Protein AF-0000000079824130 (afdb_homodimer)

InterPro domains:
  IPR002347 Short-chain dehydrogenase/reductase SDR [PF00106] (76-223)
  IPR002347 Short-chain dehydrogenase/reductase SDR [PR00080] (118-129)
  IPR002347 Short-chain dehydrogenase/reductase SDR [PR00080] (170-178)
  IPR002347 Short-chain dehydrogenase/reductase SDR [PR00080] (190-209)
  IPR002347 Short-chain dehydrogenase/reductase SDR [PR00081] (118-129)
  IPR002347 Short-chain dehydrogenase/reductase SDR [PR00081] (164-180)
  IPR002347 Short-chain dehydrogenase/reductase SDR [PR00081] (190-209)
  IPR002347 Short-chain dehydrogenase/reductase SDR [PR00081] (211-228)
  IPR020904 Short-chain dehydrogenase/reductase, conserved site [PS00061] (177-205)
  IPR036291 NAD(P)-binding domain superfamily [SSF51735] (76-243)

Solvent-accessible surface area (backbone atoms only — not comparable to full-atom values): 33937 Å² total; per-residue (Å²): 122,78,74,78,49,75,61,55,55,48,46,49,52,46,43,51,47,38,47,45,35,28,59,60,46,22,33,41,40,43,44,32,42,48,26,44,72,67,68,44,67,79,78,43,37,62,52,42,51,48,43,47,46,42,44,45,44,37,60,68,60,42,64,84,64,84,51,51,60,53,65,48,86,79,55,55,62,66,64,45,57,72,62,56,54,77,87,76,67,79,87,77,91,70,52,59,72,34,69,66,46,45,52,51,49,48,50,50,50,56,70,68,40,89,55,71,76,53,42,37,54,66,48,75,43,68,72,67,64,64,66,73,41,46,73,83,42,46,53,70,63,57,38,51,53,38,23,37,42,36,24,50,13,41,51,50,51,48,59,68,46,39,70,36,20,45,60,37,37,17,30,41,37,41,60,49,28,52,41,30,69,38,62,42,72,33,26,34,47,41,17,21,18,21,17,22,38,48,27,39,47,50,13,46,30,58,61,28,48,87,51,54,27,45,43,27,34,37,24,39,46,58,42,32,56,47,66,55,62,45,39,73,66,53,49,52,52,49,51,51,47,32,61,70,68,31,51,67,66,56,48,63,71,62,33,67,67,55,52,50,51,55,50,50,51,49,57,55,49,39,74,35,60,38,65,68,58,57,60,54,52,50,48,51,50,40,49,68,40,26,66,62,46,56,58,67,41,69,46,52,54,68,70,58,49,50,49,49,50,41,53,58,68,41,58,64,71,57,34,40,68,74,75,100,122,79,74,77,50,74,63,55,56,49,46,50,51,46,43,51,47,39,48,44,34,27,59,62,47,23,33,40,41,43,45,31,42,47,27,44,71,66,68,44,68,76,79,43,35,64,50,42,50,48,44,47,46,42,44,44,45,37,61,68,60,42,61,83,62,83,50,51,61,53,65,49,85,79,53,57,61,63,64,45,59,72,64,57,55,76,89,75,66,79,87,75,92,71,52,59,73,34,69,67,47,46,53,50,48,47,50,50,51,58,70,67,40,90,53,71,75,53,42,38,54,67,46,75,44,68,72,66,62,65,66,72,42,45,73,82,41,46,52,71,64,56,38,48,54,38,23,36,42,35,26,50,12,43,51,52,51,48,59,69,46,39,71,36,20,45,61,36,37,19,31,41,36,40,60,50,28,52,40,29,68,39,62,41,71,33,26,34,46,40,18,22,17,21,16,22,39,48,28,39,47,49,14,47,29,59,61,28,50,86,50,54,26,47,44,27,34,37,24,40,46,60,41,32,56,45,67,53,61,47,39,72,68,52,48,52,52,49,51,51,49,32,61,70,67,31,53,67,67,57,49,64,70,61,34,67,65,55,52,49,52,54,49,50,51,51,56,54,50,39,75,36,61,39,67,68,58,57,60,54,52,52,49,53,48,40,48,70,38,27,66,62,47,55,58,67,41,68,45,51,55,68,69,58,47,50,48,50,50,40,53,58,68,41,57,63,72,56,36,40,67,75,75,101

Foldseek 3Di:
DPPPDPVNVCVVVVVVVVCCCLVVVVCLVVVVVVVVVVVHDSVCSVVVVVVVVCVVCCVVVVDDPQQAFCPPVPPCPLVVVVVPDDPLDDDDDADLLDLVRLLVVLVVVCVPDPDNQQFDAEDEQDWFAFFWAAPLLDDPVNLVVRLSTLAVSLVSNCVNRVVRNLSNLHEYEHEAALLLQFPDGGGVSNSVNRVNVVVVQVVVQVVCVVSNYHYAYEHEYQQLLQPVSDDLVNLVVNLVSSQVPRDPVVCVVCDPVNSVVVSVVVNVSSPDADNDCVQVVVLVSCRGGRPDRDNYHYHYDPVSVVLSCCRRPPPPVVNVVVPD/DPPPDPVNVCVVVVVVVVCCCCVVVVCLVVVVVVVVVVVHDSVCSVVVVVVVVCVVCCVVVVPDPQQDFCPPVPPCPLVVVVVPDPPLDDDDDADLLDLVRLLVVLVVVCVPDPDNQQFDAEDEQDWFAFFWAAPLLDDPVNLVVRLSTLAVSLVSNCVNRVVRNLSNLHEYEHEAALLLQFPDGGGVSNSVNRVNVVVVQVVVQVVCVVSNYHYAYEHEYQQLLQPVSDDLVNLVVNLVSSQVPRDPVVCVVCDPVNSVVVSVVVNVSSPDADNDCVQVVVLVSCRGGRPDHDNYHYHYDPVSVVLSCCRRPPPPVVNVVVPD

Secondary structure (DSSP, 8-state):
-----HHHHHHHHHHHHHHHHIIIIIHHHHHHHHHHHTT--TTHHHHHHHHHHHHHHHHHHS------B---SS-HHHHHHHT--GGG-------TT-HHHHHHHHHHHHHH-S-TTT---EEEE---------GGGS-HHHHHHHHIIIIIHHHHHHHHHHHHHHHHT-EEEEE--GGGT---TT-HHHHHHHHHHHHHHHHHHHHHGGGT-EEEEE---S-HHHH-SS-HHHHHHHHHHHHHHS-HHHHHHH-HHHHHHHHHHHHHHHT-S-S--HHHHHHHHHHHHBSS--SEE----HHHHHHHHHHHHS-HHHHHHHH-/-----HHHHHHHHHHHHHHHIIIIIIHHHHHHHHHHHTT--TTHHHHHHHHHHHHHHHHHHS------B---SS-HHHHHHHT--GGG-------TT-HHHHHHHHHHHHHT-S-TTT---EEEE---------GGGS-HHHHHHHHIIIIIHHHHHHHHHHHHHHHTT-EEEEE--GGGT---TT-HHHHHHHHHHHHHHHHHHHHHGGGT-EEEEE---S-HHHH-SS-HHHHHHHHHHHHHHS-HHHHHHH-HHHHHHHHHHHHHHHT-S-S--HHHHHHHHHHHHBSS--SEE----HHHHHHHHHHHHS-HHHHHHHH-

Structure (mmCIF, N/CA/C/O backbone):
data_AF-0000000079824130-model_v1
#
loop_
_entity.id
_entity.type
_entity.pdbx_description
1 polymer '3-hydroxybutyrate dehydrogenase, type 1'
#
loop_
_atom_site.group_PDB
_atom_site.id
_atom_site.type_symbol
_atom_site.label_atom_id
_atom_site.label_alt_id
_atom_site.label_comp_id
_atom_site.label_asym_id
_atom_site.label_entity_id
_atom_site.label_seq_id
_atom_site.pdbx_PDB_ins_code
_atom_site.Cartn_x
_atom_site.Cartn_y
_atom_site.Cartn_z
_atom_site.occupancy
_atom_site.B_iso_or_equiv
_atom_site.auth_seq_id
_atom_site.auth_comp_id
_atom_site.auth_asym_id
_atom_site.auth_atom_id
_atom_site.pdbx_PDB_model_num
ATOM 1 N N . MET A 1 1 ? -36.344 -8.508 14.031 1 19.73 1 MET A N 1
ATOM 2 C CA . MET A 1 1 ? -35.094 -8.008 14.531 1 19.73 1 MET A CA 1
ATOM 3 C C . MET A 1 1 ? -34.438 -8.992 15.508 1 19.73 1 MET A C 1
ATOM 5 O O . MET A 1 1 ? -34.875 -9.102 16.656 1 19.73 1 MET A O 1
ATOM 9 N N . ALA A 1 2 ? -34.062 -10.016 15.281 1 28.81 2 ALA A N 1
ATOM 10 C CA . ALA A 1 2 ? -34.156 -10.891 16.438 1 28.81 2 ALA A CA 1
ATOM 11 C C . ALA A 1 2 ? -33.188 -10.469 17.547 1 28.81 2 ALA A C 1
ATOM 13 O O . ALA A 1 2 ? -32.125 -9.906 17.266 1 28.81 2 ALA A O 1
ATOM 14 N N . PRO A 1 3 ? -33.562 -10.242 18.75 1 26.61 3 PRO A N 1
ATOM 15 C CA . PRO A 1 3 ? -32.812 -9.82 19.922 1 26.61 3 PRO A CA 1
ATOM 16 C C . PRO A 1 3 ? -31.484 -10.578 20.047 1 26.61 3 PRO A C 1
ATOM 18 O O . PRO A 1 3 ? -31.469 -11.812 20.062 1 26.61 3 PRO A O 1
ATOM 21 N N . VAL A 1 4 ? -30.609 -10.273 19.266 1 36.66 4 VAL A N 1
ATOM 22 C CA . VAL A 1 4 ? -29.344 -10.93 19.547 1 36.66 4 VAL A CA 1
ATOM 23 C C . VAL A 1 4 ? -29.109 -10.977 21.062 1 36.66 4 VAL A C 1
ATOM 25 O O . VAL A 1 4 ? -29.062 -9.938 21.719 1 36.66 4 VAL A O 1
ATOM 28 N N . SER A 1 5 ? -29.484 -12.047 21.75 1 37.41 5 SER A N 1
ATOM 29 C CA . SER A 1 5 ? -29.656 -12.297 23.172 1 37.41 5 SER A CA 1
ATOM 30 C C . SER A 1 5 ? -28.406 -11.922 23.953 1 37.41 5 SER A C 1
ATOM 32 O O . SER A 1 5 ? -27.312 -11.906 23.406 1 37.41 5 SER A O 1
ATOM 34 N N . VAL A 1 6 ? -28.422 -11.07 25.047 1 44.69 6 VAL A N 1
ATOM 35 C CA . VAL A 1 6 ? -27.453 -10.727 26.078 1 44.69 6 VAL A CA 1
ATOM 36 C C . VAL A 1 6 ? -26.5 -11.898 26.297 1 44.69 6 VAL A C 1
ATOM 38 O O . VAL A 1 6 ? -25.297 -11.711 26.469 1 44.69 6 VAL A O 1
ATOM 41 N N . PHE A 1 7 ? -27.016 -13.039 26 1 44.53 7 PHE A N 1
ATOM 42 C CA . PHE A 1 7 ? -26.25 -14.258 26.266 1 44.53 7 PHE A CA 1
ATOM 43 C C . PHE A 1 7 ? -25.203 -14.484 25.188 1 44.53 7 PHE A C 1
ATOM 45 O O . PHE A 1 7 ? -24.062 -14.828 25.484 1 44.53 7 PHE A O 1
ATOM 52 N N . GLY A 1 8 ? -25.594 -14.18 24.062 1 40.84 8 GLY A N 1
ATOM 53 C CA . GLY A 1 8 ? -24.656 -14.438 22.984 1 40.84 8 GLY A CA 1
ATOM 54 C C . GLY A 1 8 ? -23.531 -13.43 22.906 1 40.84 8 GLY A C 1
ATOM 55 O O . GLY A 1 8 ? -22.375 -13.789 22.672 1 40.84 8 GLY A O 1
ATOM 56 N N . ALA A 1 9 ? -23.891 -12.258 23.219 1 42.16 9 ALA A N 1
ATOM 57 C CA . ALA A 1 9 ? -22.859 -11.219 23.281 1 42.16 9 ALA A CA 1
ATOM 58 C C . ALA A 1 9 ? -21.906 -11.453 24.453 1 42.16 9 ALA A C 1
ATOM 60 O O . ALA A 1 9 ? -20.688 -11.305 24.312 1 42.16 9 ALA A O 1
ATOM 61 N N . THR A 1 10 ? -22.469 -11.922 25.578 1 44.41 10 THR A N 1
ATOM 62 C CA . THR A 1 10 ? -21.641 -12.281 26.719 1 44.41 10 THR A CA 1
ATOM 63 C C . THR A 1 10 ? -20.75 -13.484 26.406 1 44.41 10 THR A C 1
ATOM 65 O O . THR A 1 10 ? -19.578 -13.516 26.781 1 44.41 10 THR A O 1
ATOM 68 N N . LEU A 1 11 ? -21.234 -14.312 25.547 1 45.44 11 LEU A N 1
ATOM 69 C CA . LEU A 1 11 ? -20.453 -15.492 25.203 1 45.44 11 LEU A CA 1
ATOM 70 C C . LEU A 1 11 ? -19.312 -15.125 24.25 1 45.44 11 LEU A C 1
ATOM 72 O O . LEU A 1 11 ? -18.188 -15.602 24.406 1 45.44 11 LEU A O 1
ATOM 76 N N . LEU A 1 12 ? -19.656 -14.258 23.469 1 41.34 12 LEU A N 1
ATOM 77 C CA . LEU A 1 12 ? -18.641 -13.898 22.484 1 41.34 12 LEU A CA 1
ATOM 78 C C . LEU A 1 12 ? -17.547 -13.031 23.109 1 41.34 12 LEU A C 1
ATOM 80 O O . LEU A 1 12 ? -16.359 -13.227 22.859 1 41.34 12 LEU A O 1
ATOM 84 N N . VAL A 1 13 ? -18 -12.102 23.984 1 43.72 13 VAL A N 1
ATOM 85 C CA . VAL A 1 13 ? -17.031 -11.352 24.766 1 43.72 13 VAL A CA 1
ATOM 86 C C . VAL A 1 13 ? -16.312 -12.289 25.734 1 43.72 13 VAL A C 1
ATOM 88 O O . VAL A 1 13 ? -15.086 -12.211 25.891 1 43.72 13 VAL A O 1
ATOM 91 N N . SER A 1 14 ? -17.062 -13.25 26.297 1 43.38 14 SER A N 1
ATOM 92 C CA . SER A 1 14 ? -16.438 -14.227 27.172 1 43.38 14 SER A CA 1
ATOM 93 C C . SER A 1 14 ? -15.461 -15.109 26.406 1 43.38 14 SER A C 1
ATOM 95 O O . SER A 1 14 ? -14.375 -15.438 26.891 1 43.38 14 SER A O 1
ATOM 97 N N . PHE A 1 15 ? -15.766 -15.438 25.203 1 43.06 15 PHE A N 1
ATOM 98 C CA . PHE A 1 15 ? -14.875 -16.25 24.391 1 43.06 15 PHE A CA 1
ATOM 99 C C . PHE A 1 15 ? -13.68 -15.438 23.906 1 43.06 15 PHE A C 1
ATOM 101 O O . PHE A 1 15 ? -12.547 -15.922 23.922 1 43.06 15 PHE A O 1
ATOM 108 N N . SER A 1 16 ? -13.953 -14.242 23.516 1 39.28 16 SER A N 1
ATOM 109 C CA . SER A 1 16 ? -12.844 -13.367 23.156 1 39.28 16 SER A CA 1
ATOM 110 C C . SER A 1 16 ? -11.953 -13.078 24.359 1 39.28 16 SER A C 1
ATOM 112 O O . SER A 1 16 ? -10.727 -13.094 24.234 1 39.28 16 SER A O 1
ATOM 114 N N . VAL A 1 17 ? -12.594 -12.836 25.5 1 41.59 17 VAL A N 1
ATOM 115 C CA . VAL A 1 17 ? -11.852 -12.742 26.766 1 41.59 17 VAL A CA 1
ATOM 116 C C . VAL A 1 17 ? -11.25 -14.094 27.109 1 41.59 17 VAL A C 1
ATOM 118 O O . VAL A 1 17 ? -10.086 -14.18 27.516 1 41.59 17 VAL A O 1
ATOM 121 N N . PHE A 1 18 ? -12 -15.211 26.859 1 41.47 18 PHE A N 1
ATOM 122 C CA . PHE A 1 18 ? -11.461 -16.547 27.062 1 41.47 18 PHE A CA 1
ATOM 123 C C . PHE A 1 18 ? -10.305 -16.828 26.109 1 41.47 18 PHE A C 1
ATOM 125 O O . PHE A 1 18 ? -9.258 -17.328 26.531 1 41.47 18 PHE A O 1
ATOM 132 N N . LEU A 1 19 ? -10.484 -16.547 24.906 1 40.19 19 LEU A N 1
ATOM 133 C CA . LEU A 1 19 ? -9.398 -16.75 23.953 1 40.19 19 LEU A CA 1
ATOM 134 C C . LEU A 1 19 ? -8.234 -15.805 24.234 1 40.19 19 LEU A C 1
ATOM 136 O O . LEU A 1 19 ? -7.07 -16.203 24.172 1 40.19 19 LEU A O 1
ATOM 140 N N . THR A 1 20 ? -8.586 -14.602 24.531 1 36.78 20 THR A N 1
ATOM 141 C CA . THR A 1 20 ? -7.582 -13.664 25.016 1 36.78 20 THR A CA 1
ATOM 142 C C . THR A 1 20 ? -7.02 -14.133 26.359 1 36.78 20 THR A C 1
ATOM 144 O O . THR A 1 20 ? -5.812 -14.055 26.594 1 36.78 20 THR A O 1
ATOM 147 N N . VAL A 1 21 ? -7.922 -14.531 27.234 1 39.53 21 VAL A N 1
ATOM 148 C CA . VAL A 1 21 ? -7.527 -15.148 28.484 1 39.53 21 VAL A CA 1
ATOM 149 C C . VAL A 1 21 ? -6.871 -16.5 28.219 1 39.53 21 VAL A C 1
ATOM 151 O O . VAL A 1 21 ? -5.844 -16.828 28.812 1 39.53 21 VAL A O 1
ATOM 154 N N . VAL A 1 22 ? -7.395 -17.344 27.375 1 40.41 22 VAL A N 1
ATOM 155 C CA . VAL A 1 22 ? -6.77 -18.625 27.047 1 40.41 22 VAL A CA 1
ATOM 156 C C . VAL A 1 22 ? -5.461 -18.375 26.297 1 40.41 22 VAL A C 1
ATOM 158 O O . VAL A 1 22 ? -4.449 -19.016 26.578 1 40.41 22 VAL A O 1
ATOM 161 N N . LEU A 1 23 ? -5.438 -17.516 25.281 1 39.31 23 LEU A N 1
ATOM 162 C CA . LEU A 1 23 ? -4.191 -17.203 24.578 1 39.31 23 LEU A CA 1
ATOM 163 C C . LEU A 1 23 ? -3.307 -16.297 25.438 1 39.31 23 LEU A C 1
ATOM 165 O O . LEU A 1 23 ? -2.078 -16.406 25.391 1 39.31 23 LEU A O 1
ATOM 169 N N . GLY A 1 24 ? -3.875 -15.312 26.078 1 35.97 24 GLY A N 1
ATOM 170 C CA . GLY A 1 24 ? -3.162 -14.547 27.094 1 35.97 24 GLY A CA 1
ATOM 171 C C . GLY A 1 24 ? -2.904 -15.336 28.359 1 35.97 24 GLY A C 1
ATOM 172 O O . GLY A 1 24 ? -1.779 -15.367 28.859 1 35.97 24 GLY A O 1
ATOM 173 N N . PHE A 1 25 ? -3.926 -15.664 29.078 1 38.22 25 PHE A N 1
ATOM 174 C CA . PHE A 1 25 ? -3.9 -16.5 30.266 1 38.22 25 PHE A CA 1
ATOM 175 C C . PHE A 1 25 ? -4.023 -17.969 29.906 1 38.22 25 PHE A C 1
ATOM 177 O O . PHE A 1 25 ? -3.488 -18.828 30.609 1 38.22 25 PHE A O 1
ATOM 184 N N . GLY A 1 26 ? -4.84 -18.25 29.047 1 38.59 26 GLY A N 1
ATOM 185 C CA . GLY A 1 26 ? -5.066 -19.656 28.734 1 38.59 26 GLY A CA 1
ATOM 186 C C . GLY A 1 26 ? -3.887 -20.312 28.047 1 38.59 26 GLY A C 1
ATOM 187 O O . GLY A 1 26 ? -3.578 -21.484 28.297 1 38.59 26 GLY A O 1
ATOM 188 N N . LEU A 1 27 ? -3.281 -19.594 27.062 1 42.22 27 LEU A N 1
ATOM 189 C CA . LEU A 1 27 ? -2.055 -20.156 26.516 1 42.22 27 LEU A CA 1
ATOM 190 C C . LEU A 1 27 ? -0.997 -20.312 27.609 1 42.22 27 LEU A C 1
ATOM 192 O O . LEU A 1 27 ? -0.375 -21.375 27.719 1 42.22 27 LEU A O 1
ATOM 196 N N . PRO A 1 28 ? -0.717 -19.266 28.297 1 42.59 28 PRO A N 1
ATOM 197 C CA . PRO A 1 28 ? 0.099 -19.641 29.453 1 42.59 28 PRO A CA 1
ATOM 198 C C . PRO A 1 28 ? -0.595 -20.672 30.344 1 42.59 28 PRO A C 1
ATOM 200 O O . PRO A 1 28 ? 0.049 -21.594 30.844 1 42.59 28 PRO A O 1
ATOM 203 N N . ALA A 1 29 ? -1.807 -20.438 30.641 1 44.25 29 ALA A N 1
ATOM 204 C CA . ALA A 1 29 ? -2.518 -21.469 31.406 1 44.25 29 ALA A CA 1
ATOM 205 C C . ALA A 1 29 ? -2.633 -22.766 30.594 1 44.25 29 ALA A C 1
ATOM 207 O O . ALA A 1 29 ? -2.473 -23.859 31.141 1 44.25 29 ALA A O 1
ATOM 208 N N . LEU A 1 30 ? -3 -22.719 29.406 1 44.09 30 LEU A N 1
ATOM 209 C CA . LEU A 1 30 ? -2.957 -23.922 28.578 1 44.09 30 LEU A CA 1
ATOM 210 C C . LEU A 1 30 ? -1.526 -24.422 28.422 1 44.09 30 LEU A C 1
ATOM 212 O O . LEU A 1 30 ? -1.274 -25.625 28.484 1 44.09 30 LEU A O 1
ATOM 216 N N . LEU A 1 31 ? -0.677 -23.438 28.141 1 44.81 31 LEU A N 1
ATOM 217 C CA . LEU A 1 31 ? 0.719 -23.859 28.156 1 44.81 31 LEU A CA 1
ATOM 218 C C . LEU A 1 31 ? 1.138 -24.297 29.562 1 44.81 31 LEU A C 1
ATOM 220 O O . LEU A 1 31 ? 1.85 -25.297 29.719 1 44.81 31 LEU A O 1
ATOM 224 N N . ASN A 1 32 ? 0.64 -23.453 30.438 1 48.59 32 ASN A N 1
ATOM 225 C CA . ASN A 1 32 ? 0.837 -23.922 31.812 1 48.59 32 ASN A CA 1
ATOM 226 C C . ASN A 1 32 ? 0.117 -25.25 32.062 1 48.59 32 ASN A C 1
ATOM 228 O O . ASN A 1 32 ? 0.666 -26.156 32.688 1 48.59 32 ASN A O 1
ATOM 232 N N . ALA A 1 33 ? -1.098 -25.312 31.656 1 50.19 33 ALA A N 1
ATOM 233 C CA . ALA A 1 33 ? -1.834 -26.562 31.781 1 50.19 33 ALA A CA 1
ATOM 234 C C . ALA A 1 33 ? -1.196 -27.672 30.938 1 50.19 33 ALA A C 1
ATOM 236 O O . ALA A 1 33 ? -1.069 -28.812 31.391 1 50.19 33 ALA A O 1
ATOM 237 N N . ALA A 1 34 ? -0.911 -27.312 29.75 1 47 34 ALA A N 1
ATOM 238 C CA . ALA A 1 34 ? -0.173 -28.281 28.953 1 47 34 ALA A CA 1
ATOM 239 C C . ALA A 1 34 ? 1.171 -28.625 29.594 1 47 34 ALA A C 1
ATOM 241 O O . ALA A 1 34 ? 1.576 -29.781 29.625 1 47 34 ALA A O 1
ATOM 242 N N . MET A 1 35 ? 1.706 -27.562 30.016 1 47.72 35 MET A N 1
ATOM 243 C CA . MET A 1 35 ? 2.947 -27.828 30.734 1 47.72 35 MET A CA 1
ATOM 244 C C . MET A 1 35 ? 2.67 -28.562 32.031 1 47.72 35 MET A C 1
ATOM 246 O O . MET A 1 35 ? 3.422 -29.453 32.438 1 47.72 35 MET A O 1
ATOM 250 N N . ARG A 1 36 ? 1.684 -28.016 32.719 1 53.47 36 ARG A N 1
ATOM 251 C CA . ARG A 1 36 ? 1.287 -28.812 33.875 1 53.47 36 ARG A CA 1
ATOM 252 C C . ARG A 1 36 ? 0.939 -30.234 33.469 1 53.47 36 ARG A C 1
ATOM 254 O O . ARG A 1 36 ? 1.275 -31.188 34.188 1 53.47 36 ARG A O 1
ATOM 261 N N . MET A 1 37 ? 0.212 -30.359 32.469 1 51.66 37 MET A N 1
ATOM 262 C CA . MET A 1 37 ? -0.081 -31.719 32 1 51.66 37 MET A CA 1
ATOM 263 C C . MET A 1 37 ? 1.2 -32.438 31.609 1 51.66 37 MET A C 1
ATOM 265 O O . MET A 1 37 ? 1.299 -33.656 31.781 1 51.66 37 MET A O 1
ATOM 269 N N . LEU A 1 38 ? 2.082 -31.609 31.016 1 48.97 38 LEU A N 1
ATOM 270 C CA . LEU A 1 38 ? 3.348 -32.25 30.672 1 48.97 38 LEU A CA 1
ATOM 271 C C . LEU A 1 38 ? 4.305 -32.219 31.859 1 48.97 38 LEU A C 1
ATOM 273 O O . LEU A 1 38 ? 5.426 -32.75 31.766 1 48.97 38 LEU A O 1
ATOM 277 N N . GLY A 1 39 ? 3.852 -31.969 33.062 1 50.62 39 GLY A N 1
ATOM 278 C CA . GLY A 1 39 ? 4.598 -32.062 34.312 1 50.62 39 GLY A CA 1
ATOM 279 C C . GLY A 1 39 ? 5.621 -30.938 34.469 1 50.62 39 GLY A C 1
ATOM 280 O O . GLY A 1 39 ? 6.602 -31.109 35.188 1 50.62 39 GLY A O 1
ATOM 281 N N . LEU A 1 40 ? 5.695 -29.969 33.656 1 49.56 40 LEU A N 1
ATOM 282 C CA . LEU A 1 40 ? 6.77 -28.984 33.75 1 49.56 40 LEU A CA 1
ATOM 283 C C . LEU A 1 40 ? 6.348 -27.797 34.594 1 49.56 40 LEU A C 1
ATOM 285 O O . LEU A 1 40 ? 5.164 -27.469 34.688 1 49.56 40 LEU A O 1
ATOM 289 N N . PRO A 1 41 ? 7.219 -27.266 35.656 1 47.53 41 PRO A N 1
ATOM 290 C CA . PRO A 1 41 ? 6.91 -26.25 36.656 1 47.53 41 PRO A CA 1
ATOM 291 C C . PRO A 1 41 ? 6.375 -24.953 36.062 1 47.53 41 PRO A C 1
ATOM 293 O O . PRO A 1 41 ? 6.594 -24.688 34.875 1 47.53 41 PRO A O 1
ATOM 296 N N . GLU A 1 42 ? 5.449 -24.203 36.781 1 48.12 42 GLU A N 1
ATOM 297 C CA . GLU A 1 42 ? 4.715 -22.969 36.469 1 48.12 42 GLU A CA 1
ATOM 298 C C . GLU A 1 42 ? 5.645 -21.891 35.906 1 48.12 42 GLU A C 1
ATOM 300 O O . GLU A 1 42 ? 5.207 -21 35.188 1 48.12 42 GLU A O 1
ATOM 305 N N . THR A 1 43 ? 6.828 -21.797 36.438 1 47 43 THR A N 1
ATOM 306 C CA . THR A 1 43 ? 7.871 -20.875 36.031 1 47 43 THR A CA 1
ATOM 307 C C . THR A 1 43 ? 8.125 -20.984 34.531 1 47 43 THR A C 1
ATOM 309 O O . THR A 1 43 ? 8.844 -20.156 33.938 1 47 43 THR A O 1
ATOM 312 N N . SER A 1 44 ? 7.621 -21.891 33.906 1 46.03 44 SER A N 1
ATOM 313 C CA . SER A 1 44 ? 7.938 -22.344 32.562 1 46.03 44 SER A CA 1
ATOM 314 C C . SER A 1 44 ? 7.18 -21.531 31.516 1 46.03 44 SER A C 1
ATOM 316 O O . SER A 1 44 ? 7.379 -21.703 30.312 1 46.03 44 SER A O 1
ATOM 318 N N . VAL A 1 45 ? 6.305 -20.781 32.031 1 45.66 45 VAL A N 1
ATOM 319 C CA . VAL A 1 45 ? 5.535 -20 31.062 1 45.66 45 VAL A CA 1
ATOM 320 C C . VAL A 1 45 ? 6.43 -18.938 30.422 1 45.66 45 VAL A C 1
ATOM 322 O O . VAL A 1 45 ? 6.367 -18.719 29.203 1 45.66 45 VAL A O 1
ATOM 325 N N . THR A 1 46 ? 7.148 -18.266 31.344 1 42.78 46 THR A N 1
ATOM 326 C CA . THR A 1 46 ? 8.141 -17.344 30.812 1 42.78 46 THR A CA 1
ATOM 327 C C . THR A 1 46 ? 9.055 -18.047 29.812 1 42.78 46 THR A C 1
ATOM 329 O O . THR A 1 46 ? 9.398 -17.469 28.781 1 42.78 46 THR A O 1
ATOM 332 N N . GLU A 1 47 ? 9.359 -19.172 30.172 1 43.88 47 GLU A N 1
ATOM 333 C CA . GLU A 1 47 ? 10.18 -19.969 29.25 1 43.88 47 GLU A CA 1
ATOM 334 C C . GLU A 1 47 ? 9.422 -20.25 27.969 1 43.88 47 GLU A C 1
ATOM 336 O O . GLU A 1 47 ? 10 -20.234 26.875 1 43.88 47 GLU A O 1
ATOM 341 N N . CYS A 1 48 ? 8.242 -20.359 28.109 1 44.16 48 CYS A N 1
ATOM 342 C CA . CYS A 1 48 ? 7.457 -20.672 26.922 1 44.16 48 CYS A CA 1
ATOM 343 C C . CYS A 1 48 ? 7.297 -19.438 26.031 1 44.16 48 CYS A C 1
ATOM 345 O O . CYS A 1 48 ? 7.375 -19.547 24.812 1 44.16 48 CYS A O 1
ATOM 347 N N . ILE A 1 49 ? 7.031 -18.391 26.703 1 44.72 49 ILE A N 1
ATOM 348 C CA . ILE A 1 49 ? 6.938 -17.156 25.938 1 44.72 49 ILE A CA 1
ATOM 349 C C . ILE A 1 49 ? 8.273 -16.875 25.266 1 44.72 49 ILE A C 1
ATOM 351 O O . ILE A 1 49 ? 8.32 -16.469 24.094 1 44.72 49 ILE A O 1
ATOM 355 N N . VAL A 1 50 ? 9.328 -17.125 26.062 1 43.44 50 VAL A N 1
ATOM 356 C CA . VAL A 1 50 ? 10.656 -16.984 25.469 1 43.44 50 VAL A CA 1
ATOM 357 C C . VAL A 1 50 ? 10.836 -18 24.344 1 43.44 50 VAL A C 1
ATOM 359 O O . VAL A 1 50 ? 11.383 -17.672 23.297 1 43.44 50 VAL A O 1
ATOM 362 N N . VAL A 1 51 ? 10.305 -19.094 24.578 1 45.31 51 VAL A N 1
ATOM 363 C CA . VAL A 1 51 ? 10.391 -20.109 23.531 1 45.31 51 VAL A CA 1
ATOM 364 C C . VAL A 1 51 ? 9.531 -19.672 22.344 1 45.31 51 VAL A C 1
ATOM 366 O O . VAL A 1 51 ? 9.961 -19.797 21.188 1 45.31 51 VAL A O 1
ATOM 369 N N . LEU A 1 52 ? 8.391 -19.188 22.625 1 45.09 52 LEU A N 1
ATOM 370 C CA . LEU A 1 52 ? 7.539 -18.75 21.531 1 45.09 52 LEU A CA 1
ATOM 371 C C . LEU A 1 52 ? 8.164 -17.562 20.797 1 45.09 52 LEU A C 1
ATOM 373 O O . LEU A 1 52 ? 8.117 -17.484 19.562 1 45.09 52 LEU A O 1
ATOM 377 N N . TYR A 1 53 ? 8.609 -16.672 21.625 1 43.69 53 TYR A N 1
ATOM 378 C CA . TYR A 1 53 ? 9.352 -15.57 21.016 1 43.69 53 TYR A CA 1
ATOM 379 C C . TYR A 1 53 ? 10.578 -16.094 20.266 1 43.69 53 TYR A C 1
ATOM 381 O O . TYR A 1 53 ? 10.867 -15.641 19.156 1 43.69 53 TYR A O 1
ATOM 389 N N . LEU A 1 54 ? 11.25 -17.016 20.922 1 43 54 LEU A N 1
ATOM 390 C CA . LEU A 1 54 ? 12.367 -17.656 20.234 1 43 54 LEU A CA 1
ATOM 391 C C . LEU A 1 54 ? 11.898 -18.359 18.969 1 43 54 LEU A C 1
ATOM 393 O O . LEU A 1 54 ? 12.562 -18.297 17.938 1 43 54 LEU A O 1
ATOM 397 N N . VAL A 1 55 ? 10.844 -18.969 19.234 1 45.5 55 VAL A N 1
ATOM 398 C CA . VAL A 1 55 ? 10.312 -19.625 18.047 1 45.5 55 VAL A CA 1
ATOM 399 C C . VAL A 1 55 ? 9.938 -18.594 17 1 45.5 55 VAL A C 1
ATOM 401 O O . VAL A 1 55 ? 10.195 -18.781 15.805 1 45.5 55 VAL A O 1
ATOM 404 N N . PHE A 1 56 ? 9.297 -17.594 17.516 1 42.88 56 PHE A N 1
ATOM 405 C CA . PHE A 1 56 ? 8.953 -16.516 16.594 1 42.88 56 PHE A CA 1
ATOM 406 C C . PHE A 1 56 ? 10.203 -15.906 15.984 1 42.88 56 PHE A C 1
ATOM 408 O O . PHE A 1 56 ? 10.273 -15.711 14.773 1 42.88 56 PHE A O 1
ATOM 415 N N . VAL A 1 57 ? 11.102 -15.5 16.922 1 43.09 57 VAL A N 1
ATOM 416 C CA . VAL A 1 57 ? 12.375 -14.961 16.438 1 43.09 57 VAL A CA 1
ATOM 417 C C . VAL A 1 57 ? 13.062 -15.992 15.539 1 43.09 57 VAL A C 1
ATOM 419 O O . VAL A 1 57 ? 13.617 -15.641 14.492 1 43.09 57 VAL A O 1
ATOM 422 N N . LEU A 1 58 ? 13.078 -17.172 16.094 1 41.75 58 LEU A N 1
ATOM 423 C CA . LEU A 1 58 ? 13.648 -18.234 15.281 1 41.75 58 LEU A CA 1
ATOM 424 C C . LEU A 1 58 ? 12.922 -18.359 13.953 1 41.75 58 LEU A C 1
ATOM 426 O O . LEU A 1 58 ? 13.547 -18.594 12.914 1 41.75 58 LEU A O 1
ATOM 430 N N . CYS A 1 59 ? 11.68 -18.312 14.141 1 40.47 59 CYS A N 1
ATOM 431 C CA . CYS A 1 59 ? 10.922 -18.406 12.898 1 40.47 59 CYS A CA 1
ATOM 432 C C . CYS A 1 59 ? 11.227 -17.219 11.984 1 40.47 59 CYS A C 1
ATOM 434 O O . CYS A 1 59 ? 11.312 -17.391 10.766 1 40.47 59 CYS A O 1
ATOM 436 N N . VAL A 1 60 ? 11.18 -16.141 12.688 1 41.88 60 VAL A N 1
ATOM 437 C CA . VAL A 1 60 ? 11.414 -14.938 11.898 1 41.88 60 VAL A CA 1
ATOM 438 C C . VAL A 1 60 ? 12.891 -14.859 11.5 1 41.88 60 VAL A C 1
ATOM 440 O O . VAL A 1 60 ? 13.219 -14.422 10.398 1 41.88 60 VAL A O 1
ATOM 443 N N . ALA A 1 61 ? 13.695 -15.133 12.57 1 37.41 61 ALA A N 1
ATOM 444 C CA . ALA A 1 61 ? 15.141 -15.039 12.352 1 37.41 61 ALA A CA 1
ATOM 445 C C . ALA A 1 61 ? 15.68 -16.297 11.695 1 37.41 61 ALA A C 1
ATOM 447 O O . ALA A 1 61 ? 16.844 -16.359 11.305 1 37.41 61 ALA A O 1
ATOM 448 N N . THR A 1 62 ? 15.094 -17.406 12 1 34.5 62 THR A N 1
ATOM 449 C CA . THR A 1 62 ? 15.68 -18.625 11.453 1 34.5 62 THR A CA 1
ATOM 450 C C . THR A 1 62 ? 15.93 -18.484 9.961 1 34.5 62 THR A C 1
ATOM 452 O O . THR A 1 62 ? 15.055 -18.062 9.211 1 34.5 62 THR A O 1
ATOM 455 N N . PRO A 1 63 ? 17.188 -18.469 9.867 1 35.41 63 PRO A N 1
ATOM 456 C CA . PRO A 1 63 ? 17.578 -18.562 8.461 1 35.41 63 PRO A CA 1
ATOM 457 C C . PRO A 1 63 ? 16.734 -19.578 7.691 1 35.41 63 PRO A C 1
ATOM 459 O O . PRO A 1 63 ? 16.078 -20.438 8.297 1 35.41 63 PRO A O 1
ATOM 462 N N . ARG A 1 64 ? 16.688 -19.344 6.457 1 41.06 64 ARG A N 1
ATOM 463 C CA . ARG A 1 64 ? 16.047 -20.188 5.449 1 41.06 64 ARG A CA 1
ATOM 464 C C . ARG A 1 64 ? 16.359 -21.656 5.688 1 41.06 64 ARG A C 1
ATOM 466 O O . ARG A 1 64 ? 17.531 -22.047 5.754 1 41.06 64 ARG A O 1
ATOM 473 N N . LEU A 1 65 ? 15.641 -22.297 6.676 1 37.59 65 LEU A N 1
ATOM 474 C CA . LEU A 1 65 ? 15.844 -23.734 6.602 1 37.59 65 LEU A CA 1
ATOM 475 C C . LEU A 1 65 ? 15.547 -24.266 5.199 1 37.59 65 LEU A C 1
ATOM 477 O O . LEU A 1 65 ? 14.586 -23.812 4.562 1 37.59 65 LEU A O 1
ATOM 481 N N . PRO A 1 66 ? 16.547 -24.828 4.605 1 34.97 66 PRO A N 1
ATOM 482 C CA . PRO A 1 66 ? 16.266 -25.438 3.299 1 34.97 66 PRO A CA 1
ATOM 483 C C . PRO A 1 66 ? 14.961 -26.219 3.283 1 34.97 66 PRO A C 1
ATOM 485 O O . PRO A 1 66 ? 14.711 -27.031 4.188 1 34.97 66 PRO A O 1
ATOM 488 N N . ARG A 1 67 ? 13.938 -25.594 3.061 1 36.66 67 ARG A N 1
ATOM 489 C CA . ARG A 1 67 ? 12.648 -26.281 3.082 1 36.66 67 ARG A CA 1
ATOM 490 C C . ARG A 1 67 ? 12.469 -27.156 1.841 1 36.66 67 ARG A C 1
ATOM 492 O O . ARG A 1 67 ? 11.516 -26.969 1.08 1 36.66 67 ARG A O 1
ATOM 499 N N . GLY A 1 68 ? 13.312 -27.984 1.608 1 35.06 68 GLY A N 1
ATOM 500 C CA . GLY A 1 68 ? 13.242 -28.953 0.529 1 35.06 68 GLY A CA 1
ATOM 501 C C . GLY A 1 68 ? 13.273 -28.328 -0.849 1 35.06 68 GLY A C 1
ATOM 502 O O . GLY A 1 68 ? 12.977 -27.141 -0.998 1 35.06 68 GLY A O 1
ATOM 503 N N . LEU A 1 69 ? 14.141 -28.609 -1.543 1 34.38 69 LEU A N 1
ATOM 504 C CA . LEU A 1 69 ? 14.172 -28.25 -2.957 1 34.38 69 LEU A CA 1
ATOM 505 C C . LEU A 1 69 ? 13.227 -29.141 -3.764 1 34.38 69 LEU A C 1
ATOM 507 O O . LEU A 1 69 ? 13.031 -30.312 -3.43 1 34.38 69 LEU A O 1
ATOM 511 N N . VAL A 1 70 ? 12.109 -28.578 -4.176 1 36.12 70 VAL A N 1
ATOM 512 C CA . VAL A 1 70 ? 11.305 -29.375 -5.098 1 36.12 70 VAL A CA 1
ATOM 513 C C . VAL A 1 70 ? 12.203 -30.328 -5.883 1 36.12 70 VAL A C 1
ATOM 515 O O . VAL A 1 70 ? 13.039 -29.891 -6.676 1 36.12 70 VAL A O 1
ATOM 518 N N . GLU A 1 71 ? 12.758 -31.281 -5.121 1 33.34 71 GLU A N 1
ATOM 519 C CA . GLU A 1 71 ? 13.422 -32.312 -5.898 1 33.34 71 GLU A CA 1
ATOM 520 C C . GLU A 1 71 ? 12.461 -32.969 -6.891 1 33.34 71 GLU A C 1
ATOM 522 O O . GLU A 1 71 ? 11.805 -33.969 -6.57 1 33.34 71 GLU A O 1
ATOM 527 N N . ASP A 1 72 ? 11.414 -32.312 -7.223 1 32.47 72 ASP A N 1
ATOM 528 C CA . ASP A 1 72 ? 10.758 -33.188 -8.195 1 32.47 72 ASP A CA 1
ATOM 529 C C . ASP A 1 72 ? 11.766 -33.75 -9.195 1 32.47 72 ASP A C 1
ATOM 531 O O . ASP A 1 72 ? 12.461 -33 -9.867 1 32.47 72 ASP A O 1
ATOM 535 N N . LYS A 1 73 ? 12.312 -35 -8.977 1 35.91 73 LYS A N 1
ATOM 536 C CA . LYS A 1 73 ? 13.031 -35.812 -9.953 1 35.91 73 LYS A CA 1
ATOM 537 C C . LYS A 1 73 ? 12.641 -35.438 -11.375 1 35.91 73 LYS A C 1
ATOM 539 O O . LYS A 1 73 ? 13.492 -35.375 -12.266 1 35.91 73 LYS A O 1
ATOM 544 N N . ASP A 1 74 ? 11.359 -35.562 -11.773 1 32.09 74 ASP A N 1
ATOM 545 C CA . ASP A 1 74 ? 10.891 -35.344 -13.141 1 32.09 74 ASP A CA 1
ATOM 546 C C . ASP A 1 74 ? 10.688 -33.844 -13.422 1 32.09 74 ASP A C 1
ATOM 548 O O . ASP A 1 74 ? 10.219 -33.5 -14.508 1 32.09 74 ASP A O 1
ATOM 552 N N . GLY A 1 75 ? 10.398 -33.094 -12.406 1 32.69 75 GLY A N 1
ATOM 553 C CA . GLY A 1 75 ? 10.203 -31.75 -12.969 1 32.69 75 GLY A CA 1
ATOM 554 C C . GLY A 1 75 ? 11.5 -31.094 -13.398 1 32.69 75 GLY A C 1
ATOM 555 O O . GLY A 1 75 ? 12.398 -30.891 -12.57 1 32.69 75 GLY A O 1
ATOM 556 N N . GLU A 1 76 ? 12.023 -31.25 -14.57 1 34.16 76 GLU A N 1
ATOM 557 C CA . GLU A 1 76 ? 13.047 -30.75 -15.477 1 34.16 76 GLU A CA 1
ATOM 558 C C . GLU A 1 76 ? 13.312 -29.266 -15.242 1 34.16 76 GLU A C 1
ATOM 560 O O . GLU A 1 76 ? 14.312 -28.719 -15.719 1 34.16 76 GLU A O 1
ATOM 565 N N . GLY A 1 77 ? 12.438 -28.578 -14.555 1 32.94 77 GLY A N 1
ATOM 566 C CA . GLY A 1 77 ? 12.648 -27.141 -14.602 1 32.94 77 GLY A CA 1
ATOM 567 C C . GLY A 1 77 ? 13.867 -26.703 -13.82 1 32.94 77 GLY A C 1
ATOM 568 O O . GLY A 1 77 ? 14.656 -25.875 -14.297 1 32.94 77 GLY A O 1
ATOM 569 N N . ALA A 1 78 ? 13.969 -27.125 -12.484 1 37.06 78 ALA A N 1
ATOM 570 C CA . ALA A 1 78 ? 15.109 -26.672 -11.695 1 37.06 78 ALA A CA 1
ATOM 571 C C . ALA A 1 78 ? 16.422 -27.219 -12.266 1 37.06 78 ALA A C 1
ATOM 573 O O . ALA A 1 78 ? 17.422 -26.516 -12.312 1 37.06 78 ALA A O 1
ATOM 574 N N . LYS A 1 79 ? 16.438 -28.531 -12.484 1 39.06 79 LYS A N 1
ATOM 575 C CA . LYS A 1 79 ? 17.672 -29.078 -13.047 1 39.06 79 LYS A CA 1
ATOM 576 C C . LYS A 1 79 ? 18.062 -28.344 -14.32 1 39.06 79 LYS A C 1
ATOM 578 O O . LYS A 1 79 ? 19.25 -28.109 -14.555 1 39.06 79 LYS A O 1
ATOM 583 N N . GLU A 1 80 ? 17 -27.984 -15.109 1 39.06 80 GLU A N 1
ATOM 584 C CA . GLU A 1 80 ? 17.266 -27.281 -16.359 1 39.06 80 GLU A CA 1
ATOM 585 C C . GLU A 1 80 ? 17.766 -25.859 -16.109 1 39.06 80 GLU A C 1
ATOM 587 O O . GLU A 1 80 ? 18.578 -25.344 -16.859 1 39.06 80 GLU A O 1
ATOM 592 N N . LEU A 1 81 ? 17.375 -25.203 -15.062 1 39.84 81 LEU A N 1
ATOM 593 C CA . LEU A 1 81 ? 17.922 -23.875 -14.836 1 39.84 81 LEU A CA 1
ATOM 594 C C . LEU A 1 81 ? 19.422 -23.938 -14.555 1 39.84 81 LEU A C 1
ATOM 596 O O . LEU A 1 81 ? 20.156 -23.031 -14.938 1 39.84 81 LEU A O 1
ATOM 600 N N . GLU A 1 82 ? 19.875 -24.828 -13.797 1 41.16 82 GLU A N 1
ATOM 601 C CA . GLU A 1 82 ? 21.297 -24.984 -13.547 1 41.16 82 GLU A CA 1
ATOM 602 C C . GLU A 1 82 ? 22.062 -25.234 -14.844 1 41.16 82 GLU A C 1
ATOM 604 O O . GLU A 1 82 ? 23.219 -24.828 -14.984 1 41.16 82 GLU A O 1
ATOM 609 N N . GLU A 1 83 ? 21.547 -26.266 -15.562 1 41.56 83 GLU A N 1
ATOM 610 C CA . GLU A 1 83 ? 22.281 -26.516 -16.797 1 41.56 83 GLU A CA 1
ATOM 611 C C . GLU A 1 83 ? 22.094 -25.375 -17.797 1 41.56 83 GLU A C 1
ATOM 613 O O . GLU A 1 83 ? 21.938 -25.609 -19 1 41.56 83 GLU A O 1
ATOM 618 N N . PHE A 1 84 ? 21.531 -24.312 -17.484 1 41.56 84 PHE A N 1
ATOM 619 C CA . PHE A 1 84 ? 21.328 -23.172 -18.375 1 41.56 84 PHE A CA 1
ATOM 620 C C . PHE A 1 84 ? 22.594 -22.891 -19.188 1 41.56 84 PHE A C 1
ATOM 622 O O . PHE A 1 84 ? 23.5 -22.203 -18.703 1 41.56 84 PHE A O 1
ATOM 629 N N . HIS A 1 85 ? 23.203 -23.672 -19.578 1 40.62 85 HIS A N 1
ATOM 630 C CA . HIS A 1 85 ? 23.969 -23.422 -20.797 1 40.62 85 HIS A CA 1
ATOM 631 C C . HIS A 1 85 ? 23.188 -22.531 -21.766 1 40.62 85 HIS A C 1
ATOM 633 O O . HIS A 1 85 ? 21.969 -22.406 -21.656 1 40.62 85 HIS A O 1
ATOM 639 N N . SER A 1 86 ? 23.797 -21.547 -22.703 1 49.28 86 SER A N 1
ATOM 640 C CA . SER A 1 86 ? 23.609 -20.438 -23.625 1 49.28 86 SER A CA 1
ATOM 641 C C . SER A 1 86 ? 22.422 -20.719 -24.562 1 49.28 86 SER A C 1
ATOM 643 O O . SER A 1 86 ? 21.641 -19.812 -24.859 1 49.28 86 SER A O 1
ATOM 645 N N . ASP A 1 87 ? 22.094 -21.906 -25.094 1 54.09 87 ASP A N 1
ATOM 646 C CA . ASP A 1 87 ? 21.172 -21.984 -26.219 1 54.09 87 ASP A CA 1
ATOM 647 C C . ASP A 1 87 ? 19.719 -21.891 -25.766 1 54.09 87 ASP A C 1
ATOM 649 O O . ASP A 1 87 ? 18.844 -21.531 -26.547 1 54.09 87 ASP A O 1
ATOM 653 N N . ARG A 1 88 ? 19.406 -21.984 -24.438 1 63.91 88 ARG A N 1
ATOM 654 C CA . ARG A 1 88 ? 18.031 -22 -23.953 1 63.91 88 ARG A CA 1
ATOM 655 C C . ARG A 1 88 ? 17.609 -20.609 -23.469 1 63.91 88 ARG A C 1
ATOM 657 O O . ARG A 1 88 ? 16.422 -20.344 -23.297 1 63.91 88 ARG A O 1
ATOM 664 N N . MET A 1 89 ? 18.469 -19.812 -23.375 1 71.94 89 MET A N 1
ATOM 665 C CA . MET A 1 89 ? 18.172 -18.453 -22.953 1 71.94 89 MET A CA 1
ATOM 666 C C . MET A 1 89 ? 17.719 -17.594 -24.125 1 71.94 89 MET A C 1
ATOM 668 O O . MET A 1 89 ? 18.391 -17.562 -25.156 1 71.94 89 MET A O 1
ATOM 672 N N . LYS A 1 90 ? 16.562 -17.094 -23.969 1 74.5 90 LYS A N 1
ATOM 673 C CA . LYS A 1 90 ? 16.031 -16.172 -24.969 1 74.5 90 LYS A CA 1
ATOM 674 C C . LYS A 1 90 ? 15.898 -14.758 -24.391 1 74.5 90 LYS A C 1
ATOM 676 O O . LYS A 1 90 ? 15.469 -14.586 -23.25 1 74.5 90 LYS A O 1
ATOM 681 N N . VAL A 1 91 ? 16.406 -13.812 -25.078 1 73.69 91 VAL A N 1
ATOM 682 C CA . VAL A 1 91 ? 16.375 -12.414 -24.656 1 73.69 91 VAL A CA 1
ATOM 683 C C . VAL A 1 91 ? 15.375 -11.641 -25.516 1 73.69 91 VAL A C 1
ATOM 685 O O . VAL A 1 91 ? 15.398 -11.727 -26.734 1 73.69 91 VAL A O 1
ATOM 688 N N . ILE A 1 92 ? 14.445 -10.984 -24.797 1 77.94 92 ILE A N 1
ATOM 689 C CA . ILE A 1 92 ? 13.484 -10.156 -25.516 1 77.94 92 ILE A CA 1
ATOM 690 C C . ILE A 1 92 ? 13.43 -8.766 -24.875 1 77.94 92 ILE A C 1
ATOM 692 O O . ILE A 1 92 ? 13.617 -8.625 -23.672 1 77.94 92 ILE A O 1
ATOM 696 N N . GLN A 1 93 ? 13.281 -7.777 -25.672 1 78.19 93 GLN A N 1
ATOM 697 C CA . GLN A 1 93 ? 13.039 -6.43 -25.172 1 78.19 93 GLN A CA 1
ATOM 698 C C . GLN A 1 93 ? 11.594 -6.262 -24.719 1 78.19 93 GLN A C 1
ATOM 700 O O . GLN A 1 93 ? 10.664 -6.613 -25.453 1 78.19 93 GLN A O 1
ATOM 705 N N . LEU A 1 94 ? 11.43 -5.777 -23.469 1 85.38 94 LEU A N 1
ATOM 706 C CA . LEU A 1 94 ? 10.078 -5.68 -22.922 1 85.38 94 LEU A CA 1
ATOM 707 C C . LEU A 1 94 ? 9.93 -4.438 -22.047 1 85.38 94 LEU A C 1
ATOM 709 O O . LEU A 1 94 ? 10.68 -4.254 -21.094 1 85.38 94 LEU A O 1
ATOM 713 N N . ASP A 1 95 ? 9.086 -3.578 -22.5 1 86.31 95 ASP A N 1
ATOM 714 C CA . ASP A 1 95 ? 8.609 -2.506 -21.625 1 86.31 95 ASP A CA 1
ATOM 715 C C . ASP A 1 95 ? 7.355 -2.936 -20.875 1 86.31 95 ASP A C 1
ATOM 717 O O . ASP A 1 95 ? 6.273 -3.051 -21.453 1 86.31 95 ASP A O 1
ATOM 721 N N . VAL A 1 96 ? 7.504 -3.109 -19.594 1 90.69 96 VAL A N 1
ATOM 722 C CA . VAL A 1 96 ? 6.418 -3.652 -18.781 1 90.69 96 VAL A CA 1
ATOM 723 C C . VAL A 1 96 ? 5.262 -2.658 -18.734 1 90.69 96 VAL A C 1
ATOM 725 O O . VAL A 1 96 ? 4.152 -3.006 -18.312 1 90.69 96 VAL A O 1
ATOM 728 N N . CYS A 1 97 ? 5.488 -1.441 -19.125 1 90.06 97 CYS A N 1
ATOM 729 C CA . CYS A 1 97 ? 4.445 -0.423 -19.125 1 90.06 97 CYS A CA 1
ATOM 730 C C . CYS A 1 97 ? 3.59 -0.528 -20.391 1 90.06 97 CYS A C 1
ATOM 732 O O . CYS A 1 97 ? 2.537 0.107 -20.484 1 90.06 97 CYS A O 1
ATOM 734 N N . SER A 1 98 ? 4.039 -1.327 -21.328 1 90.38 98 SER A N 1
ATOM 735 C CA . SER A 1 98 ? 3.328 -1.453 -22.594 1 90.38 98 SER A CA 1
ATOM 736 C C . SER A 1 98 ? 2.496 -2.729 -22.641 1 90.38 98 SER A C 1
ATOM 738 O O . SER A 1 98 ? 3.043 -3.834 -22.672 1 90.38 98 SER A O 1
ATOM 740 N N . GLU A 1 99 ? 1.242 -2.553 -22.75 1 94.12 99 GLU A N 1
ATOM 741 C CA . GLU A 1 99 ? 0.343 -3.699 -22.844 1 94.12 99 GLU A CA 1
ATOM 742 C C . GLU A 1 99 ? 0.636 -4.535 -24.078 1 94.12 99 GLU A C 1
ATOM 744 O O . GLU A 1 99 ? 0.596 -5.766 -24.031 1 94.12 99 GLU A O 1
ATOM 749 N N . GLU A 1 100 ? 0.904 -3.924 -25.141 1 93.5 100 GLU A N 1
ATOM 750 C CA . GLU A 1 100 ? 1.175 -4.594 -26.406 1 93.5 100 GLU A CA 1
ATOM 751 C C . GLU A 1 100 ? 2.449 -5.43 -26.328 1 93.5 100 GLU A C 1
ATOM 753 O O . GLU A 1 100 ? 2.475 -6.578 -26.766 1 93.5 100 GLU A O 1
ATOM 758 N N . GLN A 1 101 ? 3.461 -4.836 -25.781 1 89.81 101 GLN A N 1
ATOM 759 C CA . GLN A 1 101 ? 4.727 -5.555 -25.672 1 89.81 101 GLN A CA 1
ATOM 760 C C . GLN A 1 101 ? 4.605 -6.75 -24.734 1 89.81 101 GLN A C 1
ATOM 762 O O . GLN A 1 101 ? 5.199 -7.805 -24.984 1 89.81 101 GLN A O 1
ATOM 767 N N . VAL A 1 102 ? 3.863 -6.586 -23.703 1 93.88 102 VAL A N 1
ATOM 768 C CA . VAL A 1 102 ? 3.656 -7.688 -22.766 1 93.88 102 VAL A CA 1
ATOM 769 C C . VAL A 1 102 ? 2.898 -8.82 -23.453 1 93.88 102 VAL A C 1
ATOM 771 O O . VAL A 1 102 ? 3.254 -9.992 -23.312 1 93.88 102 VAL A O 1
ATOM 774 N N . LYS A 1 103 ? 1.896 -8.5 -24.219 1 94.62 103 LYS A N 1
ATOM 775 C CA . LYS A 1 103 ? 1.14 -9.5 -24.969 1 94.62 103 LYS A CA 1
ATOM 776 C C . LYS A 1 103 ? 2.037 -10.242 -25.953 1 94.62 103 LYS A C 1
ATOM 778 O O . LYS A 1 103 ? 1.953 -11.469 -26.078 1 94.62 103 LYS A O 1
ATOM 783 N N . GLN A 1 104 ? 2.85 -9.523 -26.625 1 92.31 104 GLN A N 1
ATOM 784 C CA . GLN A 1 104 ? 3.775 -10.125 -27.594 1 92.31 104 GLN A CA 1
ATOM 785 C C . GLN A 1 104 ? 4.762 -11.055 -26.891 1 92.31 104 GLN A C 1
ATOM 787 O O . GLN A 1 104 ? 5.117 -12.109 -27.422 1 92.31 104 GLN A O 1
ATOM 792 N N . ALA A 1 105 ? 5.18 -10.602 -25.75 1 90.12 105 ALA A N 1
ATOM 793 C CA . ALA A 1 105 ? 6.105 -11.422 -24.984 1 90.12 105 ALA A CA 1
ATOM 794 C C . ALA A 1 105 ? 5.461 -12.75 -24.594 1 90.12 105 ALA A C 1
ATOM 796 O O . ALA A 1 105 ? 6.109 -13.797 -24.625 1 90.12 105 ALA A O 1
ATOM 797 N N . VAL A 1 106 ? 4.238 -12.773 -24.188 1 93 106 VAL A N 1
ATOM 798 C CA . VAL A 1 106 ? 3.531 -13.984 -23.797 1 93 106 VAL A CA 1
ATOM 799 C C . VAL A 1 106 ? 3.381 -14.914 -25 1 93 106 VAL A C 1
ATOM 801 O O . VAL A 1 106 ? 3.551 -16.125 -24.875 1 93 106 VAL A O 1
ATOM 804 N N . GLU A 1 107 ? 3.055 -14.336 -26.125 1 92.5 107 GLU A N 1
ATOM 805 C CA . GLU A 1 107 ? 2.967 -15.133 -27.344 1 92.5 107 GLU A CA 1
ATOM 806 C C . GLU A 1 107 ? 4.309 -15.781 -27.672 1 92.5 107 GLU A C 1
ATOM 808 O O . GLU A 1 107 ? 4.359 -16.953 -28.062 1 92.5 107 GLU A O 1
ATOM 813 N N . TYR A 1 108 ? 5.281 -15.008 -27.531 1 87.94 108 TYR A N 1
ATOM 814 C CA . TYR A 1 108 ? 6.625 -15.516 -27.781 1 87.94 108 TYR A CA 1
ATOM 815 C C . TYR A 1 108 ? 6.938 -16.688 -26.844 1 87.94 108 TYR A C 1
ATOM 817 O O . TYR A 1 108 ? 7.516 -17.688 -27.266 1 87.94 108 TYR A O 1
ATOM 825 N N . ILE A 1 109 ? 6.57 -16.547 -25.578 1 89.81 109 ILE A N 1
ATOM 826 C CA . ILE A 1 109 ? 6.789 -17.594 -24.578 1 89.81 109 ILE A CA 1
ATOM 827 C C . ILE A 1 109 ? 6.031 -18.844 -24.984 1 89.81 109 ILE A C 1
ATOM 829 O O . ILE A 1 109 ? 6.59 -19.953 -24.984 1 89.81 109 ILE A O 1
ATOM 833 N N . LYS A 1 110 ? 4.844 -18.703 -25.422 1 89.31 110 LYS A N 1
ATOM 834 C CA . LYS A 1 110 ? 4.012 -19.828 -25.828 1 89.31 110 LYS A CA 1
ATOM 835 C C . LYS A 1 110 ? 4.613 -20.547 -27.031 1 89.31 110 LYS A C 1
ATOM 837 O O . LYS A 1 110 ? 4.625 -21.781 -27.094 1 89.31 110 LYS A O 1
ATOM 842 N N . ASP A 1 111 ? 5.098 -19.75 -27.891 1 87.88 111 ASP A N 1
ATOM 843 C CA . ASP A 1 111 ? 5.629 -20.281 -29.141 1 87.88 111 ASP A CA 1
ATOM 844 C C . ASP A 1 111 ? 6.953 -21 -28.906 1 87.88 111 ASP A C 1
ATOM 846 O O . ASP A 1 111 ? 7.332 -21.875 -29.688 1 87.88 111 ASP A O 1
ATOM 850 N N . ASN A 1 112 ? 7.566 -20.656 -27.906 1 80.06 112 ASN A N 1
ATOM 851 C CA . ASN A 1 112 ? 8.898 -21.219 -27.688 1 80.06 112 ASN A CA 1
ATOM 852 C C . ASN A 1 112 ? 8.906 -22.234 -26.562 1 80.06 112 ASN A C 1
ATOM 854 O O . ASN A 1 112 ? 9.969 -22.719 -26.156 1 80.06 112 ASN A O 1
ATOM 858 N N . MET A 1 113 ? 7.766 -22.5 -26.078 1 83.69 113 MET A N 1
ATOM 859 C CA . MET A 1 113 ? 7.668 -23.547 -25.062 1 83.69 113 MET A CA 1
ATOM 860 C C . MET A 1 113 ? 7.598 -24.922 -25.703 1 83.69 113 MET A C 1
ATOM 862 O O . MET A 1 113 ? 6.902 -25.109 -26.703 1 83.69 113 MET A O 1
ATOM 866 N N . GLU A 1 114 ? 8.453 -25.828 -25.422 1 75 114 GLU A N 1
ATOM 867 C CA . GLU A 1 114 ? 8.516 -27.156 -26.016 1 75 114 GLU A CA 1
ATOM 868 C C . GLU A 1 114 ? 7.203 -27.906 -25.812 1 75 114 GLU A C 1
ATOM 870 O O . GLU A 1 114 ? 6.68 -28.516 -26.75 1 75 114 GLU A O 1
ATOM 875 N N . ASP A 1 115 ? 6.785 -27.953 -24.484 1 71.44 115 ASP A N 1
ATOM 876 C CA . ASP A 1 115 ? 5.52 -28.594 -24.156 1 71.44 115 ASP A CA 1
ATOM 877 C C . ASP A 1 115 ? 4.484 -27.578 -23.688 1 71.44 115 ASP A C 1
ATOM 879 O O . ASP A 1 115 ? 4.578 -27.062 -22.562 1 71.44 115 ASP A O 1
ATOM 883 N N . SER A 1 116 ? 3.688 -27.234 -24.625 1 66.44 116 SER A N 1
ATOM 884 C CA . SER A 1 116 ? 2.662 -26.234 -24.344 1 66.44 116 SER A CA 1
ATOM 885 C C . SER A 1 116 ? 1.793 -26.641 -23.156 1 66.44 116 SER A C 1
ATOM 887 O O . SER A 1 116 ? 1.232 -25.797 -22.469 1 66.44 116 SER A O 1
ATOM 889 N N . GLU A 1 117 ? 1.789 -27.891 -22.906 1 74.44 117 GLU A N 1
ATOM 890 C CA . GLU A 1 117 ? 0.897 -28.375 -21.844 1 74.44 117 GLU A CA 1
ATOM 891 C C . GLU A 1 117 ? 1.518 -28.188 -20.469 1 74.44 117 GLU A C 1
ATOM 893 O O . GLU A 1 117 ? 0.808 -28.156 -19.469 1 74.44 117 GLU A O 1
ATOM 898 N N . ARG A 1 118 ? 2.773 -28.094 -20.422 1 80.19 118 ARG A N 1
ATOM 899 C CA . ARG A 1 118 ? 3.439 -28.031 -19.125 1 80.19 118 ARG A CA 1
ATOM 900 C C . ARG A 1 118 ? 3.314 -26.641 -18.516 1 80.19 118 ARG A C 1
ATOM 902 O O . ARG A 1 118 ? 3.369 -26.484 -17.281 1 80.19 118 ARG A O 1
ATOM 909 N N . GLY A 1 119 ? 3.145 -25.641 -19.297 1 87.69 119 GLY A N 1
ATOM 910 C CA . GLY A 1 119 ? 2.955 -24.281 -18.797 1 87.69 119 GLY A CA 1
ATOM 911 C C . GLY A 1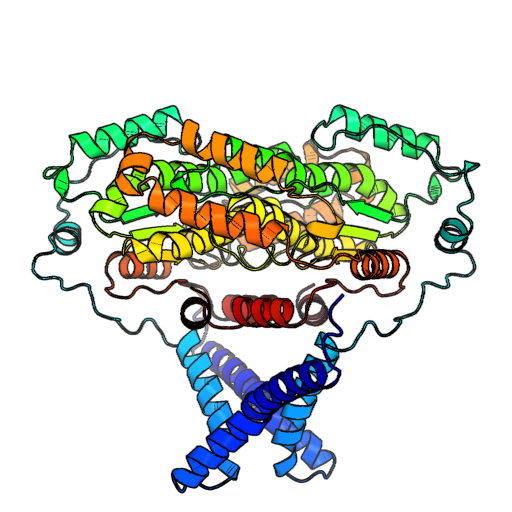 119 ? 4.254 -23.609 -18.406 1 87.69 119 GLY A C 1
ATOM 912 O O . GLY A 1 119 ? 5.336 -24.047 -18.812 1 87.69 119 GLY A O 1
ATOM 913 N N . LEU A 1 120 ? 4.184 -22.484 -17.75 1 91.12 120 LEU A N 1
ATOM 914 C CA . LEU A 1 120 ? 5.301 -21.672 -17.266 1 91.12 120 LEU A CA 1
ATOM 915 C C . LEU A 1 120 ? 5.504 -21.859 -15.766 1 91.12 120 LEU A C 1
ATOM 917 O O . LEU A 1 120 ? 4.57 -21.672 -14.977 1 91.12 120 LEU A O 1
ATOM 921 N N . TRP A 1 121 ? 6.688 -22.219 -15.375 1 92.5 121 TRP A N 1
ATOM 922 C CA . TRP A 1 121 ? 6.934 -22.578 -13.992 1 92.5 121 TRP A CA 1
ATOM 923 C C . TRP A 1 121 ? 6.902 -21.359 -13.086 1 92.5 121 TRP A C 1
ATOM 925 O O . TRP A 1 121 ? 6.293 -21.375 -12.016 1 92.5 121 TRP A O 1
ATOM 935 N N . ALA A 1 122 ? 7.637 -20.312 -13.594 1 95.75 122 ALA A N 1
ATOM 936 C CA . ALA A 1 122 ? 7.734 -19.188 -12.672 1 95.75 122 ALA A CA 1
ATOM 937 C C . ALA A 1 122 ? 7.844 -17.859 -13.43 1 95.75 122 ALA A C 1
ATOM 939 O O . ALA A 1 122 ? 8.32 -17.828 -14.562 1 95.75 122 ALA A O 1
ATOM 940 N N . VAL A 1 123 ? 7.328 -16.828 -12.836 1 96.31 123 VAL A N 1
ATOM 941 C CA . VAL A 1 123 ? 7.57 -15.461 -13.266 1 96.31 123 VAL A CA 1
ATOM 942 C C . VAL A 1 123 ? 8.164 -14.656 -12.117 1 96.31 123 VAL A C 1
ATOM 944 O O . VAL A 1 123 ? 7.703 -14.766 -10.977 1 96.31 123 VAL A O 1
ATOM 947 N N . VAL A 1 124 ? 9.297 -14.031 -12.383 1 96.12 124 VAL A N 1
ATOM 948 C CA . VAL A 1 124 ? 9.93 -13.133 -11.422 1 96.12 124 VAL A CA 1
ATOM 949 C C . VAL A 1 124 ? 9.797 -11.688 -11.906 1 96.12 124 VAL A C 1
ATOM 951 O O . VAL A 1 124 ? 10.414 -11.305 -12.898 1 96.12 124 VAL A O 1
ATOM 954 N N . ASN A 1 125 ? 8.945 -10.93 -11.242 1 95.69 125 ASN A N 1
ATOM 955 C CA . ASN A 1 125 ? 8.828 -9.5 -11.531 1 95.69 125 ASN A CA 1
ATOM 956 C C . ASN A 1 125 ? 9.867 -8.688 -10.766 1 95.69 125 ASN A C 1
ATOM 958 O O . ASN A 1 125 ? 9.68 -8.383 -9.594 1 95.69 125 ASN A O 1
ATOM 962 N N . ASN A 1 126 ? 10.82 -8.242 -11.484 1 90.5 126 ASN A N 1
ATOM 963 C CA . ASN A 1 126 ? 11.961 -7.59 -10.859 1 90.5 126 ASN A CA 1
ATOM 964 C C . ASN A 1 126 ? 12.094 -6.137 -11.305 1 90.5 126 ASN A C 1
ATOM 966 O O . ASN A 1 126 ? 12.773 -5.34 -10.664 1 90.5 126 ASN A O 1
ATOM 970 N N . ALA A 1 127 ? 11.414 -5.766 -12.406 1 81.44 127 ALA A N 1
ATOM 971 C CA . ALA A 1 127 ? 11.523 -4.398 -12.906 1 81.44 127 ALA A CA 1
ATOM 972 C C . ALA A 1 127 ? 11.055 -3.393 -11.859 1 81.44 127 ALA A C 1
ATOM 974 O O . ALA A 1 127 ? 10.062 -3.631 -11.164 1 81.44 127 ALA A O 1
ATOM 975 N N . GLY A 1 128 ? 11.828 -2.377 -11.695 1 88.19 128 GLY A N 1
ATOM 976 C CA . GLY A 1 128 ? 11.477 -1.336 -10.742 1 88.19 128 GLY A CA 1
ATOM 977 C C . GLY A 1 128 ? 12.312 -0.08 -10.891 1 88.19 128 GLY A C 1
ATOM 978 O O . GLY A 1 128 ? 13.453 -0.138 -11.367 1 88.19 128 GLY A O 1
ATOM 979 N N . VAL A 1 129 ? 11.727 0.993 -10.555 1 88.69 129 VAL A N 1
ATOM 980 C CA . VAL A 1 129 ? 12.422 2.275 -10.516 1 88.69 129 VAL A CA 1
ATOM 981 C C . VAL A 1 129 ? 12.219 2.932 -9.148 1 88.69 129 VAL A C 1
ATOM 983 O O . VAL A 1 129 ? 11.258 2.621 -8.445 1 88.69 129 VAL A O 1
ATOM 986 N N . SER A 1 130 ? 13.188 3.668 -8.805 1 90.12 130 SER A N 1
ATOM 987 C CA . SER A 1 130 ? 13.094 4.406 -7.547 1 90.12 130 SER A CA 1
ATOM 988 C C . SER A 1 130 ? 13.242 5.906 -7.777 1 90.12 130 SER A C 1
ATOM 990 O O . SER A 1 130 ? 13.727 6.336 -8.82 1 90.12 130 SER A O 1
ATOM 992 N N . THR A 1 131 ? 12.672 6.641 -6.906 1 90.94 131 THR A N 1
ATOM 993 C CA . THR A 1 131 ? 12.82 8.094 -6.848 1 90.94 131 THR A CA 1
ATOM 994 C C . THR A 1 131 ? 12.719 8.586 -5.406 1 90.94 131 THR A C 1
ATOM 996 O O . THR A 1 131 ? 12.672 7.785 -4.473 1 90.94 131 THR A O 1
ATOM 999 N N . PHE A 1 132 ? 12.961 9.898 -5.277 1 93.31 132 PHE A N 1
ATOM 1000 C CA . PHE A 1 132 ? 12.844 10.508 -3.957 1 93.31 132 PHE A CA 1
ATOM 1001 C C . PHE A 1 132 ? 12.312 11.938 -4.07 1 93.31 132 PHE A C 1
ATOM 1003 O O . PHE A 1 132 ? 12.289 12.508 -5.16 1 93.31 132 PHE A O 1
ATOM 1010 N N . GLY A 1 133 ? 11.883 12.422 -2.936 1 95.06 133 GLY A N 1
ATOM 1011 C CA . GLY A 1 133 ? 11.383 13.781 -2.828 1 95.06 133 GLY A CA 1
ATOM 1012 C C . GLY A 1 133 ? 10.266 13.93 -1.812 1 95.06 133 GLY A C 1
ATOM 1013 O O . GLY A 1 133 ? 9.406 13.055 -1.694 1 95.06 133 GLY A O 1
ATOM 1014 N N . GLU A 1 134 ? 10.352 15.023 -1.139 1 97.12 134 GLU A N 1
ATOM 1015 C CA . GLU A 1 134 ? 9.227 15.297 -0.246 1 97.12 134 GLU A CA 1
ATOM 1016 C C . GLU A 1 134 ? 7.926 15.453 -1.028 1 97.12 134 GLU A C 1
ATOM 1018 O O . GLU A 1 134 ? 7.945 15.812 -2.207 1 97.12 134 GLU A O 1
ATOM 1023 N N . VAL A 1 135 ? 6.863 15.297 -0.374 1 97.75 135 VAL A N 1
ATOM 1024 C CA . VAL A 1 135 ?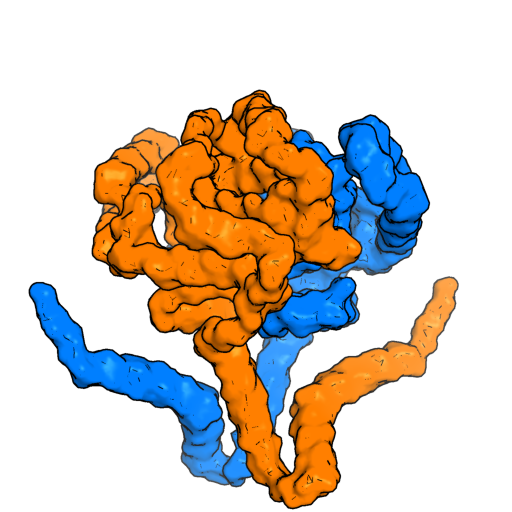 5.539 15.234 -0.986 1 97.75 135 VAL A CA 1
ATOM 1025 C C . VAL A 1 135 ? 5.277 16.516 -1.772 1 97.75 135 VAL A C 1
ATOM 1027 O O . VAL A 1 135 ? 4.812 16.469 -2.914 1 97.75 135 VAL A O 1
ATOM 1030 N N . GLU A 1 136 ? 5.609 17.641 -1.207 1 97.12 136 GLU A N 1
ATOM 1031 C CA . GLU A 1 136 ? 5.246 18.906 -1.839 1 97.12 136 GLU A CA 1
ATOM 1032 C C . GLU A 1 136 ? 6.188 19.234 -2.99 1 97.12 136 GLU A C 1
ATOM 1034 O O . GLU A 1 136 ? 5.883 20.094 -3.822 1 97.12 136 GLU A O 1
ATOM 1039 N N . PHE A 1 137 ? 7.344 18.562 -3.08 1 96.88 137 PHE A N 1
ATOM 1040 C CA . PHE A 1 137 ? 8.281 18.766 -4.176 1 96.88 137 PHE A CA 1
ATOM 1041 C C . PHE A 1 137 ? 8.031 17.766 -5.297 1 96.88 137 PHE A C 1
ATOM 1043 O O . PHE A 1 137 ? 8.547 17.922 -6.406 1 96.88 137 PHE A O 1
ATOM 1050 N N . THR A 1 138 ? 7.262 16.766 -5.027 1 96.31 138 THR A N 1
ATOM 1051 C CA . THR A 1 138 ? 7.074 15.672 -5.973 1 96.31 138 THR A CA 1
ATOM 1052 C C . THR A 1 138 ? 5.805 15.875 -6.793 1 96.31 138 THR A C 1
ATOM 1054 O O . THR A 1 138 ? 4.723 16.078 -6.234 1 96.31 138 THR A O 1
ATOM 1057 N N . SER A 1 139 ? 5.922 15.812 -8.062 1 95 139 SER A N 1
ATOM 1058 C CA . SER A 1 139 ? 4.773 16.031 -8.938 1 95 139 SER A CA 1
ATOM 1059 C C . SER A 1 139 ? 3.883 14.797 -9 1 95 139 SER A C 1
ATOM 1061 O O . SER A 1 139 ? 4.336 13.68 -8.727 1 95 139 SER A O 1
ATOM 1063 N N . MET A 1 140 ? 2.654 15.016 -9.406 1 96 140 MET A N 1
ATOM 1064 C CA . MET A 1 140 ? 1.735 13.898 -9.602 1 96 140 MET A CA 1
ATOM 1065 C C . MET A 1 140 ? 2.254 12.953 -10.688 1 96 140 MET A C 1
ATOM 1067 O O . MET A 1 140 ? 2.09 11.734 -10.586 1 96 140 MET A O 1
ATOM 1071 N N . ASP A 1 141 ? 2.84 13.508 -11.672 1 94.25 141 ASP A N 1
ATOM 1072 C CA . ASP A 1 141 ? 3.385 12.711 -12.766 1 94.25 141 ASP A CA 1
ATOM 1073 C C . ASP A 1 141 ? 4.445 11.734 -12.25 1 94.25 141 ASP A C 1
ATOM 1075 O O . ASP A 1 141 ? 4.488 10.578 -12.672 1 94.25 141 ASP A O 1
ATOM 1079 N N . THR A 1 142 ? 5.277 12.227 -11.391 1 94.19 142 THR A N 1
ATOM 1080 C CA . THR A 1 142 ? 6.309 11.367 -10.82 1 94.19 142 THR A CA 1
ATOM 1081 C C . THR A 1 142 ? 5.684 10.195 -10.062 1 94.19 142 THR A C 1
ATOM 1083 O O . THR A 1 142 ? 6.113 9.055 -10.219 1 94.19 142 THR A O 1
ATOM 1086 N N . TYR A 1 143 ? 4.691 10.477 -9.273 1 97.38 143 TYR A N 1
ATOM 1087 C CA . TYR A 1 143 ? 3.98 9.422 -8.555 1 97.38 143 TYR A CA 1
ATOM 1088 C C . TYR A 1 143 ? 3.486 8.352 -9.523 1 97.38 143 TYR A C 1
ATOM 1090 O O . TYR A 1 143 ? 3.713 7.16 -9.305 1 97.38 143 TYR A O 1
ATOM 1098 N N . LYS A 1 144 ? 2.865 8.773 -10.539 1 96.44 144 LYS A N 1
ATOM 1099 C CA . LYS A 1 144 ? 2.227 7.867 -11.484 1 96.44 144 LYS A CA 1
ATOM 1100 C C . LYS A 1 144 ? 3.266 7.105 -12.305 1 96.44 144 LYS A C 1
ATOM 1102 O O . LYS A 1 144 ? 3.086 5.922 -12.594 1 96.44 144 LYS A O 1
ATOM 1107 N N . GLU A 1 145 ? 4.336 7.766 -12.656 1 93.75 145 GLU A N 1
ATOM 1108 C CA . GLU A 1 145 ? 5.387 7.121 -13.438 1 93.75 145 GLU A CA 1
ATOM 1109 C C . GLU A 1 145 ? 6.031 5.98 -12.656 1 93.75 145 GLU A C 1
ATOM 1111 O O . GLU A 1 145 ? 6.25 4.895 -13.203 1 93.75 145 GLU A O 1
ATOM 1116 N N . VAL A 1 146 ? 6.355 6.234 -11.422 1 95.69 146 VAL A N 1
ATOM 1117 C CA . VAL A 1 146 ? 6.965 5.211 -10.578 1 95.69 146 VAL A CA 1
ATOM 1118 C C . VAL A 1 146 ? 6.008 4.031 -10.422 1 95.69 146 VAL A C 1
ATOM 1120 O O . VAL A 1 146 ? 6.418 2.873 -10.547 1 95.69 146 VAL A O 1
ATOM 1123 N N . SER A 1 147 ? 4.746 4.297 -10.227 1 98 147 SER A N 1
ATOM 1124 C CA . SER A 1 147 ? 3.752 3.244 -10.031 1 98 147 SER A CA 1
ATOM 1125 C C . SER A 1 147 ? 3.49 2.486 -11.328 1 98 147 SER A C 1
ATOM 1127 O O . SER A 1 147 ? 3.176 1.296 -11.305 1 98 147 SER A O 1
ATOM 1129 N N . GLU A 1 148 ? 3.633 3.172 -12.438 1 96.38 148 GLU A N 1
ATOM 1130 C CA . GLU A 1 148 ? 3.418 2.516 -13.719 1 96.38 148 GLU A CA 1
ATOM 1131 C C . GLU A 1 148 ? 4.391 1.359 -13.922 1 96.38 148 GLU A C 1
ATOM 1133 O O . GLU A 1 148 ? 4.008 0.291 -14.398 1 96.38 148 GLU A O 1
ATOM 1138 N N . VAL A 1 149 ? 5.555 1.581 -13.531 1 94.38 149 VAL A N 1
ATOM 1139 C CA . VAL A 1 149 ? 6.586 0.562 -13.703 1 94.38 149 VAL A CA 1
ATOM 1140 C C . VAL A 1 149 ? 6.492 -0.461 -12.57 1 94.38 149 VAL A C 1
ATOM 1142 O O . VAL A 1 149 ? 6.324 -1.657 -12.82 1 94.38 149 VAL A O 1
ATOM 1145 N N . ASN A 1 150 ? 6.582 0.022 -11.328 1 96.81 150 ASN A N 1
ATOM 1146 C CA . ASN A 1 150 ? 6.742 -0.853 -10.172 1 96.81 150 ASN A CA 1
ATOM 1147 C C . ASN A 1 150 ? 5.477 -1.661 -9.898 1 96.81 150 ASN A C 1
ATOM 1149 O O . ASN A 1 150 ? 5.551 -2.838 -9.547 1 96.81 150 ASN A O 1
ATOM 1153 N N . LEU A 1 151 ? 4.34 -0.968 -10.047 1 98.5 151 LEU A N 1
ATOM 1154 C CA . LEU A 1 151 ? 3.084 -1.568 -9.609 1 98.5 151 LEU A CA 1
ATOM 1155 C C . LEU A 1 151 ? 2.285 -2.088 -10.797 1 98.5 151 LEU A C 1
ATOM 1157 O O . LEU A 1 151 ? 2.117 -3.299 -10.961 1 98.5 151 LEU A O 1
ATOM 1161 N N . TRP A 1 152 ? 1.911 -1.221 -11.711 1 98.38 152 TRP A N 1
ATOM 1162 C CA . TRP A 1 152 ? 1.069 -1.628 -12.828 1 98.38 152 TRP A CA 1
ATOM 1163 C C . TRP A 1 152 ? 1.812 -2.592 -13.742 1 98.38 152 TRP A C 1
ATOM 1165 O O . TRP A 1 152 ? 1.217 -3.521 -14.297 1 98.38 152 TRP A O 1
ATOM 1175 N N . GLY A 1 153 ? 3.094 -2.336 -13.945 1 96.69 153 GLY A N 1
ATOM 1176 C CA . GLY A 1 153 ? 3.891 -3.277 -14.719 1 96.69 153 GLY A CA 1
ATOM 1177 C C . GLY A 1 153 ? 3.887 -4.68 -14.141 1 96.69 153 GLY A C 1
ATOM 1178 O O . GLY A 1 153 ? 3.727 -5.656 -14.867 1 96.69 153 GLY A O 1
ATOM 1179 N N . THR A 1 154 ? 4.047 -4.766 -12.828 1 98.31 154 THR A N 1
ATOM 1180 C CA . THR A 1 154 ? 4.02 -6.047 -12.133 1 98.31 154 THR A CA 1
ATOM 1181 C C . THR A 1 154 ? 2.678 -6.742 -12.336 1 98.31 154 THR A C 1
ATOM 1183 O O . THR A 1 154 ? 2.633 -7.938 -12.641 1 98.31 154 THR A O 1
ATOM 1186 N N . ILE A 1 155 ? 1.599 -6.023 -12.172 1 98.62 155 ILE A N 1
ATOM 1187 C CA . ILE A 1 155 ? 0.259 -6.586 -12.297 1 98.62 155 ILE A CA 1
ATOM 1188 C C . ILE A 1 155 ? 0.018 -7.023 -13.742 1 98.62 155 ILE A C 1
ATOM 1190 O O . ILE A 1 155 ? -0.48 -8.125 -13.984 1 98.62 155 ILE A O 1
ATOM 1194 N N . ARG A 1 156 ? 0.397 -6.199 -14.68 1 97.44 156 ARG A N 1
ATOM 1195 C CA . ARG A 1 156 ? 0.188 -6.457 -16.094 1 97.44 156 ARG A CA 1
ATOM 1196 C C . ARG A 1 156 ? 0.9 -7.734 -16.531 1 97.44 156 ARG A C 1
ATOM 1198 O O . ARG A 1 156 ? 0.293 -8.609 -17.156 1 97.44 156 ARG A O 1
ATOM 1205 N N . VAL A 1 157 ? 2.131 -7.879 -16.203 1 96.94 157 VAL A N 1
ATOM 1206 C CA . VAL A 1 157 ? 2.92 -9.039 -16.594 1 96.94 157 VAL A CA 1
ATOM 1207 C C . VAL A 1 157 ? 2.379 -10.289 -15.898 1 96.94 157 VAL A C 1
ATOM 1209 O O . VAL A 1 157 ? 2.211 -11.336 -16.531 1 96.94 157 VAL A O 1
ATOM 1212 N N . THR A 1 158 ? 2.154 -10.164 -14.586 1 98.5 158 THR A N 1
ATOM 1213 C CA . THR A 1 158 ? 1.646 -11.305 -13.828 1 98.5 158 THR A CA 1
ATOM 1214 C C . THR A 1 158 ? 0.341 -11.82 -14.43 1 98.5 158 THR A C 1
ATOM 1216 O O . THR A 1 158 ? 0.195 -13.016 -14.68 1 98.5 158 THR A O 1
ATOM 1219 N N . LYS A 1 159 ? -0.587 -10.906 -14.656 1 97.5 159 LYS A N 1
ATOM 1220 C CA . LYS A 1 159 ? -1.884 -11.289 -15.211 1 97.5 159 LYS A CA 1
ATOM 1221 C C . LYS A 1 159 ? -1.725 -11.961 -16.578 1 97.5 159 LYS A C 1
ATOM 1223 O O . LYS A 1 159 ? -2.43 -12.922 -16.875 1 97.5 159 LYS A O 1
ATOM 1228 N N . ALA A 1 160 ? -0.829 -11.484 -17.375 1 95.56 160 ALA A N 1
ATOM 1229 C CA . ALA A 1 160 ? -0.642 -11.969 -18.734 1 95.56 160 ALA A CA 1
ATOM 1230 C C . ALA A 1 160 ? -0.139 -13.414 -18.734 1 95.56 160 ALA A C 1
ATOM 1232 O O . ALA A 1 160 ? -0.515 -14.211 -19.594 1 95.56 160 ALA A O 1
ATOM 1233 N N . VAL A 1 161 ? 0.674 -13.797 -17.781 1 96.06 161 VAL A N 1
ATOM 1234 C CA . VAL A 1 161 ? 1.31 -15.109 -17.828 1 96.06 161 VAL A CA 1
ATOM 1235 C C . VAL A 1 161 ? 0.599 -16.062 -16.875 1 96.06 161 VAL A C 1
ATOM 1237 O O . VAL A 1 161 ? 0.885 -17.266 -16.859 1 96.06 161 VAL A O 1
ATOM 1240 N N . LEU A 1 162 ? -0.294 -15.562 -16.078 1 97.25 162 LEU A N 1
ATOM 1241 C CA . LEU A 1 162 ? -0.886 -16.312 -14.977 1 97.25 162 LEU A CA 1
ATOM 1242 C C . LEU A 1 162 ? -1.562 -17.578 -15.484 1 97.25 162 LEU A C 1
ATOM 1244 O O . LEU A 1 162 ? -1.47 -18.641 -14.852 1 97.25 162 LEU A O 1
ATOM 1248 N N . PRO A 1 163 ? -2.289 -17.578 -16.656 1 95.19 163 PRO A N 1
ATOM 1249 C CA . PRO A 1 163 ? -2.875 -18.828 -17.141 1 95.19 163 PRO A CA 1
ATOM 1250 C C . PRO A 1 163 ? -1.832 -19.922 -17.375 1 95.19 163 PRO A C 1
ATOM 1252 O O . PRO A 1 163 ? -2.088 -21.094 -17.109 1 95.19 163 PRO A O 1
ATOM 1255 N N . LEU A 1 164 ? -0.711 -19.547 -17.859 1 93.62 164 LEU A N 1
ATOM 1256 C CA . LEU A 1 164 ? 0.367 -20.516 -18.078 1 93.62 164 LEU A CA 1
ATOM 1257 C C . LEU A 1 164 ? 0.947 -20.984 -16.766 1 93.62 164 LEU A C 1
ATOM 1259 O O . LEU A 1 164 ? 1.31 -22.156 -16.625 1 93.62 164 LEU A O 1
ATOM 1263 N N . ILE A 1 165 ? 1.047 -20.109 -15.82 1 96.19 165 ILE A N 1
ATOM 1264 C CA . ILE A 1 165 ? 1.589 -20.438 -14.508 1 96.19 165 ILE A CA 1
ATOM 1265 C C . ILE A 1 165 ? 0.641 -21.406 -13.789 1 96.19 165 ILE A C 1
ATOM 1267 O O . ILE A 1 165 ? 1.083 -22.344 -13.125 1 96.19 165 ILE A O 1
ATOM 1271 N N . ARG A 1 166 ? -0.646 -21.203 -13.914 1 95.38 166 ARG A N 1
ATOM 1272 C CA . ARG A 1 166 ? -1.636 -22.078 -13.297 1 95.38 166 ARG A CA 1
ATOM 1273 C C . ARG A 1 166 ? -1.518 -23.5 -13.836 1 95.38 166 ARG A C 1
ATOM 1275 O O . ARG A 1 166 ? -1.62 -24.469 -13.078 1 95.38 166 ARG A O 1
ATOM 1282 N N . ARG A 1 167 ? -1.328 -23.562 -15.047 1 92.56 167 ARG A N 1
ATOM 1283 C CA . ARG A 1 167 ? -1.216 -24.875 -15.672 1 92.56 167 ARG A CA 1
ATOM 1284 C C . ARG A 1 167 ? -0.034 -25.641 -15.109 1 92.56 167 ARG A C 1
ATOM 1286 O O . ARG A 1 167 ? -0.107 -26.875 -14.945 1 92.56 167 ARG A O 1
ATOM 1293 N N . ALA A 1 168 ? 0.925 -24.953 -14.805 1 92.56 168 ALA A N 1
ATOM 1294 C CA . ALA A 1 168 ? 2.145 -25.578 -14.305 1 92.56 168 ALA A CA 1
ATOM 1295 C C . ALA A 1 168 ? 2.123 -25.688 -12.781 1 92.56 168 ALA A C 1
ATOM 1297 O O . ALA A 1 168 ? 3.043 -26.25 -12.18 1 92.56 168 ALA A O 1
ATOM 1298 N N . LYS A 1 169 ? 1.062 -25.109 -12.156 1 95.69 169 LYS A N 1
ATOM 1299 C CA . LYS A 1 169 ? 1.067 -24.984 -10.695 1 95.69 169 LYS A CA 1
ATOM 1300 C C . LYS A 1 169 ? 2.383 -24.406 -10.203 1 95.69 169 LYS A C 1
ATOM 1302 O O . LYS A 1 169 ? 3.016 -24.953 -9.297 1 95.69 169 LYS A O 1
ATOM 1307 N N . GLY A 1 170 ? 2.688 -23.266 -10.828 1 96.69 170 GLY A N 1
ATOM 1308 C CA . GLY A 1 170 ? 4.02 -22.703 -10.703 1 96.69 170 GLY A CA 1
ATOM 1309 C C . GLY A 1 170 ? 4.121 -21.656 -9.609 1 96.69 170 GLY A C 1
ATOM 1310 O O . GLY A 1 170 ? 3.529 -21.797 -8.539 1 96.69 170 GLY A O 1
ATOM 1311 N N . ARG A 1 171 ? 5.043 -20.594 -9.906 1 97.44 171 ARG A N 1
ATOM 1312 C CA . ARG A 1 171 ? 5.414 -19.609 -8.898 1 97.44 171 ARG A CA 1
ATOM 1313 C C . ARG A 1 171 ? 5.309 -18.203 -9.453 1 97.44 171 ARG A C 1
ATOM 1315 O O . ARG A 1 171 ? 5.645 -17.953 -10.617 1 97.44 171 ARG A O 1
ATOM 1322 N N . VAL A 1 172 ? 4.812 -17.391 -8.648 1 98.5 172 VAL A N 1
ATOM 1323 C CA . VAL A 1 172 ? 4.922 -15.953 -8.891 1 98.5 172 VAL A CA 1
ATOM 1324 C C . VAL A 1 172 ? 5.801 -15.312 -7.82 1 98.5 172 VAL A C 1
ATOM 1326 O O . VAL A 1 172 ? 5.547 -15.469 -6.621 1 98.5 172 VAL A O 1
ATOM 1329 N N . VAL A 1 173 ? 6.855 -14.664 -8.234 1 98.31 173 VAL A N 1
ATOM 1330 C CA . VAL A 1 173 ? 7.766 -13.977 -7.324 1 98.31 173 VAL A CA 1
ATOM 1331 C C . VAL A 1 173 ? 7.789 -12.484 -7.637 1 98.31 173 VAL A C 1
ATOM 1333 O O . VAL A 1 173 ? 8.18 -12.086 -8.734 1 98.31 173 VAL A O 1
ATOM 1336 N N . ASN A 1 174 ? 7.348 -11.695 -6.73 1 98.69 174 ASN A N 1
ATOM 1337 C CA . ASN A 1 174 ? 7.32 -10.25 -6.898 1 98.69 174 ASN A CA 1
ATOM 1338 C C . ASN A 1 174 ? 8.336 -9.555 -6 1 98.69 174 ASN A C 1
ATOM 1340 O O . ASN A 1 174 ? 8.398 -9.828 -4.801 1 98.69 174 ASN A O 1
ATOM 1344 N N . LEU A 1 175 ? 9.117 -8.688 -6.566 1 96.75 175 LEU A N 1
ATOM 1345 C CA . LEU A 1 175 ? 10.086 -7.918 -5.797 1 96.75 175 LEU A CA 1
ATOM 1346 C C . LEU A 1 175 ? 9.445 -6.641 -5.25 1 96.75 175 LEU A C 1
ATOM 1348 O O . LEU A 1 175 ? 9.016 -5.777 -6.02 1 96.75 175 LEU A O 1
ATOM 1352 N N . ALA A 1 176 ? 9.383 -6.57 -3.992 1 97.12 176 ALA A N 1
ATOM 1353 C CA . ALA A 1 176 ? 8.945 -5.363 -3.299 1 97.12 176 ALA A CA 1
ATOM 1354 C C . ALA A 1 176 ? 10.133 -4.613 -2.697 1 97.12 176 ALA A C 1
ATOM 1356 O O . ALA A 1 176 ? 11.094 -4.297 -3.4 1 97.12 176 ALA A O 1
ATOM 1357 N N . SER A 1 177 ? 10.086 -4.242 -1.407 1 95.31 177 SER A N 1
ATOM 1358 C CA . SER A 1 177 ? 11.102 -3.51 -0.663 1 95.31 177 SER A CA 1
ATOM 1359 C C . SER A 1 177 ? 10.773 -3.461 0.826 1 95.31 177 SER A C 1
ATOM 1361 O O . SER A 1 177 ? 9.648 -3.779 1.229 1 95.31 177 SER A O 1
ATOM 1363 N N . MET A 1 178 ? 11.82 -3.15 1.554 1 94.06 178 MET A N 1
ATOM 1364 C CA . MET A 1 178 ? 11.516 -2.818 2.943 1 94.06 178 MET A CA 1
ATOM 1365 C C . MET A 1 178 ? 10.531 -1.658 3.021 1 94.06 178 MET A C 1
ATOM 1367 O O . MET A 1 178 ? 9.75 -1.565 3.969 1 94.06 178 MET A O 1
ATOM 1371 N N . TYR A 1 179 ? 10.508 -0.859 2.006 1 96.12 179 TYR A N 1
ATOM 1372 C CA . TYR A 1 179 ? 9.633 0.303 1.958 1 96.12 179 TYR A CA 1
ATOM 1373 C C . TYR A 1 179 ? 8.25 -0.08 1.44 1 96.12 179 TYR A C 1
ATOM 1375 O O . TYR A 1 179 ? 7.441 0.789 1.099 1 96.12 179 TYR A O 1
ATOM 1383 N N . ALA A 1 180 ? 7.988 -1.372 1.431 1 96.75 180 ALA A N 1
ATOM 1384 C CA . ALA A 1 180 ? 6.66 -1.87 1.08 1 96.75 180 ALA A CA 1
ATOM 1385 C C . ALA A 1 180 ? 5.785 -2.02 2.322 1 96.75 180 ALA A C 1
ATOM 1387 O O . ALA A 1 180 ? 4.57 -2.191 2.215 1 96.75 180 ALA A O 1
ATOM 1388 N N . ARG A 1 181 ? 6.41 -1.864 3.467 1 94.12 181 ARG A N 1
ATOM 1389 C CA . ARG A 1 181 ? 5.66 -2.004 4.711 1 94.12 181 ARG A CA 1
ATOM 1390 C C . ARG A 1 181 ? 5.984 -0.872 5.676 1 94.12 181 ARG A C 1
ATOM 1392 O O . ARG A 1 181 ? 5.41 -0.792 6.766 1 94.12 181 ARG A O 1
ATOM 1399 N N . MET A 1 182 ? 6.902 -0.115 5.301 1 94.62 182 MET A N 1
ATOM 1400 C CA . MET A 1 182 ? 7.219 1.043 6.133 1 94.62 182 MET A CA 1
ATOM 1401 C C . MET A 1 182 ? 7.461 2.279 5.27 1 94.62 182 MET A C 1
ATOM 1403 O O . MET A 1 182 ? 8.055 2.184 4.191 1 94.62 182 MET A O 1
ATOM 1407 N N . GLY A 1 183 ? 6.926 3.385 5.73 1 95.5 183 GLY A N 1
ATOM 1408 C CA . GLY A 1 183 ? 7.16 4.652 5.051 1 95.5 183 GLY A CA 1
ATOM 1409 C C . GLY A 1 183 ? 8.422 5.355 5.52 1 95.5 183 GLY A C 1
ATOM 1410 O O . GLY A 1 183 ? 9.023 4.953 6.516 1 95.5 183 GLY A O 1
ATOM 1411 N N . ASN A 1 184 ? 8.82 6.305 4.766 1 95.5 184 ASN A N 1
ATOM 1412 C CA . ASN A 1 184 ? 9.945 7.164 5.121 1 95.5 184 ASN A CA 1
ATOM 1413 C C . ASN A 1 184 ? 9.82 8.547 4.492 1 95.5 184 ASN A C 1
ATOM 1415 O O . ASN A 1 184 ? 9.039 8.742 3.559 1 95.5 184 ASN A O 1
ATOM 1419 N N . VAL A 1 185 ? 10.609 9.461 5.051 1 96.12 185 VAL A N 1
ATOM 1420 C CA . VAL A 1 185 ? 10.664 10.812 4.488 1 96.12 185 VAL A CA 1
ATOM 1421 C C . VAL A 1 185 ? 11.25 10.758 3.078 1 96.12 185 VAL A C 1
ATOM 1423 O O . VAL A 1 185 ? 12.195 10.008 2.818 1 96.12 185 VAL A O 1
ATOM 1426 N N . MET A 1 186 ? 10.672 11.43 2.164 1 95.94 186 MET A N 1
ATOM 1427 C CA . MET A 1 186 ? 11.164 11.648 0.804 1 95.94 186 MET A CA 1
ATOM 1428 C C . MET A 1 186 ? 11.008 10.383 -0.033 1 95.94 186 MET A C 1
ATOM 1430 O O . MET A 1 186 ? 11.641 10.242 -1.079 1 95.94 186 MET A O 1
ATOM 1434 N N . ARG A 1 187 ? 10.148 9.438 0.431 1 96.25 187 ARG A N 1
ATOM 1435 C CA . ARG A 1 187 ? 10.086 8.164 -0.282 1 96.25 187 ARG A CA 1
ATOM 1436 C C . ARG A 1 187 ? 8.648 7.824 -0.664 1 96.25 187 ARG A C 1
ATOM 1438 O O . ARG A 1 187 ? 8.344 6.688 -1.028 1 96.25 187 ARG A O 1
ATOM 1445 N N . SER A 1 188 ? 7.777 8.742 -0.634 1 98.19 188 SER A N 1
ATOM 1446 C CA . SER A 1 188 ? 6.348 8.469 -0.741 1 98.19 188 SER A CA 1
ATOM 1447 C C . SER A 1 188 ? 6.012 7.809 -2.074 1 98.19 188 SER A C 1
ATOM 1449 O O . SER A 1 188 ? 5.27 6.824 -2.117 1 98.19 188 SER A O 1
ATOM 1451 N N . PRO A 1 189 ? 6.586 8.273 -3.258 1 97.69 189 PRO A N 1
ATOM 1452 C CA . PRO A 1 189 ? 6.215 7.602 -4.504 1 97.69 189 PRO A CA 1
ATOM 1453 C C . PRO A 1 189 ? 6.652 6.137 -4.539 1 97.69 189 PRO A C 1
ATOM 1455 O O . PRO A 1 189 ? 5.895 5.273 -4.98 1 97.69 189 PRO A O 1
ATOM 1458 N N . TYR A 1 190 ? 7.832 5.934 -4.121 1 97.12 190 TYR A N 1
ATOM 1459 C CA . TYR A 1 190 ? 8.367 4.578 -4.102 1 97.12 190 TYR A CA 1
ATOM 1460 C C . TYR A 1 190 ? 7.598 3.703 -3.121 1 97.12 190 TYR A C 1
ATOM 1462 O O . TYR A 1 190 ? 7.223 2.576 -3.449 1 97.12 190 TYR A O 1
ATOM 1470 N N . CYS A 1 191 ? 7.352 4.203 -1.902 1 98.38 191 CYS A N 1
ATOM 1471 C CA . CYS A 1 191 ? 6.602 3.465 -0.894 1 98.38 191 CYS A CA 1
ATOM 1472 C C . CYS A 1 191 ? 5.215 3.098 -1.406 1 98.38 191 CYS A C 1
ATOM 1474 O O . CYS A 1 191 ? 4.781 1.954 -1.265 1 98.38 191 CYS A O 1
ATOM 1476 N N . ILE A 1 192 ? 4.574 4.012 -1.994 1 98.69 192 ILE A N 1
ATOM 1477 C CA . ILE A 1 192 ? 3.225 3.793 -2.504 1 98.69 192 ILE A CA 1
ATOM 1478 C C . ILE A 1 192 ? 3.232 2.65 -3.514 1 98.69 192 ILE A C 1
ATOM 1480 O O . ILE A 1 192 ? 2.393 1.749 -3.447 1 98.69 192 ILE A O 1
ATOM 1484 N N . SER A 1 193 ? 4.16 2.664 -4.434 1 98.44 193 SER A N 1
ATOM 1485 C CA . SER A 1 193 ? 4.238 1.628 -5.457 1 98.44 193 SER A CA 1
ATOM 1486 C C . SER A 1 193 ? 4.496 0.257 -4.844 1 98.44 193 SER A C 1
ATOM 1488 O O . SER A 1 193 ? 3.855 -0.729 -5.215 1 98.44 193 SER A O 1
ATOM 1490 N N . LYS A 1 194 ? 5.383 0.22 -3.926 1 98.5 194 LYS A N 1
ATOM 1491 C CA . LYS A 1 194 ? 5.773 -1.064 -3.352 1 98.5 194 LYS A CA 1
ATOM 1492 C C . LYS A 1 194 ? 4.727 -1.564 -2.361 1 98.5 194 LYS A C 1
ATOM 1494 O O . LYS A 1 194 ? 4.516 -2.771 -2.232 1 98.5 194 LYS A O 1
ATOM 1499 N N . TYR A 1 195 ? 4.035 -0.637 -1.652 1 98.62 195 TYR A N 1
ATOM 1500 C CA . TYR A 1 195 ? 2.857 -1.037 -0.888 1 98.62 195 TYR A CA 1
ATOM 1501 C C . TYR A 1 195 ? 1.817 -1.69 -1.791 1 98.62 195 TYR A C 1
ATOM 1503 O O . TYR A 1 195 ? 1.184 -2.676 -1.405 1 98.62 195 TYR A O 1
ATOM 1511 N N . GLY A 1 196 ? 1.656 -1.111 -2.922 1 98.75 196 GLY A N 1
ATOM 1512 C CA . GLY A 1 196 ? 0.751 -1.71 -3.889 1 98.75 196 GLY A CA 1
ATOM 1513 C C . GLY A 1 196 ? 1.146 -3.119 -4.285 1 98.75 196 GLY A C 1
ATOM 1514 O O . GLY A 1 196 ? 0.292 -4 -4.395 1 98.75 196 GLY A O 1
ATOM 1515 N N . VAL A 1 197 ? 2.408 -3.318 -4.508 1 98.69 197 VAL A N 1
ATOM 1516 C CA . VAL A 1 197 ? 2.912 -4.637 -4.875 1 98.69 197 VAL A CA 1
ATOM 1517 C C . VAL A 1 197 ? 2.633 -5.633 -3.748 1 98.69 197 VAL A C 1
ATOM 1519 O O . VAL A 1 197 ? 2.266 -6.781 -4.004 1 98.69 197 VAL A O 1
ATOM 1522 N N . GLU A 1 198 ? 2.805 -5.176 -2.533 1 98.06 198 GLU A N 1
ATOM 1523 C CA . GLU A 1 198 ? 2.512 -6.012 -1.37 1 98.06 198 GLU A CA 1
ATOM 1524 C C . GLU A 1 198 ? 1.048 -6.441 -1.355 1 98.06 198 GLU A C 1
ATOM 1526 O O . GLU A 1 198 ? 0.746 -7.629 -1.2 1 98.06 198 GLU A O 1
ATOM 1531 N N . ALA A 1 199 ? 0.193 -5.48 -1.466 1 98.44 199 ALA A N 1
ATOM 1532 C CA . ALA A 1 199 ? -1.241 -5.75 -1.447 1 98.44 199 ALA A CA 1
ATOM 1533 C C . ALA A 1 199 ? -1.636 -6.695 -2.578 1 98.44 199 ALA A C 1
ATOM 1535 O O . ALA A 1 199 ? -2.383 -7.652 -2.365 1 98.44 199 ALA A O 1
ATOM 1536 N N . PHE A 1 200 ? -1.087 -6.473 -3.738 1 98.81 200 PHE A N 1
ATOM 1537 C CA . PHE A 1 200 ? -1.38 -7.293 -4.906 1 98.81 200 PHE A CA 1
ATOM 1538 C C . PHE A 1 200 ? -0.942 -8.734 -4.68 1 98.81 200 PHE A C 1
ATOM 1540 O O . PHE A 1 200 ? -1.697 -9.664 -4.957 1 98.81 200 PHE A O 1
ATOM 1547 N N . SER A 1 201 ? 0.227 -8.859 -4.219 1 98.69 201 SER A N 1
ATOM 1548 C CA . SER A 1 201 ? 0.812 -10.18 -4.027 1 98.69 201 SER A CA 1
ATOM 1549 C C . SER A 1 201 ? 0.018 -10.992 -3.012 1 98.69 201 SER A C 1
ATOM 1551 O O . SER A 1 201 ? -0.223 -12.188 -3.213 1 98.69 201 SER A O 1
ATOM 1553 N N . ASP A 1 202 ? -0.381 -10.375 -1.912 1 98 202 ASP A N 1
ATOM 1554 C CA . ASP A 1 202 ? -1.164 -11.07 -0.897 1 98 202 ASP A CA 1
ATOM 1555 C C . ASP A 1 202 ? -2.514 -11.516 -1.455 1 98 202 ASP A C 1
ATOM 1557 O O . ASP A 1 202 ? -2.922 -12.664 -1.264 1 98 202 ASP A O 1
ATOM 1561 N N . CYS A 1 203 ? -3.184 -10.609 -2.102 1 98.44 203 CYS A N 1
ATOM 1562 C CA . CYS A 1 203 ? -4.477 -10.953 -2.68 1 98.44 203 CYS A CA 1
ATOM 1563 C C . CYS A 1 203 ? -4.336 -12.086 -3.691 1 98.44 203 CYS A C 1
ATOM 1565 O O . CYS A 1 203 ? -5.145 -13.016 -3.701 1 98.44 203 CYS A O 1
ATOM 1567 N N . LEU A 1 204 ? -3.307 -11.977 -4.496 1 98.75 204 LEU A N 1
ATOM 1568 C CA . LEU A 1 204 ? -3.064 -13.008 -5.496 1 98.75 204 LEU A CA 1
ATOM 1569 C C . LEU A 1 204 ? -2.781 -14.352 -4.832 1 98.75 204 LEU A C 1
ATOM 1571 O O . LEU A 1 204 ? -3.275 -15.391 -5.277 1 98.75 204 LEU A O 1
ATOM 1575 N N . ARG A 1 205 ? -1.988 -14.328 -3.83 1 98.25 205 ARG A N 1
ATOM 1576 C CA . ARG A 1 205 ? -1.627 -15.539 -3.111 1 98.25 205 ARG A CA 1
ATOM 1577 C C . ARG A 1 205 ? -2.869 -16.266 -2.607 1 98.25 205 ARG A C 1
ATOM 1579 O O . ARG A 1 205 ? -2.977 -17.484 -2.744 1 98.25 205 ARG A O 1
ATOM 1586 N N . TYR A 1 206 ? -3.799 -15.516 -2.066 1 97.5 206 TYR A N 1
ATOM 1587 C CA . TYR A 1 206 ? -5.031 -16.109 -1.552 1 97.5 206 TYR A CA 1
ATOM 1588 C C . TYR A 1 206 ? -5.836 -16.75 -2.674 1 97.5 206 TYR A C 1
ATOM 1590 O O . TYR A 1 206 ? -6.379 -17.844 -2.508 1 97.5 206 TYR A O 1
ATOM 1598 N N . GLU A 1 207 ? -5.871 -16.172 -3.781 1 97.31 207 GLU A N 1
ATOM 1599 C CA . GLU A 1 207 ? -6.688 -16.641 -4.895 1 97.31 207 GLU A CA 1
ATOM 1600 C C . GLU A 1 207 ? -6.031 -17.812 -5.602 1 97.31 207 GLU A C 1
ATOM 1602 O O . GLU A 1 207 ? -6.719 -18.688 -6.129 1 97.31 207 GLU A O 1
ATOM 1607 N N . MET A 1 208 ? -4.734 -17.859 -5.586 1 97.81 208 MET A N 1
ATOM 1608 C CA . MET A 1 208 ? -3.996 -18.859 -6.348 1 97.81 208 MET A CA 1
ATOM 1609 C C . MET A 1 208 ? -3.775 -20.109 -5.52 1 97.81 208 MET A C 1
ATOM 1611 O O . MET A 1 208 ? -3.344 -21.141 -6.047 1 97.81 208 MET A O 1
ATOM 1615 N N . ARG A 1 209 ? -4.098 -20.031 -4.277 1 95.38 209 ARG A N 1
ATOM 1616 C CA . ARG A 1 209 ? -3.895 -21.172 -3.393 1 95.38 209 ARG A CA 1
ATOM 1617 C C . ARG A 1 209 ? -4.609 -22.406 -3.926 1 95.38 209 ARG A C 1
ATOM 1619 O O . ARG A 1 209 ? -4.027 -23.5 -3.963 1 95.38 209 ARG A O 1
ATOM 1626 N N . GLY A 1 210 ? -5.812 -22.234 -4.43 1 93.31 210 GLY A N 1
ATOM 1627 C CA . GLY A 1 210 ? -6.598 -23.359 -4.938 1 93.31 210 GLY A CA 1
ATOM 1628 C C . GLY A 1 210 ? -6.051 -23.938 -6.23 1 93.31 210 GLY A C 1
ATOM 1629 O O . GLY A 1 210 ? -6.359 -25.062 -6.59 1 93.31 210 GLY A O 1
ATOM 1630 N N . TRP A 1 211 ? -5.227 -23.188 -6.887 1 96.12 211 TRP A N 1
ATOM 1631 C CA . TRP A 1 211 ? -4.66 -23.609 -8.164 1 96.12 211 TRP A CA 1
ATOM 1632 C C . TRP A 1 211 ? -3.281 -24.219 -7.977 1 96.12 211 TRP A C 1
ATOM 1634 O O . TRP A 1 211 ? -2.637 -24.641 -8.945 1 96.12 211 TRP A O 1
ATOM 1644 N N . GLY A 1 212 ? -2.814 -24.219 -6.676 1 96.19 212 GLY A N 1
ATOM 1645 C CA . GLY A 1 212 ? -1.502 -24.781 -6.395 1 96.19 212 GLY A CA 1
ATOM 1646 C C . GLY A 1 212 ? -0.364 -23.844 -6.754 1 96.19 212 GLY A C 1
ATOM 1647 O O . GLY A 1 212 ? 0.799 -24.25 -6.781 1 96.19 212 GLY A O 1
ATOM 1648 N N . VAL A 1 213 ? -0.698 -22.641 -7.133 1 97.56 213 VAL A N 1
ATOM 1649 C CA . VAL A 1 213 ? 0.305 -21.641 -7.465 1 97.56 213 VAL A CA 1
ATOM 1650 C C . VAL A 1 213 ? 0.793 -20.953 -6.191 1 97.56 213 VAL A C 1
ATOM 1652 O O . VAL A 1 213 ? -0.013 -20.547 -5.352 1 97.56 213 VAL A O 1
ATOM 1655 N N . LYS A 1 214 ? 2.105 -20.891 -6 1 97.38 214 LYS A N 1
ATOM 1656 C CA . LYS A 1 214 ? 2.688 -20.203 -4.852 1 97.38 214 LYS A CA 1
ATOM 1657 C C . LYS A 1 214 ? 3.117 -18.781 -5.223 1 97.38 214 LYS A C 1
ATOM 1659 O O . LYS A 1 214 ? 3.646 -18.562 -6.309 1 97.38 214 LYS A O 1
ATOM 1664 N N . VAL A 1 215 ? 2.805 -17.875 -4.387 1 98.38 215 VAL A N 1
ATOM 1665 C CA . VAL A 1 215 ? 3.166 -16.484 -4.586 1 98.38 215 VAL A CA 1
ATOM 1666 C C . VAL A 1 215 ? 4.082 -16.016 -3.457 1 98.38 215 VAL A C 1
ATOM 1668 O O . VAL A 1 215 ? 3.74 -16.156 -2.279 1 98.38 215 VAL A O 1
ATOM 1671 N N . SER A 1 216 ? 5.242 -15.5 -3.785 1 97.75 216 SER A N 1
ATOM 1672 C CA . SER A 1 216 ? 6.211 -15.031 -2.801 1 97.75 216 SER A CA 1
ATOM 1673 C C . SER A 1 216 ? 6.594 -13.57 -3.049 1 97.75 216 SER A C 1
ATOM 1675 O O . SER A 1 216 ? 6.609 -13.117 -4.195 1 97.75 216 SER A O 1
ATOM 1677 N N . ILE A 1 217 ? 6.883 -12.898 -2.01 1 98 217 ILE A N 1
ATOM 1678 C CA . ILE A 1 217 ? 7.355 -11.516 -2.057 1 98 217 ILE A CA 1
ATOM 1679 C C . ILE A 1 217 ? 8.797 -11.445 -1.549 1 98 217 ILE A C 1
ATOM 1681 O O . ILE A 1 217 ? 9.133 -12.055 -0.529 1 98 217 ILE A O 1
ATOM 1685 N N . ILE A 1 218 ? 9.641 -10.781 -2.281 1 96.94 218 ILE A N 1
ATOM 1686 C CA . ILE A 1 218 ? 10.984 -10.469 -1.811 1 96.94 218 ILE A CA 1
ATOM 1687 C C . ILE A 1 218 ? 11.047 -9.016 -1.358 1 96.94 218 ILE A C 1
ATOM 1689 O O . ILE A 1 218 ? 10.719 -8.102 -2.123 1 96.94 218 ILE A O 1
ATOM 1693 N N . GLU A 1 219 ? 11.414 -8.766 -0.149 1 96.62 219 GLU A N 1
ATOM 1694 C CA . GLU A 1 219 ? 11.539 -7.426 0.408 1 96.62 219 GLU A CA 1
ATOM 1695 C C . GLU A 1 219 ? 13 -7.086 0.702 1 96.62 219 GLU A C 1
ATOM 1697 O O . GLU A 1 219 ? 13.438 -7.148 1.853 1 96.62 219 GLU A O 1
ATOM 1702 N N . PRO A 1 220 ? 13.68 -6.613 -0.297 1 94.62 220 PRO A N 1
ATOM 1703 C CA . PRO A 1 220 ? 15.086 -6.266 -0.066 1 94.62 220 PRO A CA 1
ATOM 1704 C C . PRO A 1 220 ? 15.25 -5.027 0.81 1 94.62 220 PRO A C 1
ATOM 1706 O O . PRO A 1 220 ? 14.422 -4.109 0.746 1 94.62 220 PRO A O 1
ATOM 1709 N N . GLY A 1 221 ? 16.297 -5.043 1.59 1 93.06 221 GLY A N 1
ATOM 1710 C CA . GLY A 1 221 ? 16.703 -3.834 2.287 1 93.06 221 GLY A CA 1
ATOM 1711 C C . GLY A 1 221 ? 17.406 -2.836 1.39 1 93.06 221 GLY A C 1
ATOM 1712 O O . GLY A 1 221 ? 16.938 -2.535 0.293 1 93.06 221 GLY A O 1
ATOM 1713 N N . ASN A 1 222 ? 18.5 -2.299 1.896 1 88.81 222 ASN A N 1
ATOM 1714 C CA . ASN A 1 222 ? 19.25 -1.308 1.124 1 88.81 222 ASN A CA 1
ATOM 1715 C C . ASN A 1 222 ? 20.297 -1.965 0.225 1 88.81 222 ASN A C 1
ATOM 1717 O O . ASN A 1 222 ? 21.391 -2.291 0.678 1 88.81 222 ASN A O 1
ATOM 1721 N N . PHE A 1 223 ? 19.984 -2.084 -1.056 1 86.75 223 PHE A N 1
ATOM 1722 C CA . PHE A 1 223 ? 20.891 -2.654 -2.041 1 86.75 223 PHE A CA 1
ATOM 1723 C C . PHE A 1 223 ? 21.141 -1.673 -3.182 1 86.75 223 PHE A C 1
ATOM 1725 O O . PHE A 1 223 ? 21.297 -2.08 -4.332 1 86.75 223 PHE A O 1
ATOM 1732 N N . ILE A 1 224 ? 21.047 -0.485 -2.875 1 81.94 224 ILE A N 1
ATOM 1733 C CA . ILE A 1 224 ? 21.141 0.586 -3.861 1 81.94 224 ILE A CA 1
ATOM 1734 C C . ILE A 1 224 ? 22.484 0.508 -4.582 1 81.94 224 ILE A C 1
ATOM 1736 O O . ILE A 1 224 ? 22.547 0.607 -5.809 1 81.94 224 ILE A O 1
ATOM 1740 N N . VAL A 1 225 ? 23.547 0.273 -3.893 1 76.88 225 VAL A N 1
ATOM 1741 C CA . VAL A 1 225 ? 24.875 0.234 -4.492 1 76.88 225 VAL A CA 1
ATOM 1742 C C . VAL A 1 225 ? 24.984 -0.973 -5.418 1 76.88 225 VAL A C 1
ATOM 1744 O O . VAL A 1 225 ? 25.562 -0.88 -6.5 1 76.88 225 VAL A O 1
ATOM 1747 N N . ALA A 1 226 ? 24.359 -2.004 -5 1 76.19 226 ALA A N 1
ATOM 1748 C CA . ALA A 1 226 ? 24.453 -3.24 -5.777 1 76.19 226 ALA A CA 1
ATOM 1749 C C . ALA A 1 226 ? 23.578 -3.17 -7.027 1 76.19 226 ALA A C 1
ATOM 1751 O O . ALA A 1 226 ? 23.906 -3.754 -8.062 1 76.19 226 ALA A O 1
ATOM 1752 N N . THR A 1 227 ? 22.453 -2.506 -6.996 1 76.06 227 THR A N 1
ATOM 1753 C CA . THR A 1 227 ? 21.469 -2.516 -8.078 1 76.06 227 THR A CA 1
ATOM 1754 C C . THR A 1 227 ? 21.641 -1.291 -8.977 1 76.06 227 THR A C 1
ATOM 1756 O O . THR A 1 227 ? 21.234 -1.307 -10.141 1 76.06 227 THR A O 1
ATOM 1759 N N . GLY A 1 228 ? 22.188 -0.251 -8.469 1 72.06 228 GLY A N 1
ATOM 1760 C CA . GLY A 1 228 ? 22.266 0.996 -9.211 1 72.06 228 GLY A CA 1
ATOM 1761 C C . GLY A 1 228 ? 20.922 1.641 -9.461 1 72.06 228 GLY A C 1
ATOM 1762 O O . GLY A 1 228 ? 20.75 2.377 -10.43 1 72.06 228 GLY A O 1
ATOM 1763 N N . ILE A 1 229 ? 19.984 1.297 -8.625 1 75.56 229 ILE A N 1
ATOM 1764 C CA . ILE A 1 229 ? 18.625 1.797 -8.805 1 75.56 229 ILE A CA 1
ATOM 1765 C C . ILE A 1 229 ? 18.609 3.307 -8.586 1 75.56 229 ILE A C 1
ATOM 1767 O O . ILE A 1 229 ? 17.766 4.008 -9.156 1 75.56 229 ILE A O 1
ATOM 1771 N N . LEU A 1 230 ? 19.484 3.83 -7.699 1 78.38 230 LEU A N 1
ATOM 1772 C CA . LEU A 1 230 ? 19.703 5.254 -7.461 1 78.38 230 LEU A CA 1
ATOM 1773 C C . LEU A 1 230 ? 21.188 5.586 -7.465 1 78.38 230 LEU A C 1
ATOM 1775 O O . LEU A 1 230 ? 21.859 5.461 -6.438 1 78.38 230 LEU A O 1
ATOM 1779 N N . THR A 1 231 ? 21.703 6.066 -8.562 1 78.56 231 THR A N 1
ATOM 1780 C CA . THR A 1 231 ? 23.094 6.453 -8.68 1 78.56 231 THR A CA 1
ATOM 1781 C C . THR A 1 231 ? 23.281 7.926 -8.328 1 78.56 231 THR A C 1
ATOM 1783 O O . THR A 1 231 ? 22.312 8.672 -8.234 1 78.56 231 THR A O 1
ATOM 1786 N N . ARG A 1 232 ? 24.516 8.281 -8.125 1 82.62 232 ARG A N 1
ATOM 1787 C CA . ARG A 1 232 ? 24.828 9.664 -7.793 1 82.62 232 ARG A CA 1
ATOM 1788 C C . ARG A 1 232 ? 24.328 10.609 -8.883 1 82.62 232 ARG A C 1
ATOM 1790 O O . ARG A 1 232 ? 23.812 11.695 -8.586 1 82.62 232 ARG A O 1
ATOM 1797 N N . ASP A 1 233 ? 24.453 10.203 -10.078 1 83 233 ASP A N 1
ATOM 1798 C CA . ASP A 1 233 ? 24.016 11.023 -11.203 1 83 233 ASP A CA 1
ATOM 1799 C C . ASP A 1 233 ? 22.484 11.148 -11.219 1 83 233 ASP A C 1
ATOM 1801 O O . ASP A 1 233 ? 21.953 12.219 -11.5 1 83 233 ASP A O 1
ATOM 1805 N N . ILE A 1 234 ? 21.844 10.086 -10.906 1 85.12 234 ILE A N 1
ATOM 1806 C CA . ILE A 1 234 ? 20.391 10.086 -10.852 1 85.12 234 ILE A CA 1
ATOM 1807 C C . ILE A 1 234 ? 19.906 10.977 -9.711 1 85.12 234 ILE A C 1
ATOM 1809 O O . ILE A 1 234 ? 18.953 11.734 -9.867 1 85.12 234 ILE A O 1
ATOM 1813 N N . VAL A 1 235 ? 20.641 10.891 -8.648 1 88.25 235 VAL A N 1
ATOM 1814 C CA . VAL A 1 235 ? 20.281 11.711 -7.492 1 88.25 235 VAL A CA 1
ATOM 1815 C C . VAL A 1 235 ? 20.438 13.188 -7.84 1 88.25 235 VAL A C 1
ATOM 1817 O O . VAL A 1 235 ? 19.547 13.992 -7.539 1 88.25 235 VAL A O 1
ATOM 1820 N N . ALA A 1 236 ? 21.516 13.492 -8.453 1 89.44 236 ALA A N 1
ATOM 1821 C CA . ALA A 1 236 ? 21.766 14.883 -8.82 1 89.44 236 ALA A CA 1
ATOM 1822 C C . ALA A 1 236 ? 20.719 15.391 -9.812 1 89.44 236 ALA A C 1
ATOM 1824 O O . ALA A 1 236 ? 20.188 16.484 -9.656 1 89.44 236 ALA A O 1
ATOM 1825 N N . SER A 1 237 ? 20.453 14.641 -10.789 1 90.31 237 SER A N 1
ATOM 1826 C CA . SER A 1 237 ? 19.484 15.031 -11.797 1 90.31 237 SER A CA 1
ATOM 1827 C C . SER A 1 237 ? 18.078 15.148 -11.203 1 90.31 237 SER A C 1
ATOM 1829 O O . SER A 1 237 ? 17.328 16.078 -11.523 1 90.31 237 SER A O 1
ATOM 1831 N N . THR A 1 238 ? 17.719 14.203 -10.391 1 90.81 238 THR A N 1
ATOM 1832 C CA . THR A 1 238 ? 16.422 14.219 -9.742 1 90.81 238 THR A CA 1
ATOM 1833 C C . THR A 1 238 ? 16.297 15.414 -8.812 1 90.81 238 THR A C 1
ATOM 1835 O O . THR A 1 238 ? 15.242 16.062 -8.773 1 90.81 238 THR A O 1
ATOM 1838 N N . ALA A 1 239 ? 17.344 15.648 -8.102 1 92.75 239 ALA A N 1
ATOM 1839 C CA . ALA A 1 239 ? 17.359 16.797 -7.203 1 92.75 239 ALA A CA 1
ATOM 1840 C C . ALA A 1 239 ? 17.094 18.094 -7.965 1 92.75 239 ALA A C 1
ATOM 1842 O O . ALA A 1 239 ? 16.281 18.922 -7.535 1 92.75 239 ALA A O 1
ATOM 1843 N N . ASN A 1 240 ? 17.734 18.234 -9.039 1 92.5 240 ASN A N 1
ATOM 1844 C CA . ASN A 1 240 ? 17.562 19.422 -9.859 1 92.5 240 ASN A CA 1
ATOM 1845 C C . ASN A 1 240 ? 16.141 19.531 -10.398 1 92.5 240 ASN A C 1
ATOM 1847 O O . ASN A 1 240 ? 15.547 20.609 -10.414 1 92.5 240 ASN A O 1
ATOM 1851 N N . LYS A 1 241 ? 15.656 18.484 -10.789 1 92.5 241 LYS A N 1
ATOM 1852 C CA . LYS A 1 241 ? 14.297 18.438 -11.312 1 92.5 241 LYS A CA 1
ATOM 1853 C C . LYS A 1 241 ? 13.289 18.828 -10.234 1 92.5 241 LYS A C 1
ATOM 1855 O O . LYS A 1 241 ? 12.367 19.609 -10.484 1 92.5 241 LYS A O 1
ATOM 1860 N N . LEU A 1 242 ? 13.422 18.281 -9.07 1 94.19 242 LEU A N 1
ATOM 1861 C CA . LEU A 1 242 ? 12.523 18.531 -7.949 1 94.19 242 LEU A CA 1
ATOM 1862 C C . LEU A 1 242 ? 12.492 20.016 -7.598 1 94.19 242 LEU A C 1
ATOM 1864 O O . LEU A 1 242 ? 11.422 20.609 -7.426 1 94.19 242 LEU A O 1
ATOM 1868 N N . TRP A 1 243 ? 13.648 20.578 -7.539 1 94.81 243 TRP A N 1
ATOM 1869 C CA . TRP A 1 243 ? 13.719 21.984 -7.164 1 94.81 243 TRP A CA 1
ATOM 1870 C C . TRP A 1 243 ? 13.141 22.875 -8.266 1 94.81 243 TRP A C 1
ATOM 1872 O O . TRP A 1 243 ? 12.352 23.781 -7.988 1 94.81 243 TRP A O 1
ATOM 1882 N N . ASN A 1 244 ? 13.508 22.562 -9.477 1 93.81 244 ASN A N 1
ATOM 1883 C CA . ASN A 1 244 ? 13.109 23.406 -10.602 1 93.81 244 ASN A CA 1
ATOM 1884 C C . ASN A 1 244 ? 11.602 23.359 -10.828 1 93.81 244 ASN A C 1
ATOM 1886 O O . ASN A 1 244 ? 11 24.359 -11.211 1 93.81 244 ASN A O 1
ATOM 1890 N N . GLU A 1 245 ? 11.023 22.219 -10.57 1 92 245 GLU A N 1
ATOM 1891 C CA . GLU A 1 245 ? 9.609 22.047 -10.875 1 92 245 GLU A CA 1
ATOM 1892 C C . GLU A 1 245 ? 8.734 22.391 -9.672 1 92 245 GLU A C 1
ATOM 1894 O O . GLU A 1 245 ? 7.512 22.5 -9.797 1 92 245 GLU A O 1
ATOM 1899 N N . ALA A 1 246 ? 9.328 22.609 -8.562 1 93.25 246 ALA A N 1
ATOM 1900 C CA . ALA A 1 246 ? 8.555 22.906 -7.363 1 93.25 246 ALA A CA 1
ATOM 1901 C C . ALA A 1 246 ? 7.879 24.281 -7.469 1 93.25 246 ALA A C 1
ATOM 1903 O O . ALA A 1 246 ? 8.461 25.219 -8.016 1 93.25 246 ALA A O 1
ATOM 1904 N N . PRO A 1 247 ? 6.637 24.375 -6.977 1 90.88 247 PRO A N 1
ATOM 1905 C CA . PRO A 1 247 ? 5.988 25.688 -6.945 1 90.88 247 PRO A CA 1
ATOM 1906 C C . PRO A 1 247 ? 6.781 26.719 -6.141 1 90.88 247 PRO A C 1
ATOM 1908 O O . PRO A 1 247 ? 7.441 26.359 -5.16 1 90.88 247 PRO A O 1
ATOM 1911 N N . SER A 1 248 ? 6.617 27.969 -6.504 1 92.31 248 SER A N 1
ATOM 1912 C CA . SER A 1 248 ? 7.375 29.047 -5.883 1 92.31 248 SER A CA 1
ATOM 1913 C C . SER A 1 248 ? 7.07 29.156 -4.395 1 92.31 248 SER A C 1
ATOM 1915 O O . SER A 1 248 ? 7.969 29.391 -3.586 1 92.31 248 SER A O 1
ATOM 1917 N N . ASN A 1 249 ? 5.875 28.969 -4.062 1 90.62 249 ASN A N 1
ATOM 1918 C CA . ASN A 1 249 ? 5.504 29.062 -2.658 1 90.62 249 ASN A CA 1
ATOM 1919 C C . ASN A 1 249 ? 6.152 27.969 -1.82 1 90.62 249 ASN A C 1
ATOM 1921 O O . ASN A 1 249 ? 6.535 28.203 -0.673 1 90.62 249 ASN A O 1
ATOM 1925 N N . VAL A 1 250 ? 6.297 26.828 -2.367 1 93.12 250 VAL A N 1
ATOM 1926 C CA . VAL A 1 250 ? 6.941 25.719 -1.674 1 93.12 250 VAL A CA 1
ATOM 1927 C C . VAL A 1 250 ? 8.43 26 -1.504 1 93.12 250 VAL A C 1
ATOM 1929 O O . VAL A 1 250 ? 8.992 25.797 -0.425 1 93.12 250 VAL A O 1
ATOM 1932 N N . LYS A 1 251 ? 9.016 26.516 -2.529 1 95.12 251 LYS A N 1
ATOM 1933 C CA . LYS A 1 251 ? 10.43 26.875 -2.461 1 95.12 251 LYS A CA 1
ATOM 1934 C C . LYS A 1 251 ? 10.68 27.922 -1.389 1 95.12 251 LYS A C 1
ATOM 1936 O O . LYS A 1 251 ? 11.641 27.844 -0.628 1 95.12 251 LYS A O 1
ATOM 1941 N N . GLU A 1 252 ? 9.797 28.844 -1.34 1 94.81 252 GLU A N 1
ATOM 1942 C CA . GLU A 1 252 ? 9.93 29.938 -0.38 1 94.81 252 GLU A CA 1
ATOM 1943 C C . GLU A 1 252 ? 9.695 29.453 1.047 1 94.81 252 GLU A C 1
ATOM 1945 O O . GLU A 1 252 ? 10.422 29.828 1.966 1 94.81 252 GLU A O 1
ATOM 1950 N N . ASP A 1 253 ? 8.758 28.672 1.196 1 93.81 253 ASP A N 1
ATOM 1951 C CA . ASP A 1 253 ? 8.383 28.203 2.525 1 93.81 253 ASP A CA 1
ATOM 1952 C C . ASP A 1 253 ? 9.453 27.281 3.105 1 93.81 253 ASP A C 1
ATOM 1954 O O . ASP A 1 253 ? 9.812 27.406 4.277 1 93.81 253 ASP A O 1
ATOM 1958 N N . TYR A 1 254 ? 9.914 26.344 2.342 1 95.12 254 TYR A N 1
ATOM 1959 C CA . TYR A 1 254 ? 10.883 25.359 2.824 1 95.12 254 TYR A CA 1
ATOM 1960 C C . TYR A 1 254 ? 12.289 25.953 2.84 1 95.12 254 TYR A C 1
ATOM 1962 O O . TYR A 1 254 ? 13.07 25.688 3.762 1 95.12 254 TYR A O 1
ATOM 1970 N N . GLY A 1 255 ? 12.633 26.719 1.774 1 95.44 255 GLY A N 1
ATOM 1971 C CA . GLY A 1 255 ? 13.961 27.297 1.639 1 95.44 255 GLY A CA 1
ATOM 1972 C C . GLY A 1 255 ? 14.953 26.344 0.991 1 95.44 255 GLY A C 1
ATOM 1973 O O . GLY A 1 255 ? 14.82 25.125 1.102 1 95.44 255 GLY A O 1
ATOM 1974 N N . LYS A 1 256 ? 15.977 26.875 0.43 1 94.88 256 LYS A N 1
ATOM 1975 C CA . LYS A 1 256 ? 17 26.125 -0.283 1 94.88 256 LYS A CA 1
ATOM 1976 C C . LYS A 1 256 ? 17.859 25.312 0.686 1 94.88 256 LYS A C 1
ATOM 1978 O O . LYS A 1 256 ? 18.297 24.203 0.36 1 94.88 256 LYS A O 1
ATOM 1983 N N . ALA A 1 257 ? 18.062 25.859 1.846 1 95.38 257 ALA A N 1
ATOM 1984 C CA . ALA A 1 257 ? 18.875 25.172 2.844 1 95.38 257 ALA A CA 1
ATOM 1985 C C . ALA A 1 257 ? 18.234 23.859 3.27 1 95.38 257 ALA A C 1
ATOM 1987 O O . ALA A 1 257 ? 18.922 22.844 3.383 1 95.38 257 ALA A O 1
ATOM 1988 N N . HIS A 1 258 ? 16.969 23.969 3.535 1 94.81 258 HIS A N 1
ATOM 1989 C CA . HIS A 1 258 ? 16.234 22.766 3.887 1 94.81 258 HIS A CA 1
ATOM 1990 C C . HIS A 1 258 ? 16.328 21.719 2.781 1 94.81 258 HIS A C 1
ATOM 1992 O O . HIS A 1 258 ? 16.594 20.547 3.053 1 94.81 258 HIS A O 1
ATOM 1998 N N . PHE A 1 259 ? 16.094 22.172 1.582 1 95.38 259 PHE A N 1
ATOM 1999 C CA . PHE A 1 259 ? 16.125 21.297 0.422 1 95.38 259 PHE A CA 1
ATOM 2000 C C . PHE A 1 259 ? 17.5 20.656 0.272 1 95.38 259 PHE A C 1
ATOM 2002 O O . PHE A 1 259 ? 17.609 19.438 0.102 1 95.38 259 PHE A O 1
ATOM 2009 N N . GLU A 1 260 ? 18.562 21.391 0.402 1 94.06 260 GLU A N 1
ATOM 2010 C CA . GLU A 1 260 ? 19.922 20.891 0.225 1 94.06 260 GLU A CA 1
ATOM 2011 C C . GLU A 1 260 ? 20.312 19.922 1.337 1 94.06 260 GLU A C 1
ATOM 2013 O O . GLU A 1 260 ? 21.062 18.969 1.105 1 94.06 260 GLU A O 1
ATOM 2018 N N . HIS A 1 261 ? 19.828 20.188 2.471 1 93.25 261 HIS A N 1
ATOM 2019 C CA . HIS A 1 261 ? 20.078 19.281 3.574 1 93.25 261 HIS A CA 1
ATOM 2020 C C . HIS A 1 261 ? 19.547 17.875 3.266 1 93.25 261 HIS A C 1
ATOM 2022 O O . HIS A 1 261 ? 20.266 16.891 3.434 1 93.25 261 HIS A O 1
ATOM 2028 N N . HIS A 1 262 ? 18.328 17.828 2.799 1 91.81 262 HIS A N 1
ATOM 2029 C CA . HIS A 1 262 ? 17.719 16.547 2.473 1 91.81 262 HIS A CA 1
ATOM 2030 C C . HIS A 1 262 ? 18.406 15.898 1.277 1 91.81 262 HIS A C 1
ATOM 2032 O O . HIS A 1 262 ? 18.547 14.672 1.221 1 91.81 262 HIS A O 1
ATOM 2038 N N . MET A 1 263 ? 18.844 16.688 0.342 1 91.12 263 MET A N 1
ATOM 2039 C CA . MET A 1 263 ? 19.578 16.141 -0.797 1 91.12 263 MET A CA 1
ATOM 2040 C C . MET A 1 263 ? 20.906 15.555 -0.351 1 91.12 263 MET A C 1
ATOM 2042 O O . MET A 1 263 ? 21.359 14.555 -0.903 1 91.12 263 MET A O 1
ATOM 2046 N N . GLY A 1 264 ? 21.516 16.266 0.627 1 90.62 264 GLY A N 1
ATOM 2047 C CA . GLY A 1 264 ? 22.75 15.727 1.193 1 90.62 264 GLY A CA 1
ATOM 2048 C C . GLY A 1 264 ? 22.562 14.359 1.828 1 90.62 264 GLY A C 1
ATOM 2049 O O . GLY A 1 264 ? 23.406 13.469 1.658 1 90.62 264 GLY A O 1
ATOM 2050 N N . LEU A 1 265 ? 21.484 14.219 2.475 1 88.38 265 LEU A N 1
ATOM 2051 C CA . LEU A 1 265 ? 21.156 12.938 3.086 1 88.38 265 LEU A CA 1
ATOM 2052 C C . LEU A 1 265 ? 20.969 11.859 2.021 1 88.38 265 LEU A C 1
ATOM 2054 O O . LEU A 1 265 ? 21.406 10.719 2.199 1 88.38 265 LEU A O 1
ATOM 2058 N N . MET A 1 266 ? 20.328 12.219 0.959 1 89.56 266 MET A N 1
ATOM 2059 C CA . MET A 1 266 ? 20.078 11.258 -0.117 1 89.56 266 MET A CA 1
ATOM 2060 C C . MET A 1 266 ? 21.391 10.867 -0.798 1 89.56 266 MET A C 1
ATOM 2062 O O . MET A 1 266 ? 21.578 9.711 -1.168 1 89.56 266 MET A O 1
ATOM 2066 N N . ARG A 1 267 ? 22.266 11.789 -0.98 1 87.38 267 ARG A N 1
ATOM 2067 C CA . ARG A 1 267 ? 23.562 11.5 -1.571 1 87.38 267 ARG A CA 1
ATOM 2068 C C . ARG A 1 267 ? 24.359 10.531 -0.706 1 87.38 267 ARG A C 1
ATOM 2070 O O . ARG A 1 267 ? 25.016 9.625 -1.224 1 87.38 267 ARG A O 1
ATOM 2077 N N . SER A 1 268 ? 24.25 10.75 0.577 1 85.88 268 SER A N 1
ATOM 2078 C CA . SER A 1 268 ? 24.922 9.844 1.505 1 85.88 268 SER A CA 1
ATOM 2079 C C . SER A 1 268 ? 24.281 8.453 1.469 1 85.88 268 SER A C 1
ATOM 2081 O O . SER A 1 268 ? 24.984 7.445 1.532 1 85.88 268 SER A O 1
ATOM 2083 N N . TYR A 1 269 ? 23.047 8.453 1.351 1 84.69 269 TYR A N 1
ATOM 2084 C CA . TYR A 1 269 ? 22.297 7.199 1.317 1 84.69 269 TYR A CA 1
ATOM 2085 C C . TYR A 1 269 ? 22.641 6.387 0.077 1 84.69 269 TYR A C 1
ATOM 2087 O O . TYR A 1 269 ? 22.75 5.156 0.141 1 84.69 269 TYR A O 1
ATOM 2095 N N . CYS A 1 270 ? 22.812 6.988 -1.019 1 81.5 270 CYS A N 1
ATOM 2096 C CA . CYS A 1 270 ? 23.094 6.309 -2.275 1 81.5 270 CYS A CA 1
ATOM 2097 C C . CYS A 1 270 ? 24.438 5.602 -2.217 1 81.5 270 CYS A C 1
ATOM 2099 O O . CYS A 1 270 ? 24.703 4.676 -2.99 1 81.5 270 CYS A O 1
ATOM 2101 N N . ASN A 1 271 ? 25.234 6.051 -1.291 1 79.81 271 ASN A N 1
ATOM 2102 C CA . ASN A 1 271 ? 26.547 5.445 -1.153 1 79.81 271 ASN A CA 1
ATOM 2103 C C . ASN A 1 271 ? 26.562 4.375 -0.067 1 79.81 271 ASN A C 1
ATOM 2105 O O . ASN A 1 271 ? 27.609 3.77 0.201 1 79.81 271 ASN A O 1
ATOM 2109 N N . SER A 1 272 ? 25.375 4.148 0.402 1 80.25 272 SER A N 1
ATOM 2110 C CA . SER A 1 272 ? 25.297 3.186 1.497 1 80.25 272 SER A CA 1
ATOM 2111 C C . SER A 1 272 ? 24.547 1.925 1.069 1 80.25 272 SER A C 1
ATOM 2113 O O . SER A 1 272 ? 23.922 1.898 0.009 1 80.25 272 SER A O 1
ATOM 2115 N N . GLY A 1 273 ? 24.781 0.836 1.748 1 81.19 273 GLY A N 1
ATOM 2116 C CA . GLY A 1 273 ? 24.047 -0.396 1.496 1 81.19 273 GLY A CA 1
ATOM 2117 C C . GLY A 1 273 ? 24.953 -1.568 1.166 1 81.19 273 GLY A C 1
ATOM 2118 O O . GLY A 1 273 ? 26.172 -1.429 1.143 1 81.19 273 GLY A O 1
ATOM 2119 N N . HIS A 1 274 ? 24.234 -2.631 0.884 1 82.81 274 HIS A N 1
ATOM 2120 C CA . HIS A 1 274 ? 24.922 -3.867 0.557 1 82.81 274 HIS A CA 1
ATOM 2121 C C . HIS A 1 274 ? 25.438 -3.848 -0.878 1 82.81 274 HIS A C 1
ATOM 2123 O O . HIS A 1 274 ? 24.703 -3.479 -1.8 1 82.81 274 HIS A O 1
ATOM 2129 N N . LYS A 1 275 ? 26.594 -4.258 -1.034 1 79.88 275 LYS A N 1
ATOM 2130 C CA . LYS A 1 275 ? 27.188 -4.277 -2.367 1 79.88 275 LYS A CA 1
ATOM 2131 C C . LYS A 1 275 ? 26.953 -5.617 -3.061 1 79.88 275 LYS A C 1
ATOM 2133 O O . LYS A 1 275 ? 27 -5.703 -4.289 1 79.88 275 LYS A O 1
ATOM 2138 N N . ASP A 1 276 ? 26.703 -6.555 -2.244 1 83.5 276 ASP A N 1
ATOM 2139 C CA . ASP A 1 276 ? 26.484 -7.902 -2.771 1 83.5 276 ASP A CA 1
ATOM 2140 C C . ASP A 1 276 ? 25 -8.211 -2.916 1 83.5 276 ASP A C 1
ATOM 2142 O O . ASP A 1 276 ? 24.25 -8.156 -1.937 1 83.5 276 ASP A O 1
ATOM 2146 N N . VAL A 1 277 ? 24.547 -8.602 -4.125 1 85.81 277 VAL A N 1
ATOM 2147 C CA . VAL A 1 277 ? 23.141 -8.875 -4.391 1 85.81 277 VAL A CA 1
ATOM 2148 C C . VAL A 1 277 ? 22.844 -10.344 -4.078 1 85.81 277 VAL A C 1
ATOM 2150 O O . VAL A 1 277 ? 21.703 -10.789 -4.211 1 85.81 277 VAL A O 1
ATOM 2153 N N . ALA A 1 278 ? 23.75 -11.102 -3.637 1 85.81 278 ALA A N 1
ATOM 2154 C CA . ALA A 1 278 ? 23.641 -12.547 -3.457 1 85.81 278 ALA A CA 1
ATOM 2155 C C . ALA A 1 278 ? 22.484 -12.906 -2.533 1 85.81 278 ALA A C 1
ATOM 2157 O O . ALA A 1 278 ? 21.703 -13.82 -2.828 1 85.81 278 ALA A O 1
ATOM 2158 N N . PRO A 1 279 ? 22.344 -12.172 -1.429 1 88.06 279 PRO A N 1
ATOM 2159 C CA . PRO A 1 279 ? 21.234 -12.531 -0.557 1 88.06 279 PRO A CA 1
ATOM 2160 C C . PRO A 1 279 ? 19.875 -12.43 -1.262 1 88.06 279 PRO A C 1
ATOM 2162 O O . PRO A 1 279 ? 18.984 -13.25 -1.02 1 88.06 279 PRO A O 1
ATOM 2165 N N . VAL A 1 280 ? 19.703 -11.469 -2.117 1 90.75 280 VAL A N 1
ATOM 2166 C CA . VAL A 1 280 ? 18.453 -11.297 -2.859 1 90.75 280 VAL A CA 1
ATOM 2167 C C . VAL A 1 280 ? 18.297 -12.414 -3.887 1 90.75 280 VAL A C 1
ATOM 2169 O O . VAL A 1 280 ? 17.234 -13.008 -4.016 1 90.75 280 VAL A O 1
ATOM 2172 N N . MET A 1 281 ? 19.375 -12.742 -4.543 1 89.06 281 MET A N 1
ATOM 2173 C CA . MET A 1 281 ? 19.359 -13.797 -5.555 1 89.06 281 MET A CA 1
ATOM 2174 C C . MET A 1 281 ? 19.078 -15.156 -4.918 1 89.06 281 MET A C 1
ATOM 2176 O O . MET A 1 281 ? 18.359 -15.977 -5.484 1 89.06 281 MET A O 1
ATOM 2180 N N . ASP A 1 282 ? 19.609 -15.375 -3.785 1 87.75 282 ASP A N 1
ATOM 2181 C CA . ASP A 1 282 ? 19.375 -16.625 -3.062 1 87.75 282 ASP A CA 1
ATOM 2182 C C . ASP A 1 282 ? 17.906 -16.781 -2.682 1 87.75 282 ASP A C 1
ATOM 2184 O O . ASP A 1 282 ? 17.344 -17.859 -2.787 1 87.75 282 ASP A O 1
ATOM 2188 N N . ASP A 1 283 ? 17.359 -15.688 -2.24 1 92.25 283 ASP A N 1
ATOM 2189 C CA . ASP A 1 283 ? 15.953 -15.711 -1.856 1 92.25 283 ASP A CA 1
ATOM 2190 C C . ASP A 1 283 ? 15.062 -15.945 -3.072 1 92.25 283 ASP A C 1
ATOM 2192 O O . ASP A 1 283 ? 14.078 -16.688 -2.994 1 92.25 283 ASP A O 1
ATOM 2196 N N . ILE A 1 284 ? 15.398 -15.312 -4.18 1 92.5 284 ILE A N 1
ATOM 2197 C CA . ILE A 1 284 ? 14.648 -15.531 -5.41 1 92.5 284 ILE A CA 1
ATOM 2198 C C . ILE A 1 284 ? 14.734 -17 -5.82 1 92.5 284 ILE A C 1
ATOM 2200 O O . ILE A 1 284 ? 13.719 -17.625 -6.152 1 92.5 284 ILE A O 1
ATOM 2204 N N . ALA A 1 285 ? 15.906 -17.531 -5.762 1 90.5 285 ALA A N 1
ATOM 2205 C CA . ALA A 1 285 ? 16.109 -18.938 -6.121 1 90.5 285 ALA A CA 1
ATOM 2206 C C . ALA A 1 285 ? 15.297 -19.859 -5.219 1 90.5 285 ALA A C 1
ATOM 2208 O O . ALA A 1 285 ? 14.68 -20.812 -5.695 1 90.5 285 ALA A O 1
ATOM 2209 N N . ASP A 1 286 ? 15.273 -19.578 -3.977 1 90 286 ASP A N 1
ATOM 2210 C CA . ASP A 1 286 ? 14.5 -20.391 -3.039 1 90 286 ASP A CA 1
ATOM 2211 C C . ASP A 1 286 ? 13.008 -20.297 -3.346 1 90 286 ASP A C 1
ATOM 2213 O O . ASP A 1 286 ? 12.305 -21.312 -3.32 1 90 286 ASP A O 1
ATOM 2217 N N . ALA A 1 287 ? 12.578 -19.125 -3.625 1 93.12 287 ALA A N 1
ATOM 2218 C CA . ALA A 1 287 ? 11.164 -18.906 -3.922 1 93.12 287 ALA A CA 1
ATOM 2219 C C . ALA A 1 287 ? 10.734 -19.703 -5.156 1 93.12 287 ALA A C 1
ATOM 2221 O O . ALA A 1 287 ? 9.594 -20.156 -5.242 1 93.12 287 ALA A O 1
ATOM 2222 N N . ILE A 1 288 ? 11.648 -19.891 -6.035 1 91.81 288 ILE A N 1
ATOM 2223 C CA . ILE A 1 288 ? 11.344 -20.547 -7.301 1 91.81 288 ILE A CA 1
ATOM 2224 C C . ILE A 1 288 ? 11.477 -22.062 -7.137 1 91.81 288 ILE A C 1
ATOM 2226 O O . ILE A 1 288 ? 10.672 -22.828 -7.68 1 91.81 288 ILE A O 1
ATOM 2230 N N . MET A 1 289 ? 12.375 -22.5 -6.25 1 88.06 289 MET A N 1
ATOM 2231 C CA . MET A 1 289 ? 12.781 -23.891 -6.309 1 88.06 289 MET A CA 1
ATOM 2232 C C . MET A 1 289 ? 12.25 -24.672 -5.105 1 88.06 289 MET A C 1
ATOM 2234 O O . MET A 1 289 ? 12.117 -25.891 -5.156 1 88.06 289 MET A O 1
ATOM 2238 N N . SER A 1 290 ? 11.984 -23.953 -4.109 1 87.38 290 SER A N 1
ATOM 2239 C CA . SER A 1 290 ? 11.586 -24.641 -2.881 1 87.38 290 SER A CA 1
ATOM 2240 C C . SER A 1 290 ? 10.203 -25.25 -3.02 1 87.38 290 SER A C 1
ATOM 2242 O O . SER A 1 290 ? 9.336 -24.703 -3.699 1 87.38 290 SER A O 1
ATOM 2244 N N . LYS A 1 291 ? 9.938 -26.391 -2.398 1 86.94 291 LYS A N 1
ATOM 2245 C CA . LYS A 1 291 ? 8.617 -27.016 -2.373 1 86.94 291 LYS A CA 1
ATOM 2246 C C . LYS A 1 291 ? 7.617 -26.172 -1.59 1 86.94 291 LYS A C 1
ATOM 2248 O O . LYS A 1 291 ? 6.438 -26.109 -1.937 1 86.94 291 LYS A O 1
ATOM 2253 N N . ARG A 1 292 ? 8.125 -25.594 -0.55 1 87.12 292 ARG A N 1
ATOM 2254 C CA . ARG A 1 292 ? 7.277 -24.75 0.287 1 87.12 292 ARG A CA 1
ATOM 2255 C C . ARG A 1 292 ? 7.902 -23.375 0.484 1 87.12 292 ARG A C 1
ATOM 2257 O O . ARG A 1 292 ? 8.375 -23.047 1.575 1 87.12 292 ARG A O 1
ATOM 2264 N N . PRO A 1 293 ? 7.855 -22.562 -0.521 1 91.75 293 PRO A N 1
ATOM 2265 C CA . PRO A 1 293 ? 8.445 -21.234 -0.403 1 91.75 293 PRO A CA 1
ATOM 2266 C C . PRO A 1 293 ? 7.73 -20.359 0.63 1 91.75 293 PRO A C 1
ATOM 2268 O O . PRO A 1 293 ? 6.562 -20.594 0.941 1 91.75 293 PRO A O 1
ATOM 2271 N N . TYR A 1 294 ? 8.508 -19.5 1.17 1 90.31 294 TYR A N 1
ATOM 2272 C CA . TYR A 1 294 ? 7.914 -18.531 2.084 1 90.31 294 TYR A CA 1
ATOM 2273 C C . TYR A 1 294 ? 7.055 -17.516 1.33 1 90.31 294 TYR A C 1
ATOM 2275 O O . TYR A 1 294 ? 7.273 -17.266 0.142 1 90.31 294 TYR A O 1
ATOM 2283 N N . SER A 1 295 ? 6.109 -16.984 2.057 1 92 295 SER A N 1
ATOM 2284 C CA . SER A 1 295 ? 5.305 -15.922 1.462 1 92 295 SER A CA 1
ATOM 2285 C C . SER A 1 295 ? 6.094 -14.625 1.355 1 92 295 SER A C 1
ATOM 2287 O O . SER A 1 295 ? 5.824 -13.797 0.482 1 92 295 SER A O 1
ATOM 2289 N N . ARG A 1 296 ? 7.051 -14.469 2.301 1 93.12 296 ARG A N 1
ATOM 2290 C CA . ARG A 1 296 ? 7.855 -13.258 2.314 1 93.12 296 ARG A CA 1
ATOM 2291 C C . ARG A 1 296 ? 9.312 -13.562 2.66 1 93.12 296 ARG A C 1
ATOM 2293 O O . ARG A 1 296 ? 9.586 -14.305 3.609 1 93.12 296 ARG A O 1
ATOM 2300 N N . TYR A 1 297 ? 10.195 -13.094 1.793 1 90.88 297 TYR A N 1
ATOM 2301 C CA . TYR A 1 297 ? 11.633 -13.117 2.035 1 90.88 297 TYR A CA 1
ATOM 2302 C C . TYR A 1 297 ? 12.156 -11.719 2.338 1 90.88 297 TYR A C 1
ATOM 2304 O O . TYR A 1 297 ? 11.758 -10.742 1.688 1 90.88 297 TYR A O 1
ATOM 2312 N N . THR A 1 298 ? 13.016 -11.57 3.375 1 90.12 298 THR A N 1
ATOM 2313 C CA . THR A 1 298 ? 13.469 -10.242 3.775 1 90.12 298 THR A CA 1
ATOM 2314 C C . THR A 1 298 ? 14.992 -10.18 3.801 1 90.12 298 THR A C 1
ATOM 2316 O O . THR A 1 298 ? 15.594 -10.008 4.863 1 90.12 298 THR A O 1
ATOM 2319 N N . PRO A 1 299 ? 15.602 -10.234 2.643 1 91.12 299 PRO A N 1
ATOM 2320 C CA . PRO A 1 299 ? 17.062 -10.047 2.621 1 91.12 299 PRO A CA 1
ATOM 2321 C C . PRO A 1 299 ? 17.469 -8.609 2.953 1 91.12 299 PRO A C 1
ATOM 2323 O O . PRO A 1 299 ? 17.281 -7.707 2.137 1 91.12 299 PRO A O 1
ATOM 2326 N N . MET A 1 300 ? 17.953 -8.383 4.148 1 86.5 300 MET A N 1
ATOM 2327 C CA . MET A 1 300 ? 18.359 -7.047 4.582 1 86.5 300 MET A CA 1
ATOM 2328 C C . MET A 1 300 ? 19.328 -7.125 5.754 1 86.5 300 MET A C 1
ATOM 2330 O O . MET A 1 300 ? 19.469 -8.172 6.391 1 86.5 300 MET A O 1
ATOM 2334 N N . GLU A 1 301 ? 20 -6.012 5.965 1 78.81 301 GLU A N 1
ATOM 2335 C CA . GLU A 1 301 ? 20.859 -5.895 7.133 1 78.81 301 GLU A CA 1
ATOM 2336 C C . GLU A 1 301 ? 20.047 -5.914 8.43 1 78.81 301 GLU A C 1
ATOM 2338 O O . GLU A 1 301 ? 18.906 -5.48 8.453 1 78.81 301 GLU A O 1
ATOM 2343 N N . PRO A 1 302 ? 20.688 -6.305 9.492 1 72.5 302 PRO A N 1
ATOM 2344 C CA . PRO A 1 302 ? 19.953 -6.473 10.75 1 72.5 302 PRO A CA 1
ATOM 2345 C C . PRO A 1 302 ? 19.328 -5.176 11.242 1 72.5 302 PRO A C 1
ATOM 2347 O O . PRO A 1 302 ? 18.203 -5.191 11.75 1 72.5 302 PRO A O 1
ATOM 2350 N N . HIS A 1 303 ? 20.047 -4.094 11.117 1 78.06 303 HIS A N 1
ATOM 2351 C CA . HIS A 1 303 ? 19.5 -2.852 11.648 1 78.06 303 HIS A CA 1
ATOM 2352 C C . HIS A 1 303 ? 18.25 -2.432 10.875 1 78.06 303 HIS A C 1
ATOM 2354 O O . HIS A 1 303 ? 17.297 -1.894 11.461 1 78.06 303 HIS A O 1
ATOM 2360 N N . TRP A 1 304 ? 18.203 -2.678 9.578 1 84.19 304 TRP A N 1
ATOM 2361 C CA . TRP A 1 304 ? 17.016 -2.383 8.781 1 84.19 304 TRP A CA 1
ATOM 2362 C C . TRP A 1 304 ? 15.875 -3.342 9.109 1 84.19 304 TRP A C 1
ATOM 2364 O O . TRP A 1 304 ? 14.711 -2.951 9.125 1 84.19 304 TRP A O 1
ATOM 2374 N N . TRP A 1 305 ? 16.266 -4.547 9.336 1 83.44 305 TRP A N 1
ATOM 2375 C CA . TRP A 1 305 ? 15.258 -5.535 9.711 1 83.44 305 TRP A CA 1
ATOM 2376 C C . TRP A 1 305 ? 14.586 -5.152 11.023 1 83.44 305 TRP A C 1
ATOM 2378 O O . TRP A 1 305 ? 13.367 -5.23 11.148 1 83.44 305 TRP A O 1
ATOM 2388 N N . ILE A 1 306 ? 15.352 -4.691 11.977 1 75.88 306 ILE A N 1
ATOM 2389 C CA . ILE A 1 306 ? 14.82 -4.27 13.273 1 75.88 306 ILE A CA 1
ATOM 2390 C C . ILE A 1 306 ? 13.906 -3.064 13.086 1 75.88 306 ILE A C 1
ATOM 2392 O O . ILE A 1 306 ? 12.797 -3.029 13.625 1 75.88 306 ILE A O 1
ATOM 2396 N N . ARG A 1 307 ? 14.359 -2.186 12.297 1 84.81 307 ARG A N 1
ATOM 2397 C CA . ARG A 1 307 ? 13.531 -1.005 12.047 1 84.81 307 ARG A CA 1
ATOM 2398 C C . ARG A 1 307 ? 12.211 -1.39 11.398 1 84.81 307 ARG A C 1
ATOM 2400 O O . ARG A 1 307 ? 11.156 -0.875 11.773 1 84.81 307 ARG A O 1
ATOM 2407 N N . LEU A 1 308 ? 12.289 -2.262 10.461 1 88.44 308 LEU A N 1
ATOM 2408 C CA . LEU A 1 308 ? 11.086 -2.721 9.773 1 88.44 308 LEU A CA 1
ATOM 2409 C C . LEU A 1 308 ? 10.109 -3.363 10.758 1 88.44 308 LEU A C 1
ATOM 2411 O O . LEU A 1 308 ? 8.906 -3.092 10.711 1 88.44 308 LEU A O 1
ATOM 2415 N N . GLN A 1 309 ? 10.602 -4.168 11.672 1 78.69 309 GLN A N 1
ATOM 2416 C CA . GLN A 1 309 ? 9.75 -4.832 12.656 1 78.69 309 GLN A CA 1
ATOM 2417 C C . GLN A 1 309 ? 9.125 -3.824 13.617 1 78.69 309 GLN A C 1
ATOM 2419 O O . GLN A 1 309 ? 7.941 -3.92 13.945 1 78.69 309 GLN A O 1
ATOM 2424 N N . LEU A 1 310 ? 9.922 -2.875 14.016 1 76.62 310 LEU A N 1
ATOM 2425 C CA . LEU A 1 310 ? 9.43 -1.878 14.953 1 76.62 310 LEU A CA 1
ATOM 2426 C C . LEU A 1 310 ? 8.383 -0.983 14.289 1 76.62 310 LEU A C 1
ATOM 2428 O O . LEU A 1 310 ? 7.359 -0.661 14.906 1 76.62 310 LEU A O 1
ATOM 2432 N N . MET A 1 311 ? 8.633 -0.692 13.078 1 87.12 311 MET A N 1
ATOM 2433 C CA . MET A 1 311 ? 7.727 0.194 12.352 1 87.12 311 MET A CA 1
ATOM 2434 C C . MET A 1 311 ? 6.414 -0.514 12.031 1 87.12 311 MET A C 1
ATOM 2436 O O . MET A 1 311 ? 5.359 0.124 11.961 1 87.12 311 MET A O 1
ATOM 2440 N N . THR A 1 312 ? 6.453 -1.833 11.859 1 82.81 312 THR A N 1
ATOM 2441 C CA . THR A 1 312 ? 5.27 -2.566 11.43 1 82.81 312 THR A CA 1
ATOM 2442 C C . THR A 1 312 ? 4.492 -3.094 12.633 1 82.81 312 THR A C 1
ATOM 2444 O O . THR A 1 312 ? 3.27 -3.25 12.57 1 82.81 312 THR A O 1
ATOM 2447 N N . HIS A 1 313 ? 5.176 -3.279 13.789 1 75.5 313 HIS A N 1
ATOM 2448 C CA . HIS A 1 313 ? 4.5 -4.012 14.859 1 75.5 313 HIS A CA 1
ATOM 2449 C C . HIS A 1 313 ? 4.246 -3.113 16.062 1 75.5 313 HIS A C 1
ATOM 2451 O O . HIS A 1 313 ? 3.367 -3.398 16.875 1 75.5 313 HIS A O 1
ATOM 2457 N N . LEU A 1 314 ? 4.969 -2.018 16.125 1 73.06 314 LEU A N 1
ATOM 2458 C CA . LEU A 1 314 ? 4.723 -1.105 17.234 1 73.06 314 LEU A CA 1
ATOM 2459 C C . LEU A 1 314 ? 3.629 -0.103 16.875 1 73.06 314 LEU A C 1
ATOM 2461 O O . LEU A 1 314 ? 3.406 0.189 15.703 1 73.06 314 LEU A O 1
ATOM 2465 N N . PRO A 1 315 ? 3.008 0.413 17.938 1 73.38 315 PRO A N 1
ATOM 2466 C CA . PRO A 1 315 ? 2.084 1.515 17.656 1 73.38 315 PRO A CA 1
ATOM 2467 C C . PRO A 1 315 ? 2.76 2.684 16.953 1 73.38 315 PRO A C 1
ATOM 2469 O O . PRO A 1 315 ? 3.924 2.986 17.219 1 73.38 315 PRO A O 1
ATOM 2472 N N . GLY A 1 316 ? 2.039 3.234 16.109 1 78.88 316 GLY A N 1
ATOM 2473 C CA . GLY A 1 316 ? 2.562 4.309 15.273 1 78.88 316 GLY A CA 1
ATOM 2474 C C . GLY A 1 316 ? 3.219 5.418 16.078 1 78.88 316 GLY A C 1
ATOM 2475 O O . GLY A 1 316 ? 4.258 5.945 15.68 1 78.88 316 GLY A O 1
ATOM 2476 N N . ALA A 1 317 ? 2.689 5.762 17.203 1 79 317 ALA A N 1
ATOM 2477 C CA . ALA A 1 317 ? 3.223 6.836 18.031 1 79 317 ALA A CA 1
ATOM 2478 C C . ALA A 1 317 ? 4.629 6.504 18.516 1 79 317 ALA A C 1
ATOM 2480 O O . ALA A 1 317 ? 5.492 7.383 18.594 1 79 317 ALA A O 1
ATOM 2481 N N . ILE A 1 318 ? 4.891 5.242 18.797 1 75.44 318 ILE A N 1
ATOM 2482 C CA . ILE A 1 318 ? 6.184 4.816 19.312 1 75.44 318 ILE A CA 1
ATOM 2483 C C . ILE A 1 318 ? 7.207 4.777 18.188 1 75.44 318 ILE A C 1
ATOM 2485 O O . ILE A 1 318 ? 8.32 5.281 18.328 1 75.44 318 ILE A O 1
ATOM 2489 N N . SER A 1 319 ? 6.762 4.199 17.094 1 82.75 319 SER A N 1
ATOM 2490 C CA . SER A 1 319 ? 7.684 4.125 15.961 1 82.75 319 SER A CA 1
ATOM 2491 C C . SER A 1 319 ? 8.031 5.516 15.445 1 82.75 319 SER A C 1
ATOM 2493 O O . SER A 1 319 ? 9.18 5.77 15.055 1 82.75 319 SER A O 1
ATOM 2495 N N . ASP A 1 320 ? 7.047 6.398 15.484 1 88.19 320 ASP A N 1
ATOM 2496 C CA . ASP A 1 320 ? 7.305 7.773 15.062 1 88.19 320 ASP A CA 1
ATOM 2497 C C . ASP A 1 320 ? 8.32 8.445 15.977 1 88.19 320 ASP A C 1
ATOM 2499 O O . ASP A 1 320 ? 9.188 9.195 15.508 1 88.19 320 ASP A O 1
ATOM 2503 N N . LEU A 1 321 ? 8.234 8.219 17.234 1 83.06 321 LEU A N 1
ATOM 2504 C CA . LEU A 1 321 ? 9.148 8.805 18.219 1 83.06 321 LEU A CA 1
ATOM 2505 C C . LEU A 1 321 ? 10.562 8.273 18.016 1 83.06 321 LEU A C 1
ATOM 2507 O O . LEU A 1 321 ? 11.531 9.016 18.172 1 83.06 321 LEU A O 1
ATOM 2511 N N . LEU A 1 322 ? 10.68 7.047 17.641 1 81.62 322 LEU A N 1
ATOM 2512 C CA . LEU A 1 322 ? 11.977 6.387 17.547 1 81.62 322 LEU A CA 1
ATOM 2513 C C . LEU A 1 322 ? 12.703 6.809 16.266 1 81.62 322 LEU A C 1
ATOM 2515 O O . LEU A 1 322 ? 13.922 6.961 16.266 1 81.62 322 LEU A O 1
ATOM 2519 N N . TYR A 1 323 ? 11.922 7.074 15.25 1 89 323 TYR A N 1
ATOM 2520 C CA . TYR A 1 323 ? 12.633 7.172 13.977 1 89 323 TYR A CA 1
ATOM 2521 C C . TYR A 1 323 ? 12.352 8.508 13.305 1 89 323 TYR A C 1
ATOM 2523 O O . TYR A 1 323 ? 13.023 8.867 12.328 1 89 323 TYR A O 1
ATOM 2531 N N . PHE A 1 324 ? 11.383 9.273 13.828 1 89.69 324 PHE A N 1
ATOM 2532 C CA . PHE A 1 324 ? 11.039 10.531 13.18 1 89.69 324 PHE A CA 1
ATOM 2533 C C . PHE A 1 324 ? 10.82 11.641 14.203 1 89.69 324 PHE A C 1
ATOM 2535 O O . PHE A 1 324 ? 11.148 12.797 13.961 1 89.69 324 PHE A O 1
ATOM 2542 N N . MET B 1 1 ? 39.688 -1.115 3.115 1 19.53 1 MET B N 1
ATOM 2543 C CA . MET B 1 1 ? 38.531 -1.916 3.537 1 19.53 1 MET B CA 1
ATOM 2544 C C . MET B 1 1 ? 38.406 -1.93 5.059 1 19.53 1 MET B C 1
ATOM 2546 O O . MET B 1 1 ? 39.219 -2.568 5.742 1 19.53 1 MET B O 1
ATOM 2550 N N . ALA B 1 2 ? 38.125 -1.077 5.695 1 29.72 2 ALA B N 1
ATOM 2551 C CA . ALA B 1 2 ? 38.719 -1.225 7.02 1 29.72 2 ALA B CA 1
ATOM 2552 C C . ALA B 1 2 ? 38.125 -2.414 7.766 1 29.72 2 ALA B C 1
ATOM 2554 O O . ALA B 1 2 ? 36.969 -2.768 7.555 1 29.72 2 ALA B O 1
ATOM 2555 N N . PRO B 1 3 ? 38.844 -3.346 8.273 1 27.33 3 PRO B N 1
ATOM 2556 C CA . PRO B 1 3 ? 38.438 -4.555 8.992 1 27.33 3 PRO B CA 1
ATOM 2557 C C . PRO B 1 3 ? 37.344 -4.281 10.031 1 27.33 3 PRO B C 1
ATOM 2559 O O . PRO B 1 3 ? 37.531 -3.422 10.898 1 27.33 3 PRO B O 1
ATOM 2562 N N . VAL B 1 4 ? 36.219 -4.039 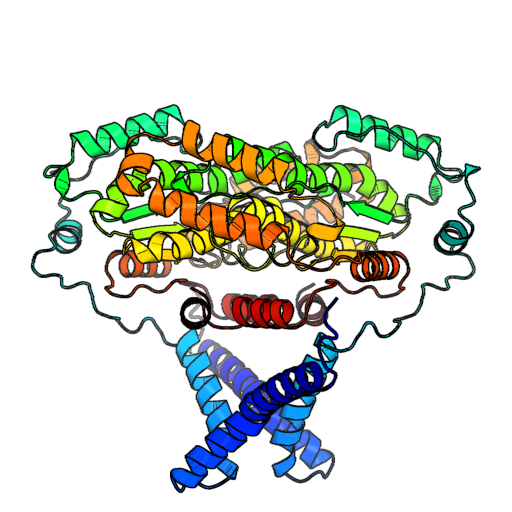9.602 1 37 4 VAL B N 1
ATOM 2563 C CA . VAL B 1 4 ? 35.219 -3.951 10.648 1 37 4 VAL B CA 1
ATOM 2564 C C . VAL B 1 4 ? 35.469 -5.02 11.703 1 37 4 VAL B C 1
ATOM 2566 O O . VAL B 1 4 ? 35.5 -6.215 11.398 1 37 4 VAL B O 1
ATOM 2569 N N . SER B 1 5 ? 36.188 -4.719 12.781 1 38.06 5 SER B N 1
ATOM 2570 C CA . SER B 1 5 ? 36.844 -5.543 13.805 1 38.06 5 SER B CA 1
ATOM 2571 C C . SER B 1 5 ? 35.844 -6.516 14.43 1 38.06 5 SER B C 1
ATOM 2573 O O . SER B 1 5 ? 34.625 -6.262 14.422 1 38.06 5 SER B O 1
ATOM 2575 N N . VAL B 1 6 ? 36.062 -7.875 14.531 1 45.22 6 VAL B N 1
ATOM 2576 C CA . VAL B 1 6 ? 35.375 -8.969 15.234 1 45.22 6 VAL B CA 1
ATOM 2577 C C . VAL B 1 6 ? 34.719 -8.438 16.5 1 45.22 6 VAL B C 1
ATOM 2579 O O . VAL B 1 6 ? 33.625 -8.844 16.859 1 45.22 6 VAL B O 1
ATOM 2582 N N . PHE B 1 7 ? 35.312 -7.398 17 1 44.66 7 PHE B N 1
ATOM 2583 C CA . PHE B 1 7 ? 34.844 -6.84 18.266 1 44.66 7 PHE B CA 1
ATOM 2584 C C . PHE B 1 7 ? 33.562 -6.027 18.062 1 44.66 7 PHE B C 1
ATOM 2586 O O . PHE B 1 7 ? 32.625 -6.141 18.844 1 44.66 7 PHE B O 1
ATOM 2593 N N . GLY B 1 8 ? 33.531 -5.383 17.047 1 40.66 8 GLY B N 1
ATOM 2594 C CA . GLY B 1 8 ? 32.375 -4.539 16.828 1 40.66 8 GLY B CA 1
ATOM 2595 C C . GLY B 1 8 ? 31.156 -5.316 16.391 1 40.66 8 GLY B C 1
ATOM 2596 O O . GLY B 1 8 ? 30.047 -5.039 16.859 1 40.66 8 GLY B O 1
ATOM 2597 N N . ALA B 1 9 ? 31.422 -6.297 15.648 1 42.28 9 ALA B N 1
ATOM 2598 C CA . ALA B 1 9 ? 30.328 -7.18 15.258 1 42.28 9 ALA B CA 1
ATOM 2599 C C . ALA B 1 9 ? 29.797 -7.973 16.453 1 42.28 9 ALA B C 1
ATOM 2601 O O . ALA B 1 9 ? 28.594 -8.117 16.641 1 42.28 9 ALA B O 1
ATOM 2602 N N . THR B 1 10 ? 30.703 -8.391 17.328 1 44.78 10 THR B N 1
ATOM 2603 C CA . THR B 1 10 ? 30.312 -9.07 18.562 1 44.78 10 THR B CA 1
ATOM 2604 C C . THR B 1 10 ? 29.562 -8.117 19.484 1 44.78 10 THR B C 1
ATOM 2606 O O . THR B 1 10 ? 28.562 -8.508 20.109 1 44.78 10 THR B O 1
ATOM 2609 N N . LEU B 1 11 ? 29.875 -6.883 19.406 1 45.28 11 LEU B N 1
ATOM 2610 C CA . LEU B 1 11 ? 29.203 -5.914 20.266 1 45.28 11 LEU B CA 1
ATOM 2611 C C . LEU B 1 11 ? 27.797 -5.621 19.75 1 45.28 11 LEU B C 1
ATOM 2613 O O . LEU B 1 11 ? 26.844 -5.539 20.531 1 45.28 11 LEU B O 1
ATOM 2617 N N . LEU B 1 12 ? 27.766 -5.605 18.531 1 41.59 12 LEU B N 1
ATOM 2618 C CA . LEU B 1 12 ? 26.453 -5.266 17.969 1 41.59 12 LEU B CA 1
ATOM 2619 C C . LEU B 1 12 ? 25.5 -6.445 18.078 1 41.59 12 LEU B C 1
ATOM 2621 O O . LEU B 1 12 ? 24.328 -6.266 18.406 1 41.59 12 LEU B O 1
ATOM 2625 N N . VAL B 1 13 ? 26.031 -7.637 17.844 1 43.81 13 VAL B N 1
ATOM 2626 C CA . VAL B 1 13 ? 25.25 -8.836 18.109 1 43.81 13 VAL B CA 1
ATOM 2627 C C . VAL B 1 13 ? 24.984 -8.969 19.594 1 43.81 13 VAL B C 1
ATOM 2629 O O . VAL B 1 13 ? 23.859 -9.281 20.016 1 43.81 13 VAL B O 1
ATOM 2632 N N . SER B 1 14 ? 25.984 -8.617 20.406 1 43.59 14 SER B N 1
ATOM 2633 C CA . SER B 1 14 ? 25.781 -8.648 21.844 1 43.59 14 SER B CA 1
ATOM 2634 C C . SER B 1 14 ? 24.766 -7.598 22.281 1 43.59 14 SER B C 1
ATOM 2636 O O . SER B 1 14 ? 23.938 -7.855 23.156 1 43.59 14 SER B O 1
ATOM 2638 N N . PHE B 1 15 ? 24.766 -6.477 21.656 1 43.44 15 PHE B N 1
ATOM 2639 C CA . PHE B 1 15 ? 23.797 -5.434 22 1 43.44 15 PHE B CA 1
ATOM 2640 C C . PHE B 1 15 ? 22.422 -5.793 21.484 1 43.44 15 PHE B C 1
ATOM 2642 O O . PHE B 1 15 ? 21.422 -5.602 22.188 1 43.44 15 PHE B O 1
ATOM 2649 N N . SER B 1 16 ? 22.375 -6.297 20.312 1 39.44 16 SER B N 1
ATOM 2650 C CA . SER B 1 16 ? 21.094 -6.762 19.812 1 39.44 16 SER B CA 1
ATOM 2651 C C . SER B 1 16 ? 20.562 -7.93 20.625 1 39.44 16 SER B C 1
ATOM 2653 O O . SER B 1 16 ? 19.375 -7.977 20.953 1 39.44 16 SER B O 1
ATOM 2655 N N . VAL B 1 17 ? 21.453 -8.844 20.984 1 41.91 17 VAL B N 1
ATOM 2656 C CA . VAL B 1 17 ? 21.109 -9.898 21.922 1 41.91 17 VAL B CA 1
ATOM 2657 C C . VAL B 1 17 ? 20.828 -9.289 23.297 1 41.91 17 VAL B C 1
ATOM 2659 O O . VAL B 1 17 ? 19.875 -9.672 23.969 1 41.91 17 VAL B O 1
ATOM 2662 N N . PHE B 1 18 ? 21.625 -8.266 23.719 1 41.62 18 PHE B N 1
ATOM 2663 C CA . PHE B 1 18 ? 21.375 -7.559 24.969 1 41.62 18 PHE B CA 1
ATOM 2664 C C . PHE B 1 18 ? 20.031 -6.824 24.922 1 41.62 18 PHE B C 1
ATOM 2666 O O . PHE B 1 18 ? 19.234 -6.906 25.859 1 41.62 18 PHE B O 1
ATOM 2673 N N . LEU B 1 19 ? 19.812 -6.125 23.891 1 40.31 19 LEU B N 1
ATOM 2674 C CA . LEU B 1 19 ? 18.531 -5.43 23.781 1 40.31 19 LEU B CA 1
ATOM 2675 C C . LEU B 1 19 ? 17.375 -6.422 23.641 1 40.31 19 LEU B C 1
ATOM 2677 O O . LEU B 1 19 ? 16.328 -6.242 24.234 1 40.31 19 LEU B O 1
ATOM 2681 N N . THR B 1 20 ? 17.625 -7.418 22.875 1 36.94 20 THR B N 1
ATOM 2682 C CA . THR B 1 20 ? 16.688 -8.531 22.828 1 36.94 20 THR B CA 1
ATOM 2683 C C . THR B 1 20 ? 16.609 -9.234 24.172 1 36.94 20 THR B C 1
ATOM 2685 O O . THR B 1 20 ? 15.523 -9.586 24.641 1 36.94 20 THR B O 1
ATOM 2688 N N . VAL B 1 21 ? 17.766 -9.477 24.719 1 39.97 21 VAL B N 1
ATOM 2689 C CA . VAL B 1 21 ? 17.844 -10.008 26.078 1 39.97 21 VAL B CA 1
ATOM 2690 C C . VAL B 1 21 ? 17.328 -8.961 27.062 1 39.97 21 VAL B C 1
ATOM 2692 O O . VAL B 1 21 ? 16.578 -9.281 27.984 1 39.97 21 VAL B O 1
ATOM 2695 N N . VAL B 1 22 ? 17.703 -7.723 27 1 40.41 22 VAL B N 1
ATOM 2696 C CA . VAL B 1 22 ? 17.203 -6.684 27.891 1 40.41 22 VAL B CA 1
ATOM 2697 C C . VAL B 1 22 ? 15.703 -6.469 27.641 1 40.41 22 VAL B C 1
ATOM 2699 O O . VAL B 1 22 ? 14.93 -6.359 28.594 1 40.41 22 VAL B O 1
ATOM 2702 N N . LEU B 1 23 ? 15.258 -6.34 26.406 1 39.31 23 LEU B N 1
ATOM 2703 C CA . LEU B 1 23 ? 13.828 -6.199 26.125 1 39.31 23 LEU B CA 1
ATOM 2704 C C . LEU B 1 23 ? 13.109 -7.535 26.281 1 39.31 23 LEU B C 1
ATOM 2706 O O . LEU B 1 23 ? 11.953 -7.578 26.703 1 39.31 23 LEU B O 1
ATOM 2710 N N . GLY B 1 24 ? 13.688 -8.594 25.797 1 36.22 24 GLY B N 1
ATOM 2711 C CA . GLY B 1 24 ? 13.188 -9.93 26.094 1 36.22 24 GLY B CA 1
ATOM 2712 C C . GLY B 1 24 ? 13.43 -10.352 27.531 1 36.22 24 GLY B C 1
ATOM 2713 O O . GLY B 1 24 ? 12.516 -10.844 28.203 1 36.22 24 GLY B O 1
ATOM 2714 N N . PHE B 1 25 ? 14.648 -10.523 27.922 1 38.31 25 PHE B N 1
ATOM 2715 C CA . PHE B 1 25 ? 15.094 -10.836 29.266 1 38.31 25 PHE B CA 1
ATOM 2716 C C . PHE B 1 25 ? 15.328 -9.562 30.078 1 38.31 25 PHE B C 1
ATOM 2718 O O . PHE B 1 25 ? 15.148 -9.547 31.297 1 38.31 25 PHE B O 1
ATOM 2725 N N . GLY B 1 26 ? 15.891 -8.648 29.5 1 38.84 26 GLY B N 1
ATOM 2726 C CA . GLY B 1 26 ? 16.219 -7.441 30.25 1 38.84 26 GLY B CA 1
ATOM 2727 C C . GLY B 1 26 ? 14.984 -6.645 30.641 1 38.84 26 GLY B C 1
ATOM 2728 O O . GLY B 1 26 ? 14.938 -6.086 31.75 1 38.84 26 GLY B O 1
ATOM 2729 N N . LEU B 1 27 ? 14.031 -6.508 29.703 1 42.34 27 LEU B N 1
ATOM 2730 C CA . LEU B 1 27 ? 12.797 -5.871 30.156 1 42.34 27 LEU B CA 1
ATOM 2731 C C . LEU B 1 27 ? 12.148 -6.68 31.266 1 42.34 27 LEU B C 1
ATOM 2733 O O . LEU B 1 27 ? 11.758 -6.125 32.281 1 42.34 27 LEU B O 1
ATOM 2737 N N . PRO B 1 28 ? 11.938 -7.93 31.047 1 42.69 28 PRO B N 1
ATOM 2738 C CA . PRO B 1 28 ? 11.57 -8.594 32.312 1 42.69 28 PRO B CA 1
ATOM 2739 C C . PRO B 1 28 ? 12.641 -8.461 33.375 1 42.69 28 PRO B C 1
ATOM 2741 O O . PRO B 1 28 ? 12.312 -8.258 34.562 1 42.69 28 PRO B O 1
ATOM 2744 N N . ALA B 1 29 ? 13.836 -8.688 33.031 1 44.47 29 ALA B 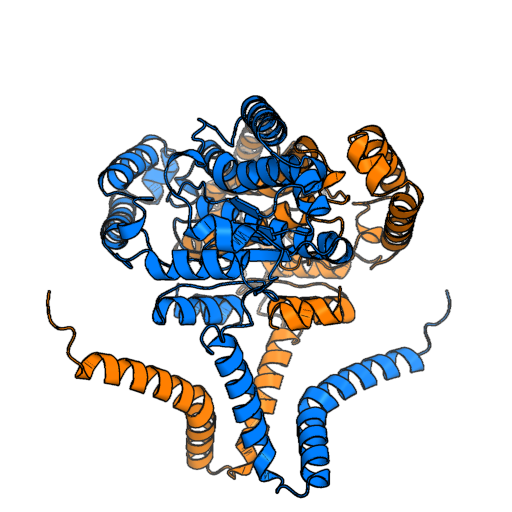N 1
ATOM 2745 C CA . ALA B 1 29 ? 14.883 -8.445 34.031 1 44.47 29 ALA B CA 1
ATOM 2746 C C . ALA B 1 29 ? 14.945 -6.973 34.438 1 44.47 29 ALA B C 1
ATOM 2748 O O . ALA B 1 29 ? 15.117 -6.637 35.594 1 44.47 29 ALA B O 1
ATOM 2749 N N . LEU B 1 30 ? 14.945 -6.082 33.531 1 44.09 30 LEU B N 1
ATOM 2750 C CA . LEU B 1 30 ? 14.836 -4.672 33.875 1 44.09 30 LEU B CA 1
ATOM 2751 C C . LEU B 1 30 ? 13.516 -4.383 34.594 1 44.09 30 LEU B C 1
ATOM 2753 O O . LEU B 1 30 ? 13.477 -3.637 35.562 1 44.09 30 LEU B O 1
ATOM 2757 N N . LEU B 1 31 ? 12.484 -4.949 33.969 1 45.12 31 LEU B N 1
ATOM 2758 C CA . LEU B 1 31 ? 11.242 -4.84 34.719 1 45.12 31 LEU B CA 1
ATOM 2759 C C . LEU B 1 31 ? 11.32 -5.609 36.031 1 45.12 31 LEU B C 1
ATOM 2761 O O . LEU B 1 31 ? 10.836 -5.137 37.062 1 45.12 31 LEU B O 1
ATOM 2765 N N . ASN B 1 32 ? 11.922 -6.762 35.844 1 48.75 32 ASN B N 1
ATOM 2766 C CA . ASN B 1 32 ? 12.211 -7.445 37.094 1 48.75 32 ASN B CA 1
ATOM 2767 C C . ASN B 1 32 ? 13.156 -6.633 37.969 1 48.75 32 ASN B C 1
ATOM 2769 O O . ASN B 1 32 ? 12.953 -6.539 39.188 1 48.75 32 ASN B O 1
ATOM 2773 N N . ALA B 1 33 ? 14.18 -6.152 37.406 1 49.72 33 ALA B N 1
ATOM 2774 C CA . ALA B 1 33 ? 15.094 -5.301 38.156 1 49.72 33 ALA B CA 1
ATOM 2775 C C . ALA B 1 33 ? 14.406 -4.016 38.594 1 49.72 33 ALA B C 1
ATOM 2777 O O . ALA B 1 33 ? 14.586 -3.572 39.75 1 49.72 33 ALA B O 1
ATOM 2778 N N . ALA B 1 34 ? 13.734 -3.451 37.688 1 47.19 34 ALA B N 1
ATOM 2779 C CA . ALA B 1 34 ? 12.945 -2.295 38.125 1 47.19 34 ALA B CA 1
ATOM 2780 C C . ALA B 1 34 ? 11.906 -2.684 39.156 1 47.19 34 ALA B C 1
ATOM 2782 O O . ALA B 1 34 ? 11.711 -1.962 40.156 1 47.19 34 ALA B O 1
ATOM 2783 N N . MET B 1 35 ? 11.383 -3.76 38.844 1 47.56 35 MET B N 1
ATOM 2784 C CA . MET B 1 35 ? 10.461 -4.242 39.875 1 47.56 35 MET B CA 1
ATOM 2785 C C . MET B 1 35 ? 11.219 -4.656 41.125 1 47.56 35 MET B C 1
ATOM 2787 O O . MET B 1 35 ? 10.75 -4.418 42.25 1 47.56 35 MET B O 1
ATOM 2791 N N . ARG B 1 36 ? 12.266 -5.387 40.875 1 53.38 36 ARG B N 1
ATOM 2792 C CA . ARG B 1 36 ? 13.094 -5.633 42.031 1 53.38 36 ARG B CA 1
ATOM 2793 C C . ARG B 1 36 ? 13.516 -4.324 42.688 1 53.38 36 ARG B C 1
ATOM 2795 O O . ARG B 1 36 ? 13.547 -4.227 43.938 1 53.38 36 ARG B O 1
ATOM 2802 N N . MET B 1 37 ? 13.914 -3.428 41.906 1 51.41 37 MET B N 1
ATOM 2803 C CA . MET B 1 37 ? 14.25 -2.135 42.5 1 51.41 37 MET B CA 1
ATOM 2804 C C . MET B 1 37 ? 13.031 -1.511 43.188 1 51.41 37 MET B C 1
ATOM 2806 O O . MET B 1 37 ? 13.156 -0.804 44.188 1 51.41 37 MET B O 1
ATOM 2810 N N . LEU B 1 38 ? 11.883 -1.777 42.469 1 48.97 38 LEU B N 1
ATOM 2811 C CA . LEU B 1 38 ? 10.68 -1.252 43.125 1 48.97 38 LEU B CA 1
ATOM 2812 C C . LEU B 1 38 ? 10.125 -2.24 44.125 1 48.97 38 LEU B C 1
ATOM 2814 O O . LEU B 1 38 ? 9.117 -1.964 44.781 1 48.97 38 LEU B O 1
ATOM 2818 N N . GLY B 1 39 ? 10.875 -3.24 44.562 1 50.69 39 GLY B N 1
ATOM 2819 C CA . GLY B 1 39 ? 10.555 -4.168 45.625 1 50.69 39 GLY B CA 1
ATOM 2820 C C . GLY B 1 39 ? 9.484 -5.172 45.25 1 50.69 39 GLY B C 1
ATOM 2821 O O . GLY B 1 39 ? 8.797 -5.711 46.125 1 50.69 39 GLY B O 1
ATOM 2822 N N . LEU B 1 40 ? 9.031 -5.262 44.062 1 49.53 40 LEU B N 1
ATOM 2823 C CA . LEU B 1 40 ? 7.91 -6.133 43.75 1 49.53 40 LEU B CA 1
ATOM 2824 C C . LEU B 1 40 ? 8.398 -7.512 43.312 1 49.53 40 LEU B C 1
ATOM 2826 O O . LEU B 1 40 ? 9.5 -7.641 42.75 1 49.53 40 LEU B O 1
ATOM 2830 N N . PRO B 1 41 ? 7.812 -8.75 43.844 1 47.47 41 PRO B N 1
ATOM 2831 C CA . PRO B 1 41 ? 8.266 -10.133 43.656 1 47.47 41 PRO B CA 1
ATOM 2832 C C . PRO B 1 41 ? 8.414 -10.508 42.188 1 47.47 41 PRO B C 1
ATOM 2834 O O . PRO B 1 41 ? 7.824 -9.867 41.312 1 47.47 41 PRO B O 1
ATOM 2837 N N . GLU B 1 42 ? 9.398 -11.406 41.781 1 47.94 42 GLU B N 1
ATOM 2838 C CA . GLU B 1 42 ? 9.844 -11.922 40.5 1 47.94 42 GLU B CA 1
ATOM 2839 C C . GLU B 1 42 ? 8.664 -12.414 39.656 1 47.94 42 GLU B C 1
ATOM 2841 O O . GLU B 1 42 ? 8.734 -12.438 38.438 1 47.94 42 GLU B O 1
ATOM 2846 N N . THR B 1 43 ? 7.699 -13.016 40.281 1 47.22 43 THR B N 1
ATOM 2847 C CA . THR B 1 43 ? 6.477 -13.516 39.656 1 47.22 43 THR B CA 1
ATOM 2848 C C . THR B 1 43 ? 5.789 -12.406 38.875 1 47.22 43 THR B C 1
ATOM 2850 O O . THR B 1 43 ? 4.828 -12.656 38.125 1 47.22 43 THR B O 1
ATOM 2853 N N . SER B 1 44 ? 6.184 -11.258 39 1 46.12 44 SER B N 1
ATOM 2854 C CA . SER B 1 44 ? 5.531 -10.023 38.562 1 46.12 44 SER B CA 1
ATOM 2855 C C . SER B 1 44 ? 5.832 -9.727 37.094 1 46.12 44 SER B C 1
ATOM 2857 O O . SER B 1 44 ? 5.316 -8.758 36.531 1 46.12 44 SER B O 1
ATOM 2859 N N . VAL B 1 45 ? 6.707 -10.484 36.625 1 45.59 45 VAL B N 1
ATOM 2860 C CA . VAL B 1 45 ? 7.059 -10.219 35.219 1 45.59 45 VAL B CA 1
ATOM 2861 C C . VAL B 1 45 ? 5.891 -10.594 34.312 1 45.59 45 VAL B C 1
ATOM 2863 O O . VAL B 1 45 ? 5.566 -9.867 33.375 1 45.59 45 VAL B O 1
ATOM 2866 N N . THR B 1 46 ? 5.383 -11.805 34.625 1 42.66 46 THR B N 1
ATOM 2867 C CA . THR B 1 46 ? 4.172 -12.188 33.906 1 42.66 46 THR B CA 1
ATOM 2868 C C . THR B 1 46 ? 3.102 -11.109 34.062 1 42.66 46 THR B C 1
ATOM 2870 O O . THR B 1 46 ? 2.402 -10.797 33.094 1 42.66 46 THR B O 1
ATOM 2873 N N . GLU B 1 47 ? 3.066 -10.641 35.219 1 43.88 47 GLU B N 1
ATOM 2874 C CA . GLU B 1 47 ? 2.123 -9.547 35.438 1 43.88 47 GLU B CA 1
ATOM 2875 C C . GLU B 1 47 ? 2.502 -8.312 34.625 1 43.88 47 GLU B C 1
ATOM 2877 O O . GLU B 1 47 ? 1.631 -7.621 34.094 1 43.88 47 GLU B O 1
ATOM 2882 N N . CYS B 1 48 ? 3.668 -8.195 34.438 1 44.09 48 CYS B N 1
ATOM 2883 C CA . CYS B 1 48 ? 4.109 -7.016 33.719 1 44.09 48 CYS B CA 1
ATOM 2884 C C . CYS B 1 48 ? 3.852 -7.176 32.219 1 44.09 48 CYS B C 1
ATOM 2886 O O . CYS B 1 48 ? 3.434 -6.23 31.547 1 44.09 48 CYS B O 1
ATOM 2888 N N . ILE B 1 49 ? 4.164 -8.336 31.812 1 44.53 49 ILE B N 1
ATOM 2889 C CA . ILE B 1 49 ? 3.877 -8.602 30.406 1 44.53 49 ILE B CA 1
ATOM 2890 C C . ILE B 1 49 ? 2.375 -8.492 30.156 1 44.53 49 ILE B C 1
ATOM 2892 O O . ILE B 1 49 ? 1.944 -7.926 29.141 1 44.53 49 ILE B O 1
ATOM 2896 N N . VAL B 1 50 ? 1.634 -9.039 31.141 1 43.12 50 VAL B N 1
ATOM 2897 C CA . VAL B 1 50 ? 0.185 -8.883 31.047 1 43.12 50 VAL B CA 1
ATOM 2898 C C . VAL B 1 50 ? -0.183 -7.406 31.125 1 43.12 50 VAL B C 1
ATOM 2900 O O . VAL B 1 50 ? -1.051 -6.934 30.391 1 43.12 50 VAL B O 1
ATOM 2903 N N . VAL B 1 51 ? 0.512 -6.766 31.922 1 45 51 VAL B N 1
ATOM 2904 C CA . VAL B 1 51 ? 0.251 -5.336 32.031 1 45 51 VAL B CA 1
ATOM 2905 C C . VAL B 1 51 ? 0.667 -4.641 30.734 1 45 51 VAL B C 1
ATOM 2907 O O . VAL B 1 51 ? -0.054 -3.781 30.219 1 45 51 VAL B O 1
ATOM 2910 N N . LEU B 1 52 ? 1.771 -5.023 30.219 1 45.03 52 LEU B N 1
ATOM 2911 C CA . LEU B 1 52 ? 2.205 -4.41 28.969 1 45.03 52 LEU B CA 1
ATOM 2912 C C . LEU B 1 52 ? 1.252 -4.766 27.828 1 45.03 52 LEU B C 1
ATOM 2914 O O . LEU B 1 52 ? 0.932 -3.916 27 1 45.03 52 LEU B O 1
ATOM 2918 N N . TYR B 1 53 ? 0.965 -6.02 27.828 1 43.47 53 TYR B N 1
ATOM 2919 C CA . TYR B 1 53 ? -0.047 -6.422 26.859 1 43.47 53 TYR B CA 1
ATOM 2920 C C . TYR B 1 53 ? -1.365 -5.699 27.109 1 43.47 53 TYR B C 1
ATOM 2922 O O . TYR B 1 53 ? -2.018 -5.234 26.172 1 43.47 53 TYR B O 1
ATOM 2930 N N . LEU B 1 54 ? -1.712 -5.641 28.375 1 42.78 54 LEU B N 1
ATOM 2931 C CA . LEU B 1 54 ? -2.898 -4.867 28.734 1 42.78 54 LEU B CA 1
ATOM 2932 C C . LEU B 1 54 ? -2.73 -3.406 28.328 1 42.78 54 LEU B C 1
ATOM 2934 O O . LEU B 1 54 ? -3.666 -2.787 27.812 1 42.78 54 LEU B O 1
ATOM 2938 N N . VAL B 1 55 ? -1.577 -3.055 28.641 1 45.09 55 VAL B N 1
ATOM 2939 C CA . VAL B 1 55 ? -1.334 -1.671 28.25 1 45.09 55 VAL B CA 1
ATOM 2940 C C . VAL B 1 55 ? -1.397 -1.549 26.734 1 45.09 55 VAL B C 1
ATOM 2942 O O . VAL B 1 55 ? -1.969 -0.592 26.203 1 45.09 55 VAL B O 1
ATOM 2945 N N . PHE B 1 56 ? -0.746 -2.518 26.156 1 42.56 56 PHE B N 1
ATOM 2946 C CA . PHE B 1 56 ? -0.811 -2.527 24.688 1 42.56 56 PHE B CA 1
ATOM 2947 C C . PHE B 1 56 ? -2.252 -2.662 24.219 1 42.56 56 PHE B C 1
ATOM 2949 O O . PHE B 1 56 ? -2.693 -1.918 23.344 1 42.56 56 PHE B O 1
ATOM 2956 N N . VAL B 1 57 ? -2.885 -3.73 24.734 1 42.84 57 VAL B N 1
ATOM 2957 C CA . VAL B 1 57 ? -4.293 -3.914 24.406 1 42.84 57 VAL B CA 1
ATOM 2958 C C . VAL B 1 57 ? -5.082 -2.664 24.781 1 42.84 57 VAL B C 1
ATOM 2960 O O . VAL B 1 57 ? -5.953 -2.217 24.031 1 42.84 57 VAL B O 1
ATOM 2963 N N . LEU B 1 58 ? -4.793 -2.273 26 1 41.56 58 LEU B N 1
ATOM 2964 C CA . LEU B 1 58 ? -5.449 -1.045 26.438 1 41.56 58 LEU B CA 1
ATOM 2965 C C . LEU B 1 58 ? -5.121 0.109 25.5 1 41.56 58 LEU B C 1
ATOM 2967 O O . LEU B 1 58 ? -5.984 0.937 25.203 1 41.56 58 LEU B O 1
ATOM 2971 N N . CYS B 1 59 ? -3.9 0.114 25.25 1 40.03 59 CYS B N 1
ATOM 2972 C CA . CYS B 1 59 ? -3.52 1.183 24.328 1 40.03 59 CYS B CA 1
ATOM 2973 C C . CYS B 1 59 ? -4.203 1.013 22.969 1 40.03 59 CYS B C 1
ATOM 2975 O O . CYS B 1 59 ? -4.605 1.995 22.344 1 40.03 59 CYS B O 1
ATOM 2977 N N . VAL B 1 60 ? -4.09 -0.222 22.609 1 41.47 60 VAL B N 1
ATOM 2978 C CA . VAL B 1 60 ? -4.688 -0.486 21.312 1 41.47 60 VAL B CA 1
ATOM 2979 C C . VAL B 1 60 ? -6.211 -0.445 21.422 1 41.47 60 VAL B C 1
ATOM 2981 O O . VAL B 1 60 ? -6.895 0.026 20.5 1 41.47 60 VAL B O 1
ATOM 2984 N N . ALA B 1 61 ? -6.648 -1.135 22.5 1 37.19 61 ALA B N 1
ATOM 2985 C CA . ALA B 1 61 ? -8.094 -1.222 22.703 1 37.19 61 ALA B CA 1
ATOM 2986 C C . ALA B 1 61 ? -8.633 0.04 23.359 1 37.19 61 ALA B C 1
ATOM 2988 O O . ALA B 1 61 ? -9.852 0.206 23.5 1 37.19 61 ALA B O 1
ATOM 2989 N N . THR B 1 62 ? -7.844 0.633 24.188 1 33.94 62 THR B N 1
ATOM 2990 C CA . THR B 1 62 ? -8.391 1.774 24.906 1 33.94 62 THR B CA 1
ATOM 2991 C C . THR B 1 62 ? -9.078 2.74 23.953 1 33.94 62 THR B C 1
ATOM 2993 O O . THR B 1 62 ? -8.508 3.113 22.922 1 33.94 62 THR B O 1
ATOM 2996 N N . PRO B 1 63 ? -10.32 2.627 24.219 1 34.91 63 PRO B N 1
ATOM 2997 C CA . PRO B 1 63 ? -11.07 3.672 23.531 1 34.91 63 PRO B CA 1
ATOM 2998 C C . PRO B 1 63 ? -10.367 5.027 23.562 1 34.91 63 PRO B C 1
ATOM 3000 O O . PRO B 1 63 ? -9.453 5.234 24.359 1 34.91 63 PRO B O 1
ATOM 3003 N N . ARG B 1 64 ? -10.75 5.789 22.625 1 40 64 ARG B N 1
ATOM 3004 C CA . ARG B 1 64 ? -10.344 7.18 22.453 1 40 64 ARG B CA 1
ATOM 3005 C C . ARG B 1 64 ? -10.367 7.93 23.781 1 40 64 ARG B C 1
ATOM 3007 O O . ARG B 1 64 ? -11.398 7.973 24.453 1 40 64 ARG B O 1
ATOM 3014 N N . LEU B 1 65 ? -9.328 7.703 24.641 1 36.78 65 LEU B N 1
ATOM 3015 C CA . LEU B 1 65 ? -9.352 8.695 25.703 1 36.78 65 LEU B CA 1
ATOM 3016 C C . LEU B 1 65 ? -9.422 10.109 25.141 1 36.78 65 LEU B C 1
ATOM 3018 O O . LEU B 1 65 ? -8.773 10.414 24.141 1 36.78 65 LEU B O 1
ATOM 3022 N N . PRO B 1 66 ? -10.477 10.781 25.5 1 33.94 66 PRO B N 1
ATOM 3023 C CA . PRO B 1 66 ? -10.531 12.172 25.047 1 33.94 66 PRO B CA 1
ATOM 3024 C C . PRO B 1 66 ? -9.203 12.898 25.203 1 33.94 66 PRO B C 1
ATOM 3026 O O . PRO B 1 66 ? -8.578 12.82 26.266 1 33.94 66 PRO B O 1
ATOM 3029 N N . ARG B 1 67 ? -8.398 12.758 24.312 1 36.59 67 ARG B N 1
ATOM 3030 C CA . ARG B 1 67 ? -7.078 13.375 24.422 1 36.59 67 ARG B CA 1
ATOM 3031 C C . ARG B 1 67 ? -7.164 14.891 24.25 1 36.59 67 ARG B C 1
ATOM 3033 O O . ARG B 1 67 ? -6.516 15.453 23.359 1 36.59 67 ARG B O 1
ATOM 3040 N N . GLY B 1 68 ? -7.941 15.5 24.969 1 34.44 68 GLY B N 1
ATOM 3041 C CA . GLY B 1 68 ? -8.062 16.953 24.984 1 34.44 68 GLY B CA 1
ATOM 3042 C C . GLY B 1 68 ? -8.602 17.516 23.703 1 34.44 68 GLY B C 1
ATOM 3043 O O . GLY B 1 68 ? -8.531 16.875 22.641 1 34.44 68 GLY B O 1
ATOM 3044 N N . LEU B 1 69 ? -9.625 18.062 23.75 1 34.28 69 LEU B N 1
ATOM 3045 C CA . LEU B 1 69 ? -10.141 18.844 22.625 1 34.28 69 LEU B CA 1
ATOM 3046 C C . LEU B 1 69 ? -9.367 20.156 22.484 1 34.28 69 LEU B C 1
ATOM 3048 O O . LEU B 1 69 ? -8.906 20.719 23.469 1 34.28 69 LEU B O 1
ATOM 3052 N N . VAL B 1 70 ? -8.523 20.219 21.469 1 36.72 70 VAL B N 1
ATOM 3053 C CA . VAL B 1 70 ? -7.922 21.516 21.219 1 36.72 70 VAL B CA 1
ATOM 3054 C C . VAL B 1 70 ? -8.867 22.625 21.719 1 36.72 70 VAL B C 1
ATOM 3056 O O . VAL B 1 70 ? -9.953 22.797 21.156 1 36.72 70 VAL B O 1
ATOM 3059 N N . GLU B 1 71 ? -9.062 22.609 23.047 1 33.28 71 GLU B N 1
ATOM 3060 C CA . GLU B 1 71 ? -9.766 23.797 23.516 1 33.28 71 GLU B CA 1
ATOM 3061 C C . GLU B 1 71 ? -9.016 25.078 23.125 1 33.28 71 GLU B C 1
ATOM 3063 O O . GLU B 1 71 ? -8.195 25.578 23.891 1 33.28 71 GLU B O 1
ATOM 3068 N N . ASP B 1 72 ? -8.148 25.016 22.203 1 32 72 ASP B N 1
ATOM 3069 C CA . ASP B 1 72 ? -7.676 26.391 22.078 1 32 72 ASP B CA 1
ATOM 3070 C C . ASP B 1 72 ? -8.836 27.375 22.078 1 32 72 ASP B C 1
ATOM 3072 O O . ASP B 1 72 ? -9.734 27.281 21.234 1 32 72 ASP B O 1
ATOM 3076 N N . LYS B 1 73 ? -9.203 27.969 23.266 1 35.44 73 LYS B N 1
ATOM 3077 C CA . LYS B 1 73 ? -10.055 29.156 23.406 1 35.44 73 LYS B CA 1
ATOM 3078 C C . LYS B 1 73 ? -10.016 30.016 22.141 1 35.44 73 LYS B C 1
ATOM 3080 O O . LYS B 1 73 ? -11.039 30.547 21.719 1 35.44 73 LYS B O 1
ATOM 3085 N N . ASP B 1 74 ? -8.844 30.484 21.672 1 32.44 74 ASP B N 1
ATOM 3086 C CA . ASP B 1 74 ? -8.711 31.422 20.547 1 32.44 74 ASP B CA 1
ATOM 3087 C C . ASP B 1 74 ? -8.734 30.672 19.219 1 32.44 74 ASP B C 1
ATOM 3089 O O . ASP B 1 74 ? -8.57 31.281 18.156 1 32.44 74 ASP B O 1
ATOM 3093 N N . GLY B 1 75 ? -8.297 29.438 19.188 1 33.38 75 GLY B N 1
ATOM 3094 C CA . GLY B 1 75 ? -8.414 29.016 17.812 1 33.38 75 GLY B CA 1
ATOM 3095 C C . GLY B 1 75 ? -9.852 28.75 17.391 1 33.38 75 GLY B C 1
ATOM 3096 O O . GLY B 1 75 ? -10.539 27.922 17.984 1 33.38 75 GLY B O 1
ATOM 3097 N N . GLU B 1 76 ? -10.617 29.656 16.859 1 35.09 76 GLU B N 1
ATOM 3098 C CA . GLU B 1 76 ? -11.898 29.891 16.203 1 35.09 76 GLU B CA 1
ATOM 3099 C C . GLU B 1 76 ? -12.328 28.688 15.367 1 35.09 76 GLU B C 1
ATOM 3101 O O . GLU B 1 76 ? -13.508 28.547 15.023 1 35.09 76 GLU B O 1
ATOM 3106 N N . GLY B 1 77 ? -11.406 27.828 15.016 1 33.56 77 GLY B N 1
ATOM 3107 C CA . GLY B 1 77 ? -11.859 26.875 14.016 1 33.56 77 GLY B CA 1
ATOM 3108 C C . GLY B 1 77 ? -12.852 25.859 14.562 1 33.56 77 GLY B C 1
ATOM 3109 O O . GLY B 1 77 ? -13.883 25.594 13.938 1 33.56 77 GLY B O 1
ATOM 3110 N N . ALA B 1 78 ? -12.453 25.156 15.727 1 37.84 78 ALA B N 1
ATOM 3111 C CA . ALA B 1 78 ? -13.375 24.156 16.266 1 37.84 78 ALA B CA 1
ATOM 3112 C C . ALA B 1 78 ? -14.68 24.797 16.719 1 37.84 78 ALA B C 1
ATOM 3114 O O . ALA B 1 78 ? -15.758 24.25 16.531 1 37.84 78 ALA B O 1
ATOM 3115 N N . LYS B 1 79 ? -14.555 25.859 17.5 1 39.53 79 LYS B N 1
ATOM 3116 C CA . LYS B 1 79 ? -15.789 26.516 17.953 1 39.53 79 LYS B CA 1
ATOM 3117 C C . LYS B 1 79 ? -16.688 26.859 16.766 1 39.53 79 LYS B C 1
ATOM 3119 O O . LYS B 1 79 ? -17.906 26.719 16.859 1 39.53 79 LYS B O 1
ATOM 3124 N N . GLU B 1 80 ? -16.016 27.297 15.656 1 39.91 80 GLU B N 1
ATOM 3125 C CA . GLU B 1 80 ? -16.781 27.672 14.477 1 39.91 80 GLU B CA 1
ATOM 3126 C C . GLU B 1 80 ? -17.422 26.469 13.812 1 39.91 80 GLU B C 1
ATOM 3128 O O . GLU B 1 80 ? -18.516 26.547 13.258 1 39.91 80 GLU B O 1
ATOM 3133 N N . LEU B 1 81 ? -16.812 25.312 13.852 1 40.41 81 LEU B N 1
ATOM 3134 C CA . LEU B 1 81 ? -17.484 24.172 13.234 1 40.41 81 LEU B CA 1
ATOM 3135 C C . LEU B 1 81 ? -18.766 23.828 13.977 1 40.41 81 LEU B C 1
ATOM 3137 O O . LEU B 1 81 ? -19.734 23.375 13.359 1 40.41 81 LEU B O 1
ATOM 3141 N N . GLU B 1 82 ? -18.797 23.875 15.242 1 41.12 82 GLU B N 1
ATOM 3142 C CA . GLU B 1 82 ? -20.031 23.641 15.992 1 41.12 82 GLU B CA 1
ATOM 3143 C C . GLU B 1 82 ? -21.125 24.641 15.617 1 41.12 82 GLU B C 1
ATOM 3145 O O . GLU B 1 82 ? -22.312 24.312 15.648 1 41.12 82 GLU B O 1
ATOM 3150 N N . GLU B 1 83 ? -20.703 25.922 15.656 1 41.72 83 GLU B N 1
ATOM 3151 C CA . GLU B 1 83 ? -21.75 26.891 15.32 1 41.72 83 GLU B CA 1
ATOM 3152 C C . GLU B 1 83 ? -22.094 26.828 13.844 1 41.72 83 GLU B C 1
ATOM 3154 O O . GLU B 1 83 ? -22.031 27.828 13.141 1 41.72 83 GLU B O 1
ATOM 3159 N N . PHE B 1 84 ? -21.688 25.891 13.07 1 41.47 84 PHE B N 1
ATOM 3160 C CA . PHE B 1 84 ? -21.984 25.75 11.656 1 41.47 84 PHE B CA 1
ATOM 3161 C C . PHE B 1 84 ? -23.453 25.984 11.383 1 41.47 84 PHE B C 1
ATOM 3163 O O . PHE B 1 84 ? -24.281 25.078 11.539 1 41.47 84 PHE B O 1
ATOM 3170 N N . HIS B 1 85 ? -24.016 26.844 11.852 1 40.69 85 HIS B N 1
ATOM 3171 C CA . HIS B 1 85 ? -25.172 27.391 11.156 1 40.69 85 HIS B CA 1
ATOM 3172 C C . HIS B 1 85 ? -24.938 27.438 9.648 1 40.69 85 HIS B C 1
ATOM 3174 O O . HIS B 1 85 ? -23.781 27.438 9.195 1 40.69 85 HIS B O 1
ATOM 3180 N N . SER B 1 86 ? -25.969 27.188 8.625 1 50.25 86 SER B N 1
ATOM 3181 C CA . SER B 1 86 ? -26.25 27.047 7.199 1 50.25 86 SER B CA 1
ATOM 3182 C C . SER B 1 86 ? -25.469 28.094 6.387 1 50.25 86 SER B C 1
ATOM 3184 O O . SER B 1 86 ? -24.953 27.781 5.312 1 50.25 86 SER B O 1
ATOM 3186 N N . ASP B 1 87 ? -25.188 29.359 6.789 1 54.53 87 ASP B N 1
ATOM 3187 C CA . ASP B 1 87 ? -24.703 30.344 5.828 1 54.53 87 ASP B CA 1
ATOM 3188 C C . ASP B 1 87 ? -23.203 30.156 5.578 1 54.53 87 ASP B C 1
ATOM 3190 O O . ASP B 1 87 ? -22.688 30.625 4.559 1 54.53 87 ASP B O 1
ATOM 3194 N N . ARG B 1 88 ? -22.469 29.312 6.344 1 64 88 ARG B N 1
ATOM 3195 C CA . ARG B 1 88 ? -21.031 29.188 6.211 1 64 88 ARG B CA 1
ATOM 3196 C C . ARG B 1 88 ? -20.656 27.969 5.371 1 64 88 ARG B C 1
ATOM 3198 O O . ARG B 1 88 ? -19.531 27.844 4.906 1 64 88 ARG B O 1
ATOM 3205 N N . MET B 1 89 ? -21.562 27.25 5.09 1 71.75 89 MET B N 1
ATOM 3206 C CA . MET B 1 89 ? -21.312 26.062 4.27 1 71.75 89 MET B CA 1
ATOM 3207 C C . MET B 1 89 ? -21.359 26.422 2.785 1 71.75 89 MET B C 1
ATOM 3209 O O . MET B 1 89 ? -22.328 27.031 2.318 1 71.75 89 MET B O 1
ATOM 3213 N N . LYS B 1 90 ? -20.281 26.125 2.166 1 74.31 90 LYS B N 1
ATOM 3214 C CA . LYS B 1 90 ? -20.219 26.297 0.717 1 74.31 90 LYS B CA 1
ATOM 3215 C C . LYS B 1 90 ? -20.094 24.953 0.012 1 74.31 90 LYS B C 1
ATOM 3217 O O . LYS B 1 90 ? -19.375 24.062 0.47 1 74.31 90 LYS B O 1
ATOM 3222 N N . VAL B 1 91 ? -20.922 24.734 -0.956 1 72.88 91 VAL B N 1
ATOM 3223 C CA . VAL B 1 91 ? -20.938 23.5 -1.715 1 72.88 91 VAL B CA 1
ATOM 3224 C C . VAL B 1 91 ? -20.344 23.734 -3.104 1 72.88 91 VAL B C 1
ATOM 3226 O O . VAL B 1 91 ? -20.734 24.672 -3.799 1 72.88 91 VAL B O 1
ATOM 3229 N N . ILE B 1 92 ? -19.344 22.906 -3.424 1 77.88 92 ILE B N 1
ATOM 3230 C CA . ILE B 1 92 ? -18.75 22.984 -4.758 1 77.88 92 ILE B CA 1
ATOM 3231 C C . ILE B 1 92 ? -18.688 21.594 -5.387 1 77.88 92 ILE B C 1
ATOM 3233 O O . ILE B 1 92 ? -18.5 20.609 -4.688 1 77.88 92 ILE B O 1
ATOM 3237 N N . GLN B 1 93 ? -18.938 21.531 -6.637 1 78.12 93 GLN B N 1
ATOM 3238 C CA . GLN B 1 93 ? -18.734 20.281 -7.375 1 78.12 93 GLN B CA 1
ATOM 3239 C C . GLN B 1 93 ? -17.25 20.047 -7.656 1 78.12 93 GLN B C 1
ATOM 3241 O O . GLN B 1 93 ? -16.547 20.938 -8.141 1 78.12 93 GLN B O 1
ATOM 3246 N N . LEU B 1 94 ? -16.781 18.844 -7.266 1 85.31 94 LEU B N 1
ATOM 3247 C CA . LEU B 1 94 ? -15.352 18.562 -7.402 1 85.31 94 LEU B CA 1
ATOM 3248 C C . LEU B 1 94 ? -15.109 17.109 -7.805 1 85.31 94 LEU B C 1
ATOM 3250 O O . LEU B 1 94 ? -15.555 16.188 -7.109 1 85.31 94 LEU B O 1
ATOM 3254 N N . ASP B 1 95 ? -14.57 16.969 -8.953 1 86.25 95 ASP B N 1
ATOM 3255 C CA . ASP B 1 95 ? -14 15.68 -9.336 1 86.25 95 ASP B CA 1
ATOM 3256 C C . ASP B 1 95 ? -12.531 15.586 -8.922 1 86.25 95 ASP B C 1
ATOM 3258 O O . ASP B 1 95 ? -11.664 16.234 -9.523 1 86.25 95 ASP B O 1
ATOM 3262 N N . VAL B 1 96 ? -12.266 14.766 -7.953 1 90.69 96 VAL B N 1
ATOM 3263 C CA . VAL B 1 96 ? -10.922 14.688 -7.379 1 90.69 96 VAL B CA 1
ATOM 3264 C C . VAL B 1 96 ? -9.945 14.133 -8.414 1 90.69 96 VAL B C 1
ATOM 3266 O O . VAL B 1 96 ? -8.727 14.211 -8.234 1 90.69 96 VAL B O 1
ATOM 3269 N N . CYS B 1 97 ? -10.438 13.555 -9.469 1 90.06 97 CYS B N 1
ATOM 3270 C CA . CYS B 1 97 ? -9.594 13.008 -10.523 1 90.06 97 CYS B CA 1
ATOM 3271 C C . CYS B 1 97 ? -9.141 14.102 -11.484 1 90.06 97 CYS B C 1
ATOM 3273 O O . CYS B 1 97 ? -8.258 13.883 -12.32 1 90.06 97 CYS B O 1
ATOM 3275 N N . SER B 1 98 ? -9.75 15.266 -11.352 1 90.25 98 SER B N 1
ATOM 3276 C CA . SER B 1 98 ? -9.453 16.359 -12.273 1 90.25 98 SER B CA 1
ATOM 3277 C C . SER B 1 98 ? -8.508 17.375 -11.625 1 90.25 98 SER B C 1
ATOM 3279 O O . SER B 1 98 ? -8.883 18.062 -10.688 1 90.25 98 SER B O 1
ATOM 3281 N N . GLU B 1 99 ? -7.375 17.5 -12.195 1 94.06 99 GLU B N 1
ATOM 3282 C CA . GLU B 1 99 ? -6.398 18.469 -11.703 1 94.06 99 GLU B CA 1
ATOM 3283 C C . GLU B 1 99 ? -6.941 19.891 -11.781 1 94.06 99 GLU B C 1
ATOM 3285 O O . GLU B 1 99 ? -6.727 20.688 -10.875 1 94.06 99 GLU B O 1
ATOM 3290 N N . GLU B 1 100 ? -7.586 20.203 -12.805 1 93.5 100 GLU B N 1
ATOM 3291 C CA . GLU B 1 100 ? -8.133 21.531 -13.031 1 93.5 100 GLU B CA 1
ATOM 3292 C C . GLU B 1 100 ? -9.203 21.875 -11.992 1 93.5 100 GLU B C 1
ATOM 3294 O O . GLU B 1 100 ? -9.211 22.969 -11.438 1 93.5 100 GLU B O 1
ATOM 3299 N N . GLN B 1 101 ? -10.078 20.938 -11.773 1 89.81 101 GLN B N 1
ATOM 3300 C CA . GLN B 1 101 ? -11.148 21.188 -10.812 1 89.81 101 GLN B CA 1
ATOM 3301 C C . GLN B 1 101 ? -10.594 21.328 -9.398 1 89.81 101 GLN B C 1
ATOM 3303 O O . GLN B 1 101 ? -11.086 22.141 -8.609 1 89.81 101 GLN B O 1
ATOM 3308 N N . VAL B 1 102 ? -9.594 20.578 -9.102 1 93.94 102 VAL B N 1
ATOM 3309 C CA . VAL B 1 102 ? -8.977 20.672 -7.781 1 93.94 102 VAL B CA 1
ATOM 3310 C C . VAL B 1 102 ? -8.312 22.047 -7.629 1 93.94 102 VAL B C 1
ATOM 3312 O O . VAL B 1 102 ? -8.453 22.688 -6.586 1 93.94 102 VAL B O 1
ATOM 3315 N N . LYS B 1 103 ? -7.645 22.516 -8.633 1 94.62 103 LYS B N 1
ATOM 3316 C CA . LYS B 1 103 ? -7.027 23.828 -8.602 1 94.62 103 LYS B CA 1
ATOM 3317 C C . LYS B 1 103 ? -8.07 24.922 -8.414 1 94.62 103 LYS B C 1
ATOM 3319 O O . LYS B 1 103 ? -7.863 25.859 -7.629 1 94.62 103 LYS B O 1
ATOM 3324 N N . GLN B 1 104 ? -9.133 24.812 -9.094 1 92.19 104 GLN B N 1
ATOM 3325 C CA . GLN B 1 104 ? -10.219 25.781 -8.984 1 92.19 104 GLN B CA 1
ATOM 3326 C C . GLN B 1 104 ? -10.812 25.781 -7.578 1 92.19 104 GLN B C 1
ATOM 3328 O O . GLN B 1 104 ? -11.172 26.844 -7.047 1 92.19 104 GLN B O 1
ATOM 3333 N N . ALA B 1 105 ? -10.922 24.594 -7.082 1 89.88 105 ALA B N 1
ATOM 3334 C CA . ALA B 1 105 ? -11.453 24.469 -5.727 1 89.88 105 ALA B CA 1
ATOM 3335 C C . ALA B 1 105 ? -10.547 25.172 -4.715 1 89.88 105 ALA B C 1
ATOM 3337 O O . ALA B 1 105 ? -11.031 25.828 -3.785 1 89.88 105 ALA B O 1
ATOM 3338 N N . VAL B 1 106 ? -9.273 25.062 -4.828 1 92.94 106 VAL B N 1
ATOM 3339 C CA . VAL B 1 106 ? -8.32 25.688 -3.92 1 92.94 106 VAL B CA 1
ATOM 3340 C C . VAL B 1 106 ? -8.422 27.203 -4.039 1 92.94 106 VAL B C 1
ATOM 3342 O O . VAL B 1 106 ? -8.383 27.922 -3.031 1 92.94 106 VAL B O 1
ATOM 3345 N N . GLU B 1 107 ? -8.539 27.672 -5.246 1 92.38 107 GLU B N 1
ATOM 3346 C CA . GLU B 1 107 ? -8.711 29.109 -5.457 1 92.38 107 GLU B CA 1
ATOM 3347 C C . GLU B 1 107 ? -9.992 29.609 -4.793 1 92.38 107 GLU B C 1
ATOM 3349 O O . GLU B 1 107 ? -10.008 30.672 -4.172 1 92.38 107 GLU B O 1
ATOM 3354 N N . TYR B 1 108 ? -10.977 28.859 -4.969 1 87.81 108 TYR B N 1
ATOM 3355 C CA . TYR B 1 108 ? -12.242 29.188 -4.344 1 87.81 108 TYR B CA 1
ATOM 3356 C C . TYR B 1 108 ? -12.102 29.266 -2.826 1 87.81 108 TYR B C 1
ATOM 3358 O O . TYR B 1 108 ? -12.648 30.172 -2.188 1 87.81 108 TYR B O 1
ATOM 3366 N N . ILE B 1 109 ? -11.391 28.312 -2.254 1 89.69 109 ILE B N 1
ATOM 3367 C CA . ILE B 1 109 ? -11.164 28.266 -0.813 1 89.69 109 ILE B CA 1
ATOM 3368 C C . ILE B 1 109 ? -10.406 29.516 -0.381 1 89.69 109 ILE B C 1
ATOM 3370 O O . ILE B 1 109 ? -10.781 30.188 0.59 1 89.69 109 ILE B O 1
ATOM 3374 N N . LYS B 1 110 ? -9.43 29.891 -1.112 1 89.12 110 LYS B N 1
ATOM 3375 C CA . LYS B 1 110 ? -8.625 31.062 -0.799 1 89.12 110 LYS B CA 1
ATOM 3376 C C . LYS B 1 110 ? -9.461 32.344 -0.854 1 89.12 110 LYS B C 1
ATOM 3378 O O . LYS B 1 110 ? -9.328 33.219 0.008 1 89.12 110 LYS B O 1
ATOM 3383 N N . ASP B 1 111 ? -10.289 32.344 -1.802 1 87.69 111 ASP B N 1
ATOM 3384 C CA . ASP B 1 111 ? -11.102 33.531 -2.031 1 87.69 111 ASP B CA 1
ATOM 3385 C C . ASP B 1 111 ? -12.18 33.688 -0.964 1 87.69 111 ASP B C 1
ATOM 3387 O O . ASP B 1 111 ? -12.664 34.781 -0.706 1 87.69 111 ASP B O 1
ATOM 3391 N N . ASN B 1 112 ? -12.492 32.625 -0.404 1 79.94 112 ASN B N 1
ATOM 3392 C CA . ASN B 1 112 ? -13.617 32.688 0.529 1 79.94 112 ASN B CA 1
ATOM 3393 C C . ASN B 1 112 ? -13.141 32.562 1.977 1 79.94 112 ASN B C 1
ATOM 3395 O O . ASN B 1 112 ? -13.961 32.438 2.893 1 79.94 112 ASN B O 1
ATOM 3399 N N . MET B 1 113 ? -11.891 32.531 2.107 1 83.44 113 MET B N 1
ATOM 3400 C CA . MET B 1 113 ? -11.352 32.531 3.465 1 83.44 113 MET B CA 1
ATOM 3401 C C . MET B 1 113 ? -11.297 33.938 4.035 1 83.44 113 MET B C 1
ATOM 3403 O O . MET B 1 113 ? -10.922 34.875 3.336 1 83.44 113 MET B O 1
ATOM 3407 N N . GLU B 1 114 ? -11.898 34.25 5.129 1 74.75 114 GLU B N 1
ATOM 3408 C CA . GLU B 1 114 ? -11.953 35.562 5.742 1 74.75 114 GLU B CA 1
ATOM 3409 C C . GLU B 1 114 ? -10.555 36.094 6 1 74.75 114 GLU B C 1
ATOM 3411 O O . GLU B 1 114 ? -10.266 37.281 5.695 1 74.75 114 GLU B O 1
ATOM 3416 N N . ASP B 1 115 ? -9.742 35.219 6.723 1 71 115 ASP B N 1
ATOM 3417 C CA . ASP B 1 115 ? -8.359 35.594 6.996 1 71 115 ASP B CA 1
ATOM 3418 C C . ASP B 1 115 ? -7.383 34.719 6.238 1 71 115 ASP B C 1
ATOM 3420 O O . ASP B 1 115 ? -7.203 33.531 6.594 1 71 115 ASP B O 1
ATOM 3424 N N . SER B 1 116 ? -6.961 35.25 5.168 1 66.31 116 SER B N 1
ATOM 3425 C CA . SER B 1 116 ? -6.047 34.5 4.309 1 66.31 116 SER B CA 1
ATOM 3426 C C . SER B 1 116 ? -4.812 34.062 5.074 1 66.31 116 SER B C 1
ATOM 3428 O O . SER B 1 116 ? -4.191 33.031 4.719 1 66.31 116 SER B O 1
ATOM 3430 N N . GLU B 1 117 ? -4.562 34.688 6.141 1 74.12 117 GLU B N 1
ATOM 3431 C CA . GLU B 1 117 ? -3.334 34.406 6.867 1 74.12 117 GLU B CA 1
ATOM 3432 C C . GLU B 1 117 ? -3.523 33.188 7.781 1 74.12 117 GLU B C 1
ATOM 3434 O O . GLU B 1 117 ? -2.551 32.531 8.172 1 74.12 117 GLU B O 1
ATOM 3439 N N . ARG B 1 118 ? -4.699 32.938 8.133 1 80.19 118 ARG B N 1
ATOM 3440 C CA . ARG B 1 118 ? -4.938 31.859 9.102 1 80.19 118 ARG B CA 1
ATOM 3441 C C . ARG B 1 118 ? -4.812 30.484 8.445 1 80.19 118 ARG B C 1
ATOM 3443 O O . ARG B 1 118 ? -4.516 29.5 9.125 1 80.19 118 ARG B O 1
ATOM 3450 N N . GLY B 1 119 ? -5.027 30.406 7.176 1 87.88 119 GLY B N 1
ATOM 3451 C CA . GLY B 1 119 ? -4.879 29.156 6.457 1 87.88 119 GLY B CA 1
ATOM 3452 C C . GLY B 1 119 ? -6.074 28.234 6.613 1 87.88 119 GLY B C 1
ATOM 3453 O O . GLY B 1 119 ? -7.156 28.672 6.996 1 87.88 119 GLY B O 1
ATOM 3454 N N . LEU B 1 120 ? -5.969 27 6.184 1 91 120 LEU B N 1
ATOM 3455 C CA . LEU B 1 120 ? -6.988 25.953 6.238 1 91 120 LEU B CA 1
ATOM 3456 C C . LEU B 1 120 ? -6.699 24.969 7.371 1 91 120 LEU B C 1
ATOM 3458 O O . LEU B 1 120 ? -5.609 24.406 7.438 1 91 120 LEU B O 1
ATOM 3462 N N . TRP B 1 121 ? -7.652 24.781 8.219 1 92.25 121 TRP B N 1
ATOM 3463 C CA . TRP B 1 121 ? -7.418 23.984 9.422 1 92.25 121 TRP B CA 1
ATOM 3464 C C . TRP B 1 121 ? -7.281 22.516 9.086 1 92.25 121 TRP B C 1
ATOM 3466 O O . TRP B 1 121 ? -6.379 21.828 9.594 1 92.25 121 TRP B O 1
ATOM 3476 N N . ALA B 1 122 ? -8.266 22.078 8.242 1 95.62 122 ALA B N 1
ATOM 3477 C CA . ALA B 1 122 ? -8.227 20.625 8.031 1 95.62 122 ALA B CA 1
ATOM 3478 C C . ALA B 1 122 ? -8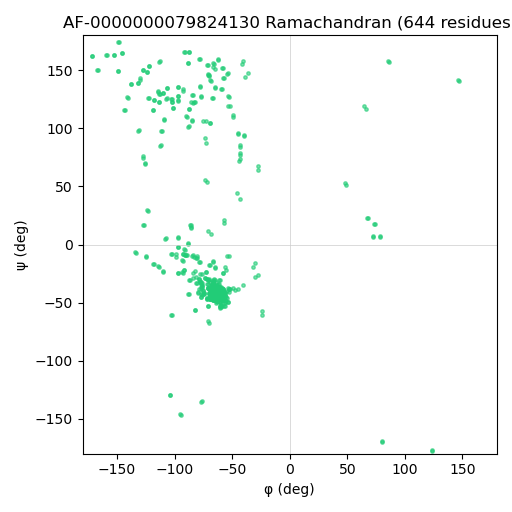.742 20.266 6.637 1 95.62 122 ALA B C 1
ATOM 3480 O O . ALA B 1 122 ? -9.539 21 6.051 1 95.62 122 ALA B O 1
ATOM 3481 N N . VAL B 1 123 ? -8.211 19.203 6.113 1 96.19 123 VAL B N 1
ATOM 3482 C CA . VAL B 1 123 ? -8.758 18.547 4.926 1 96.19 123 VAL B CA 1
ATOM 3483 C C . VAL B 1 123 ? -9.07 17.094 5.238 1 96.19 123 VAL B C 1
ATOM 3485 O O . VAL B 1 123 ? -8.281 16.406 5.891 1 96.19 123 VAL B O 1
ATOM 3488 N N . VAL B 1 124 ? -10.305 16.719 4.961 1 96.06 124 VAL B N 1
ATOM 3489 C CA . VAL B 1 124 ? -10.734 15.328 5.102 1 96.06 124 VAL B CA 1
ATOM 3490 C C . VAL B 1 124 ? -10.953 14.711 3.721 1 96.06 124 VAL B C 1
ATOM 3492 O O . VAL B 1 124 ? -11.883 15.086 3.008 1 96.06 124 VAL B O 1
ATOM 3495 N N . ASN B 1 125 ? -10.039 13.828 3.336 1 95.5 125 ASN B N 1
ATOM 3496 C CA . ASN B 1 125 ? -10.211 13.086 2.092 1 95.5 125 ASN B CA 1
ATOM 3497 C C . ASN B 1 125 ? -11.07 11.844 2.295 1 95.5 125 ASN B C 1
ATOM 3499 O O . ASN B 1 125 ? -10.586 10.805 2.758 1 95.5 125 ASN B O 1
ATOM 3503 N N . ASN B 1 126 ? -12.25 11.922 1.803 1 90.25 126 ASN B N 1
ATOM 3504 C CA . ASN B 1 126 ? -13.227 10.867 2.061 1 90.25 126 ASN B CA 1
ATOM 3505 C C . ASN B 1 126 ? -13.68 10.188 0.77 1 90.25 126 ASN B C 1
ATOM 3507 O O . ASN B 1 126 ? -14.227 9.086 0.8 1 90.25 126 ASN B O 1
ATOM 3511 N N . ALA B 1 127 ? -13.438 10.828 -0.38 1 81.5 127 ALA B N 1
ATOM 3512 C CA . ALA B 1 127 ? -13.875 10.25 -1.646 1 81.5 127 ALA B CA 1
ATOM 3513 C C . ALA B 1 127 ? -13.25 8.875 -1.864 1 81.5 127 ALA B C 1
ATOM 3515 O O . ALA B 1 127 ? -12.078 8.664 -1.555 1 81.5 127 ALA B O 1
ATOM 3516 N N . GLY B 1 128 ? -14.07 7.961 -2.256 1 88 128 GLY B N 1
ATOM 3517 C CA . GLY B 1 128 ? -13.586 6.613 -2.521 1 88 128 GLY B CA 1
ATOM 3518 C C . GLY B 1 128 ? -14.594 5.758 -3.271 1 88 128 GLY B C 1
ATOM 3519 O O . GLY B 1 128 ? -15.805 5.984 -3.182 1 88 128 GLY B O 1
ATOM 3520 N N . VAL B 1 129 ? -14.078 4.867 -4.012 1 88.62 129 VAL B N 1
ATOM 3521 C CA . VAL B 1 129 ? -14.891 3.877 -4.707 1 88.62 129 VAL B CA 1
ATOM 3522 C C . VAL B 1 129 ? -14.367 2.475 -4.398 1 88.62 129 VAL B C 1
ATOM 3524 O O . VAL B 1 129 ? -13.211 2.303 -4.02 1 88.62 129 VAL B O 1
ATOM 3527 N N . SER B 1 130 ? -15.281 1.596 -4.43 1 90.06 130 SER B N 1
ATOM 3528 C CA . SER B 1 130 ? -14.906 0.202 -4.211 1 90.06 130 SER B CA 1
ATOM 3529 C C . SER B 1 130 ? -15.32 -0.672 -5.391 1 90.06 130 SER B C 1
ATOM 3531 O O . SER B 1 130 ? -16.172 -0.275 -6.195 1 90.06 130 SER B O 1
ATOM 3533 N N . THR B 1 131 ? -14.617 -1.723 -5.551 1 90.88 131 THR B N 1
ATOM 3534 C CA . THR B 1 131 ? -14.93 -2.77 -6.516 1 90.88 131 THR B CA 1
ATOM 3535 C C . THR B 1 131 ? -14.469 -4.133 -6.004 1 90.88 131 THR B C 1
ATOM 3537 O O . THR B 1 131 ? -14.023 -4.254 -4.863 1 90.88 131 THR B O 1
ATOM 3540 N N . PHE B 1 132 ? -14.844 -5.148 -6.801 1 93.25 132 PHE B N 1
ATOM 3541 C CA . PHE B 1 132 ? -14.414 -6.504 -6.461 1 93.25 132 PHE B CA 1
ATOM 3542 C C . PHE B 1 132 ? -14.148 -7.316 -7.719 1 93.25 132 PHE B C 1
ATOM 3544 O O . PHE B 1 132 ? -14.531 -6.918 -8.82 1 93.25 132 PHE B O 1
ATOM 3551 N N . GLY B 1 133 ? -13.469 -8.406 -7.488 1 95.06 133 GLY B N 1
ATOM 3552 C CA . GLY B 1 133 ? -13.148 -9.344 -8.555 1 95.06 133 GLY B CA 1
ATOM 3553 C C . GLY B 1 133 ? -11.805 -10.023 -8.367 1 95.06 133 GLY B C 1
ATOM 3554 O O . GLY B 1 133 ? -10.844 -9.398 -7.922 1 95.06 133 GLY B O 1
ATOM 3555 N N . GLU B 1 134 ? -11.828 -11.273 -8.719 1 97.12 134 GLU B N 1
ATOM 3556 C CA . GLU B 1 134 ? -10.531 -11.953 -8.703 1 97.12 134 GLU B CA 1
ATOM 3557 C C . GLU B 1 134 ? -9.562 -11.32 -9.695 1 97.12 134 GLU B C 1
ATOM 3559 O O . GLU B 1 134 ? -9.984 -10.711 -10.68 1 97.12 134 GLU B O 1
ATOM 3564 N N . VAL B 1 135 ? -8.336 -11.531 -9.484 1 97.81 135 VAL B N 1
ATOM 3565 C CA . VAL B 1 135 ? -7.266 -10.875 -10.227 1 97.81 135 VAL B CA 1
ATOM 3566 C C . VAL B 1 135 ? -7.426 -11.141 -11.719 1 97.81 135 VAL B C 1
ATOM 3568 O O . VAL B 1 135 ? -7.328 -10.219 -12.531 1 97.81 135 VAL B O 1
ATOM 3571 N N . GLU B 1 136 ? -7.719 -12.352 -12.078 1 97.19 136 GLU B N 1
ATOM 3572 C CA . GLU B 1 136 ? -7.734 -12.703 -13.492 1 97.19 136 GLU B CA 1
ATOM 3573 C C . GLU B 1 136 ? -9.016 -12.227 -14.164 1 97.19 136 GLU B C 1
ATOM 3575 O O . GLU B 1 136 ? -9.094 -12.172 -15.391 1 97.19 136 GLU B O 1
ATOM 3580 N N . PHE B 1 137 ? -10.047 -11.867 -13.391 1 96.94 137 PHE B N 1
ATOM 3581 C CA . PHE B 1 137 ? -11.289 -11.336 -13.938 1 96.94 137 PHE B CA 1
ATOM 3582 C C . PHE B 1 137 ? -11.25 -9.812 -13.992 1 96.94 137 PHE B C 1
ATOM 3584 O O . PHE B 1 137 ? -12.094 -9.188 -14.633 1 96.94 137 PHE B O 1
ATOM 3591 N N . THR B 1 138 ? -10.312 -9.219 -13.328 1 96.31 138 THR B N 1
ATOM 3592 C CA . THR B 1 138 ? -10.273 -7.77 -13.18 1 96.31 138 THR B CA 1
ATOM 3593 C C . THR B 1 138 ? -9.344 -7.148 -14.219 1 96.31 138 THR B C 1
ATOM 3595 O O . THR B 1 138 ? -8.188 -7.539 -14.344 1 96.31 138 THR B O 1
ATOM 3598 N N . SER B 1 139 ? -9.836 -6.203 -14.93 1 94.94 139 SER B N 1
ATOM 3599 C CA . SER B 1 139 ? -9.047 -5.562 -15.977 1 94.94 139 SER B CA 1
ATOM 3600 C C . SER B 1 139 ? -8.055 -4.562 -15.391 1 94.94 139 SER B C 1
ATOM 3602 O O . SER B 1 139 ? -8.25 -4.066 -14.281 1 94.94 139 SER B O 1
ATOM 3604 N N . MET B 1 140 ? -7.051 -4.254 -16.172 1 96 140 MET B N 1
ATOM 3605 C CA . MET B 1 140 ? -6.098 -3.227 -15.766 1 96 140 MET B CA 1
ATOM 3606 C C . MET B 1 140 ? -6.785 -1.877 -15.602 1 96 140 MET B C 1
ATOM 3608 O O . MET B 1 140 ? -6.438 -1.102 -14.711 1 96 140 MET B O 1
ATOM 3612 N N . ASP B 1 141 ? -7.711 -1.617 -16.438 1 94.12 141 ASP B N 1
ATOM 3613 C CA . ASP B 1 141 ? -8.445 -0.358 -16.375 1 94.12 141 ASP B CA 1
ATOM 3614 C C . ASP B 1 141 ? -9.164 -0.211 -15.039 1 94.12 141 ASP B C 1
ATOM 3616 O O . ASP B 1 141 ? -9.172 0.872 -14.453 1 94.12 141 ASP B O 1
ATOM 3620 N N . THR B 1 142 ? -9.75 -1.268 -14.609 1 94.12 142 THR B N 1
ATOM 3621 C CA . THR B 1 142 ? -10.438 -1.235 -13.32 1 94.12 142 THR B CA 1
ATOM 3622 C C . THR B 1 142 ? -9.461 -0.907 -12.195 1 94.12 142 THR B C 1
ATOM 3624 O O . THR B 1 142 ? -9.758 -0.08 -11.336 1 94.12 142 THR B O 1
ATOM 3627 N N . TYR B 1 143 ? -8.32 -1.539 -12.203 1 97.38 143 TYR B N 1
ATOM 3628 C CA . TYR B 1 143 ? -7.289 -1.242 -11.211 1 97.38 143 TYR B CA 1
ATOM 3629 C C . TYR B 1 143 ? -6.969 0.248 -11.188 1 97.38 143 TYR B C 1
ATOM 3631 O O . TYR B 1 143 ? -6.957 0.869 -10.125 1 97.38 143 TYR B O 1
ATOM 3639 N N . LYS B 1 144 ? -6.75 0.774 -12.312 1 96.44 144 LYS B N 1
ATOM 3640 C CA . LYS B 1 144 ? -6.312 2.162 -12.445 1 96.44 144 LYS B CA 1
ATOM 3641 C C . LYS B 1 144 ? -7.441 3.127 -12.086 1 96.44 144 LYS B C 1
ATOM 3643 O O . LYS B 1 144 ? -7.199 4.168 -11.469 1 96.44 144 LYS B O 1
ATOM 3648 N N . GLU B 1 145 ? -8.641 2.795 -12.461 1 93.75 145 GLU B N 1
ATOM 3649 C CA . GLU B 1 145 ? -9.789 3.654 -12.156 1 93.75 145 GLU B CA 1
ATOM 3650 C C . GLU B 1 145 ? -10.008 3.777 -10.656 1 93.75 145 GLU B C 1
ATOM 3652 O O . GLU B 1 145 ? -10.227 4.879 -10.141 1 93.75 145 GLU B O 1
ATOM 3657 N N . VAL B 1 146 ? -9.969 2.666 -9.977 1 95.62 146 VAL B N 1
ATOM 3658 C CA . VAL B 1 146 ? -10.148 2.666 -8.531 1 95.62 146 VAL B CA 1
ATOM 3659 C C . VAL B 1 146 ? -9.039 3.484 -7.867 1 95.62 146 VAL B C 1
ATOM 3661 O O . VAL B 1 146 ? -9.312 4.305 -6.988 1 95.62 146 VAL B O 1
ATOM 3664 N N . SER B 1 147 ? -7.82 3.324 -8.312 1 98.06 147 SER B N 1
ATOM 3665 C CA . SER B 1 147 ? -6.684 4.035 -7.738 1 98.06 147 SER B CA 1
ATOM 3666 C C . SER B 1 147 ? -6.73 5.52 -8.078 1 98.06 147 SER B C 1
ATOM 3668 O O . SER B 1 147 ? -6.27 6.355 -7.293 1 98.06 147 SER B O 1
ATOM 3670 N N . GLU B 1 148 ? -7.297 5.844 -9.211 1 96.44 148 GLU B N 1
ATOM 3671 C CA . GLU B 1 148 ? -7.391 7.246 -9.602 1 96.44 148 GLU B CA 1
ATOM 3672 C C . GLU B 1 148 ? -8.219 8.047 -8.602 1 96.44 148 GLU B C 1
ATOM 3674 O O . GLU B 1 148 ? -7.852 9.172 -8.25 1 96.44 148 GLU B O 1
ATOM 3679 N N . VAL B 1 149 ? -9.227 7.461 -8.164 1 94.38 149 VAL B N 1
ATOM 3680 C CA . VAL B 1 149 ? -10.109 8.141 -7.219 1 94.38 149 VAL B CA 1
ATOM 3681 C C . VAL B 1 149 ? -9.547 8.031 -5.809 1 94.38 149 VAL B C 1
ATOM 3683 O O . VAL B 1 149 ? -9.297 9.039 -5.148 1 94.38 149 VAL B O 1
ATOM 3686 N N . ASN B 1 150 ? -9.32 6.785 -5.359 1 96.81 150 ASN B N 1
ATOM 3687 C CA . ASN B 1 150 ? -9 6.523 -3.959 1 96.81 150 ASN B CA 1
ATOM 3688 C C . ASN B 1 150 ? -7.617 7.047 -3.592 1 96.81 150 ASN B C 1
ATOM 3690 O O . ASN B 1 150 ? -7.418 7.578 -2.498 1 96.81 150 ASN B O 1
ATOM 3694 N N . LEU B 1 151 ? -6.676 6.824 -4.527 1 98.5 151 LEU B N 1
ATOM 3695 C CA . LEU B 1 151 ? -5.277 7.086 -4.199 1 98.5 151 LEU B CA 1
ATOM 3696 C C . LEU B 1 151 ? -4.812 8.406 -4.805 1 98.5 151 LEU B C 1
ATOM 3698 O O . LEU B 1 151 ? -4.539 9.359 -4.078 1 98.5 151 LEU B O 1
ATOM 3702 N N . TRP B 1 152 ? -4.852 8.531 -6.105 1 98.38 152 TRP B N 1
ATOM 3703 C CA . TRP B 1 152 ? -4.34 9.727 -6.762 1 98.38 152 TRP B CA 1
ATOM 3704 C C . TRP B 1 152 ? -5.191 10.945 -6.4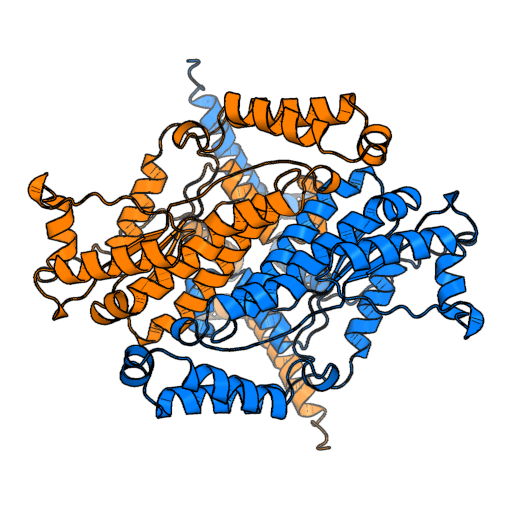14 1 98.38 152 TRP B C 1
ATOM 3706 O O . TRP B 1 152 ? -4.672 12.047 -6.266 1 98.38 152 TRP B O 1
ATOM 3716 N N . GLY B 1 153 ? -6.496 10.742 -6.34 1 96.69 153 GLY B N 1
ATOM 3717 C CA . GLY B 1 153 ? -7.355 11.828 -5.898 1 96.69 153 GLY B CA 1
ATOM 3718 C C . GLY B 1 153 ? -6.988 12.359 -4.523 1 96.69 153 GLY B C 1
ATOM 3719 O O . GLY B 1 153 ? -6.926 13.57 -4.32 1 96.69 153 GLY B O 1
ATOM 3720 N N . THR B 1 154 ? -6.734 11.453 -3.604 1 98.31 154 THR B N 1
ATOM 3721 C CA . THR B 1 154 ? -6.328 11.82 -2.252 1 98.31 154 THR B CA 1
ATOM 3722 C C . THR B 1 154 ? -5.027 12.617 -2.277 1 98.31 154 THR B C 1
ATOM 3724 O O . THR B 1 154 ? -4.918 13.656 -1.617 1 98.31 154 THR B O 1
ATOM 3727 N N . ILE B 1 155 ? -4.051 12.164 -3.023 1 98.62 155 ILE B N 1
ATOM 3728 C CA . ILE B 1 155 ? -2.75 12.812 -3.1 1 98.62 155 ILE B CA 1
ATOM 3729 C C . ILE B 1 155 ? -2.9 14.188 -3.752 1 98.62 155 ILE B C 1
ATOM 3731 O O . ILE B 1 155 ? -2.355 15.18 -3.26 1 98.62 155 ILE B O 1
ATOM 3735 N N . ARG B 1 156 ? -3.654 14.258 -4.816 1 97.5 156 ARG B N 1
ATOM 3736 C CA . ARG B 1 156 ? -3.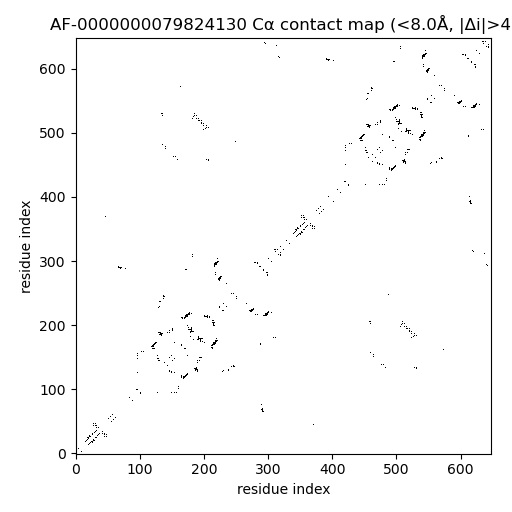854 15.484 -5.574 1 97.5 156 ARG B CA 1
ATOM 3737 C C . ARG B 1 156 ? -4.484 16.562 -4.707 1 97.5 156 ARG B C 1
ATOM 3739 O O . ARG B 1 156 ? -3.984 17.688 -4.645 1 97.5 156 ARG B O 1
ATOM 3746 N N . VAL B 1 157 ? -5.523 16.266 -4.023 1 96.88 157 VAL B N 1
ATOM 3747 C CA . VAL B 1 157 ? -6.23 17.219 -3.188 1 96.88 157 VAL B CA 1
ATOM 3748 C C . VAL B 1 157 ? -5.344 17.641 -2.018 1 96.88 157 VAL B C 1
ATOM 3750 O O . VAL B 1 157 ? -5.238 18.828 -1.704 1 96.88 157 VAL B O 1
ATOM 3753 N N . THR B 1 158 ? -4.75 16.625 -1.363 1 98.5 158 THR B N 1
ATOM 3754 C CA . THR B 1 158 ? -3.889 16.922 -0.223 1 98.5 158 THR B CA 1
ATOM 3755 C C . THR B 1 158 ? -2.77 17.875 -0.62 1 98.5 158 THR B C 1
ATOM 3757 O O . THR B 1 158 ? -2.547 18.891 0.048 1 98.5 158 THR B O 1
ATOM 3760 N N . LYS B 1 159 ? -2.088 17.562 -1.703 1 97.44 159 LYS B N 1
ATOM 3761 C CA . LYS B 1 159 ? -0.981 18.391 -2.164 1 97.44 159 LYS B CA 1
ATOM 3762 C C . LYS B 1 159 ? -1.454 19.812 -2.477 1 97.44 159 LYS B C 1
ATOM 3764 O O . LYS B 1 159 ? -0.753 20.781 -2.184 1 97.44 159 LYS B O 1
ATOM 3769 N N . ALA B 1 160 ? -2.605 19.953 -3.037 1 95.5 160 ALA B N 1
ATOM 3770 C CA . ALA B 1 160 ? -3.129 21.234 -3.477 1 95.5 160 ALA B CA 1
ATOM 3771 C C . ALA B 1 160 ? -3.41 22.156 -2.285 1 95.5 160 ALA B C 1
ATOM 3773 O O . ALA B 1 160 ? -3.213 23.359 -2.363 1 95.5 160 ALA B O 1
ATOM 3774 N N . VAL B 1 161 ? -3.836 21.609 -1.168 1 96 161 VAL B N 1
ATOM 3775 C CA . VAL B 1 161 ? -4.273 22.453 -0.059 1 96 161 VAL B CA 1
ATOM 3776 C C . VAL B 1 161 ? -3.188 22.5 1.012 1 96 161 VAL B C 1
ATOM 3778 O O . VAL B 1 161 ? -3.291 23.266 1.975 1 96 161 VAL B O 1
ATOM 3781 N N . LEU B 1 162 ? -2.166 21.703 0.876 1 97.25 162 LEU B N 1
ATOM 3782 C CA . LEU B 1 162 ? -1.173 21.5 1.926 1 97.25 162 LEU B CA 1
ATOM 3783 C C . LEU B 1 162 ? -0.519 22.828 2.32 1 97.25 162 LEU B C 1
ATOM 3785 O O . LEU B 1 162 ? -0.275 23.078 3.504 1 97.25 162 LEU B O 1
ATOM 3789 N N . PRO B 1 163 ? -0.195 23.766 1.368 1 95.19 163 PRO B N 1
ATOM 3790 C CA . PRO B 1 163 ? 0.377 25.047 1.786 1 95.19 163 PRO B CA 1
ATOM 3791 C C . PRO B 1 163 ? -0.533 25.812 2.742 1 95.19 163 PRO B C 1
ATOM 3793 O O . PRO B 1 163 ? -0.051 26.453 3.686 1 95.19 163 PRO B O 1
ATOM 3796 N N . LEU B 1 164 ? -1.786 25.766 2.516 1 93.5 164 LEU B N 1
ATOM 3797 C CA . LEU B 1 164 ? -2.74 26.422 3.395 1 93.5 164 LEU B CA 1
ATOM 3798 C C . LEU B 1 164 ? -2.822 25.719 4.742 1 93.5 164 LEU B C 1
ATOM 3800 O O . LEU B 1 164 ? -2.963 26.359 5.781 1 93.5 164 LEU B O 1
ATOM 3804 N N . ILE B 1 165 ? -2.738 24.422 4.723 1 96.06 165 ILE B N 1
ATOM 3805 C CA . ILE B 1 165 ? -2.809 23.641 5.945 1 96.06 165 ILE B CA 1
ATOM 3806 C C . ILE B 1 165 ? -1.568 23.891 6.797 1 96.06 165 ILE B C 1
ATOM 3808 O O . ILE B 1 165 ? -1.659 23.984 8.023 1 96.06 165 ILE B O 1
ATOM 3812 N N . ARG B 1 166 ? -0.413 24.016 6.188 1 95.31 166 ARG B N 1
ATOM 3813 C CA . ARG B 1 166 ? 0.824 24.297 6.906 1 95.31 166 ARG B CA 1
ATOM 3814 C C . ARG B 1 166 ? 0.739 25.641 7.633 1 95.31 166 ARG B C 1
ATOM 3816 O O . ARG B 1 166 ? 1.194 25.766 8.773 1 95.31 166 ARG B O 1
ATOM 3823 N N . ARG B 1 167 ? 0.178 26.531 6.98 1 92.5 167 ARG B N 1
ATOM 3824 C CA . ARG B 1 167 ? 0.057 27.859 7.57 1 92.5 167 ARG B CA 1
ATOM 3825 C C . ARG B 1 167 ? -0.784 27.812 8.844 1 92.5 167 ARG B C 1
ATOM 3827 O O . ARG B 1 167 ? -0.503 28.531 9.805 1 92.5 167 ARG B O 1
ATOM 3834 N N . ALA B 1 168 ? -1.685 27 8.828 1 92.44 168 ALA B N 1
ATOM 3835 C CA . ALA B 1 168 ? -2.598 26.906 9.961 1 92.44 168 ALA B CA 1
ATOM 3836 C C . ALA B 1 168 ? -2.102 25.875 10.977 1 92.44 168 ALA B C 1
ATOM 3838 O O . ALA B 1 168 ? -2.713 25.688 12.031 1 92.44 168 ALA B O 1
ATOM 3839 N N . LYS B 1 169 ? -0.978 25.172 10.625 1 95.62 169 LYS B N 1
ATOM 3840 C CA . LYS B 1 169 ? -0.559 24.031 11.445 1 95.62 169 LYS B CA 1
ATOM 3841 C C . LYS B 1 169 ? -1.729 23.094 11.727 1 95.62 169 LYS B C 1
ATOM 3843 O O . LYS B 1 169 ? -1.98 22.734 12.875 1 95.62 169 LYS B O 1
ATOM 3848 N N . GLY B 1 170 ? -2.361 22.75 10.609 1 96.62 170 GLY B N 1
ATOM 3849 C CA . GLY B 1 170 ? -3.656 22.094 10.68 1 96.62 170 GLY B CA 1
ATOM 3850 C C . GLY B 1 170 ? -3.562 20.578 10.633 1 96.62 170 GLY B C 1
ATOM 3851 O O . GLY B 1 170 ? -2.658 19.984 11.227 1 96.62 170 GLY B O 1
ATOM 3852 N N . ARG B 1 171 ? -4.652 19.953 9.969 1 97.31 171 ARG B N 1
ATOM 3853 C CA . ARG B 1 171 ? -4.828 18.5 9.992 1 97.31 171 ARG B CA 1
ATOM 3854 C C . ARG B 1 171 ? -5.09 17.953 8.594 1 97.31 171 ARG B C 1
ATOM 3856 O O . ARG B 1 171 ? -5.793 18.594 7.801 1 97.31 171 ARG B O 1
ATOM 3863 N N . VAL B 1 172 ? -4.492 16.891 8.359 1 98.5 172 VAL B N 1
ATOM 3864 C CA . VAL B 1 172 ? -4.859 16.078 7.203 1 98.5 172 VAL B CA 1
ATOM 3865 C C . VAL B 1 172 ? -5.453 14.758 7.676 1 98.5 172 VAL B C 1
ATOM 3867 O O . VAL B 1 172 ? -4.828 14.031 8.453 1 98.5 172 VAL B O 1
ATOM 3870 N N . VAL B 1 173 ? -6.66 14.477 7.262 1 98.31 173 VAL B N 1
ATOM 3871 C CA . VAL B 1 173 ? -7.336 13.227 7.605 1 98.31 173 VAL B CA 1
ATOM 3872 C C . VAL B 1 173 ? -7.656 12.438 6.34 1 98.31 173 VAL B C 1
ATOM 3874 O O . VAL B 1 173 ? -8.406 12.914 5.48 1 98.31 173 VAL B O 1
ATOM 3877 N N . ASN B 1 174 ? -7.07 11.305 6.207 1 98.62 174 ASN B N 1
ATOM 3878 C CA . ASN B 1 174 ? -7.293 10.453 5.047 1 98.62 174 ASN B CA 1
ATOM 3879 C C . ASN B 1 174 ? -8.078 9.195 5.414 1 98.62 174 ASN B C 1
ATOM 3881 O O . ASN B 1 174 ? -7.73 8.508 6.375 1 98.62 174 ASN B O 1
ATOM 3885 N N . LEU B 1 175 ? -9.094 8.914 4.672 1 96.69 175 LEU B N 1
ATOM 3886 C CA . LEU B 1 175 ? -9.875 7.699 4.879 1 96.69 175 LEU B CA 1
ATOM 3887 C C . LEU B 1 175 ? -9.281 6.527 4.102 1 96.69 175 LEU B C 1
ATOM 3889 O O . LEU B 1 175 ? -9.234 6.555 2.871 1 96.69 175 LEU B O 1
ATOM 3893 N N . ALA B 1 176 ? -8.859 5.574 4.812 1 97.19 176 ALA B N 1
ATOM 3894 C CA . ALA B 1 176 ? -8.398 4.312 4.234 1 97.19 176 ALA B CA 1
ATOM 3895 C C . ALA B 1 176 ? -9.438 3.209 4.426 1 97.19 176 ALA B C 1
ATOM 3897 O O . ALA B 1 176 ? -10.594 3.369 4.047 1 97.19 176 ALA B O 1
ATOM 3898 N N . SER B 1 177 ? -9.055 2.037 4.949 1 95.31 177 SER B N 1
ATOM 3899 C CA . SER B 1 177 ? -9.883 0.862 5.195 1 95.31 177 SER B CA 1
ATOM 3900 C C . SER B 1 177 ? -9.125 -0.2 5.98 1 95.31 177 SER B C 1
ATOM 3902 O O . SER B 1 177 ? -7.902 -0.12 6.121 1 95.31 177 SER B O 1
ATOM 3904 N N . MET B 1 178 ? -9.938 -1.077 6.527 1 94.06 178 MET B N 1
ATOM 3905 C CA . MET B 1 178 ? -9.273 -2.264 7.059 1 94.06 178 MET B CA 1
ATOM 3906 C C . MET B 1 178 ? -8.477 -2.975 5.969 1 94.06 178 MET B C 1
ATOM 3908 O O . MET B 1 178 ? -7.461 -3.613 6.25 1 94.06 178 MET B O 1
ATOM 3912 N N . TYR B 1 179 ? -8.875 -2.781 4.754 1 96.19 179 TYR B N 1
ATOM 3913 C CA . TYR B 1 179 ? -8.219 -3.416 3.619 1 96.19 179 TYR B CA 1
ATOM 3914 C C . TYR B 1 179 ? -7.02 -2.6 3.152 1 96.19 179 TYR B C 1
ATOM 3916 O O . TYR B 1 179 ? -6.469 -2.848 2.076 1 96.19 179 TYR B O 1
ATOM 3924 N N . ALA B 1 180 ? -6.609 -1.674 3.998 1 96.88 180 ALA B N 1
ATOM 3925 C CA . ALA B 1 180 ? -5.395 -0.906 3.738 1 96.88 180 ALA B CA 1
ATOM 3926 C C . ALA B 1 180 ? -4.176 -1.585 4.352 1 96.88 180 ALA B C 1
ATOM 3928 O O . ALA B 1 180 ? -3.037 -1.23 4.039 1 96.88 180 ALA B O 1
ATOM 3929 N N . ARG B 1 181 ? -4.438 -2.598 5.141 1 94.31 181 ARG B N 1
ATOM 3930 C CA . ARG B 1 181 ? -3.336 -3.299 5.793 1 94.31 181 ARG B CA 1
ATOM 3931 C C . ARG B 1 181 ? -3.496 -4.809 5.664 1 94.31 181 ARG B C 1
ATOM 3933 O O . ARG B 1 181 ? -2.627 -5.57 6.098 1 94.31 181 ARG B O 1
ATOM 3940 N N . MET B 1 182 ? -4.578 -5.18 5.172 1 94.69 182 MET B N 1
ATOM 3941 C CA . MET B 1 182 ? -4.777 -6.609 4.945 1 94.69 182 MET B CA 1
ATOM 3942 C C . MET B 1 182 ? -5.438 -6.859 3.596 1 94.69 182 MET B C 1
ATOM 3944 O O . MET B 1 182 ? -6.324 -6.113 3.182 1 94.69 182 MET B O 1
ATOM 3948 N N . GLY B 1 183 ? -4.941 -7.867 2.92 1 95.56 183 GLY B N 1
ATOM 3949 C CA . GLY B 1 183 ? -5.539 -8.266 1.657 1 95.56 183 GLY B CA 1
ATOM 3950 C C . GLY B 1 183 ? -6.676 -9.258 1.822 1 95.56 183 GLY B C 1
ATOM 3951 O O . GLY B 1 183 ? -6.895 -9.781 2.916 1 95.56 183 GLY B O 1
ATOM 3952 N N . ASN B 1 184 ? -7.406 -9.406 0.787 1 95.56 184 ASN B N 1
ATOM 3953 C CA . ASN B 1 184 ? -8.477 -10.398 0.73 1 95.56 184 ASN B CA 1
ATOM 3954 C C . ASN B 1 184 ? -8.734 -10.859 -0.701 1 95.56 184 ASN B C 1
ATOM 3956 O O . ASN B 1 184 ? -8.312 -10.203 -1.656 1 95.56 184 ASN B O 1
ATOM 3960 N N . VAL B 1 185 ? -9.438 -12.008 -0.77 1 96.19 185 VAL B N 1
ATOM 3961 C CA . VAL B 1 185 ? -9.836 -12.516 -2.074 1 96.19 185 VAL B CA 1
ATOM 3962 C C . VAL B 1 185 ? -10.812 -11.539 -2.734 1 96.19 185 VAL B C 1
ATOM 3964 O O . VAL B 1 185 ? -11.68 -10.977 -2.07 1 96.19 185 VAL B O 1
ATOM 3967 N N . MET B 1 186 ? -10.641 -11.258 -3.967 1 96.06 186 MET B N 1
ATOM 3968 C CA . MET B 1 186 ? -11.539 -10.484 -4.816 1 96.06 186 MET B CA 1
ATOM 3969 C C . MET B 1 186 ? -11.477 -9 -4.473 1 96.06 186 MET B C 1
ATOM 3971 O O . MET B 1 186 ? -12.375 -8.242 -4.824 1 96.06 186 MET B O 1
ATOM 3975 N N . ARG B 1 187 ? -10.406 -8.578 -3.762 1 96.31 187 ARG B N 1
ATOM 3976 C CA . ARG B 1 187 ? -10.383 -7.191 -3.309 1 96.31 187 ARG B CA 1
ATOM 3977 C C . ARG B 1 187 ? -9.102 -6.496 -3.738 1 96.31 187 ARG B C 1
ATOM 3979 O O . ARG B 1 187 ? -8.773 -5.422 -3.232 1 96.31 187 ARG B O 1
ATOM 3986 N N . SER B 1 188 ? -8.398 -7.02 -4.648 1 98.19 188 SER B N 1
ATOM 3987 C CA . SER B 1 188 ? -7.043 -6.562 -4.949 1 98.19 188 SER B CA 1
ATOM 3988 C C . SER B 1 188 ? -7.039 -5.109 -5.406 1 98.19 188 SER B C 1
ATOM 3990 O O . SER B 1 188 ? -6.219 -4.312 -4.945 1 98.19 188 SER B O 1
ATOM 3992 N N . PRO B 1 189 ? -8 -4.645 -6.301 1 97.69 189 PRO B N 1
ATOM 3993 C CA . PRO B 1 189 ? -7.938 -3.238 -6.707 1 97.69 189 PRO B CA 1
ATOM 3994 C C . PRO B 1 189 ? -8.164 -2.281 -5.539 1 97.69 189 PRO B C 1
ATOM 3996 O O . PRO B 1 189 ? -7.465 -1.272 -5.418 1 97.69 189 PRO B O 1
ATOM 3999 N N . TYR B 1 190 ? -9.117 -2.6 -4.77 1 97.19 190 TYR B N 1
ATOM 4000 C CA . TYR B 1 190 ? -9.438 -1.768 -3.615 1 97.19 190 TYR B CA 1
ATOM 4001 C C . TYR B 1 190 ? -8.297 -1.778 -2.605 1 97.19 190 TYR B C 1
ATOM 4003 O O . TYR B 1 190 ? -7.887 -0.726 -2.109 1 97.19 190 TYR B O 1
ATOM 4011 N N . CYS B 1 191 ? -7.762 -2.967 -2.291 1 98.38 191 CYS B N 1
ATOM 4012 C CA . CYS B 1 191 ? -6.648 -3.096 -1.355 1 98.38 191 CYS B CA 1
ATOM 4013 C C . CYS B 1 191 ? -5.445 -2.287 -1.828 1 98.38 191 CYS B C 1
ATOM 4015 O O . CYS B 1 191 ? -4.836 -1.556 -1.045 1 98.38 191 CYS B O 1
ATOM 4017 N N . ILE B 1 192 ? -5.133 -2.396 -3.045 1 98.69 192 ILE B N 1
ATOM 4018 C CA . ILE B 1 192 ? -3.986 -1.7 -3.615 1 98.69 192 ILE B CA 1
ATOM 4019 C C . ILE B 1 192 ? -4.145 -0.194 -3.416 1 98.69 192 ILE B C 1
ATOM 4021 O O . ILE B 1 192 ? -3.211 0.482 -2.979 1 98.69 192 ILE B O 1
ATOM 4025 N N . SER B 1 193 ? -5.305 0.333 -3.709 1 98.44 193 SER B N 1
ATOM 4026 C CA . SER B 1 193 ? -5.547 1.766 -3.578 1 98.44 193 SER B CA 1
ATOM 4027 C C . SER B 1 193 ? -5.422 2.217 -2.125 1 98.44 193 SER B C 1
ATOM 4029 O O . SER B 1 193 ? -4.801 3.242 -1.84 1 98.44 193 SER B O 1
ATOM 4031 N N . LYS B 1 194 ? -5.969 1.456 -1.263 1 98.56 194 LYS B N 1
ATOM 4032 C CA . LYS B 1 194 ? -5.992 1.86 0.14 1 98.56 194 LYS B CA 1
ATOM 4033 C C . LYS B 1 194 ? -4.641 1.623 0.806 1 98.56 194 LYS B C 1
ATOM 4035 O O . LYS B 1 194 ? -4.242 2.377 1.695 1 98.56 194 LYS B O 1
ATOM 4040 N N . TYR B 1 195 ? -3.898 0.572 0.366 1 98.69 195 TYR B N 1
ATOM 4041 C CA . TYR B 1 195 ? -2.502 0.448 0.772 1 98.69 195 TYR B CA 1
ATOM 4042 C C . TYR B 1 195 ? -1.706 1.685 0.372 1 98.69 195 TYR B C 1
ATOM 4044 O O . TYR B 1 195 ? -0.856 2.156 1.131 1 98.69 195 TYR B O 1
ATOM 4052 N N . GLY B 1 196 ? -1.979 2.135 -0.793 1 98.75 196 GLY B N 1
ATOM 4053 C CA . GLY B 1 196 ? -1.336 3.361 -1.239 1 98.75 196 GLY B CA 1
ATOM 4054 C C . GLY B 1 196 ? -1.638 4.551 -0.347 1 98.75 196 GLY B C 1
ATOM 4055 O O . GLY B 1 196 ? -0.746 5.344 -0.041 1 98.75 196 GLY B O 1
ATOM 4056 N N . VAL B 1 197 ? -2.869 4.68 0.05 1 98.69 197 VAL B N 1
ATOM 4057 C CA . VAL B 1 197 ? -3.279 5.77 0.926 1 98.69 197 VAL B CA 1
ATOM 4058 C C . VAL B 1 197 ? -2.539 5.672 2.258 1 98.69 197 VAL B C 1
ATOM 4060 O O . VAL B 1 197 ? -2.115 6.684 2.818 1 98.69 197 VAL B O 1
ATOM 4063 N N . GLU B 1 198 ? -2.389 4.461 2.73 1 98.06 198 GLU B N 1
ATOM 4064 C CA . GLU B 1 198 ? -1.647 4.227 3.965 1 98.06 198 GLU B CA 1
ATOM 4065 C C . GLU B 1 198 ? -0.203 4.703 3.844 1 98.06 198 GLU B C 1
ATOM 4067 O O . GLU B 1 198 ? 0.29 5.434 4.707 1 98.06 198 GLU B O 1
ATOM 4072 N N . ALA B 1 199 ? 0.443 4.246 2.826 1 98.44 199 ALA B N 1
ATOM 4073 C CA . ALA B 1 199 ? 1.839 4.609 2.6 1 98.44 199 ALA B CA 1
ATOM 4074 C C . ALA B 1 199 ? 1.997 6.121 2.457 1 98.44 199 ALA B C 1
ATOM 4076 O O . ALA B 1 199 ? 2.898 6.715 3.051 1 98.44 199 ALA B O 1
ATOM 4077 N N . PHE B 1 200 ? 1.096 6.723 1.741 1 98.81 200 PHE B N 1
ATOM 4078 C CA . PHE B 1 200 ? 1.129 8.164 1.517 1 98.81 200 PHE B CA 1
ATOM 4079 C C . PHE B 1 200 ? 0.978 8.922 2.832 1 98.81 200 PHE B C 1
ATOM 4081 O O . PHE B 1 200 ? 1.731 9.859 3.105 1 98.81 200 PHE B O 1
ATOM 4088 N N . SER B 1 201 ? 0.033 8.523 3.561 1 98.69 201 SER B N 1
ATOM 4089 C CA . SER B 1 201 ? -0.284 9.203 4.812 1 98.69 201 SER B CA 1
ATOM 4090 C C . SER B 1 201 ? 0.879 9.125 5.793 1 98.69 201 SER B C 1
ATOM 4092 O O . SER B 1 201 ? 1.203 10.109 6.461 1 98.69 201 SER B O 1
ATOM 4094 N N . ASP B 1 202 ? 1.507 7.969 5.906 1 98 202 ASP B N 1
ATOM 4095 C CA . ASP B 1 202 ? 2.646 7.812 6.805 1 98 202 ASP B CA 1
ATOM 4096 C C . ASP B 1 202 ? 3.811 8.703 6.375 1 98 202 ASP B C 1
ATOM 4098 O O . ASP B 1 202 ? 4.41 9.398 7.199 1 98 202 ASP B O 1
ATOM 4102 N N . CYS B 1 203 ? 4.125 8.641 5.109 1 98.44 203 CYS B N 1
ATOM 4103 C CA . CYS B 1 203 ? 5.219 9.469 4.609 1 98.44 203 CYS B CA 1
ATOM 4104 C C . CYS B 1 203 ? 4.934 10.945 4.84 1 98.44 203 CYS B C 1
ATOM 4106 O O . CYS B 1 203 ? 5.816 11.695 5.262 1 98.44 203 CYS B O 1
ATOM 4108 N N . LEU B 1 204 ? 3.699 11.312 4.578 1 98.75 204 LEU B N 1
ATOM 4109 C CA . LEU B 1 204 ? 3.307 12.703 4.777 1 98.75 204 LEU B CA 1
ATOM 4110 C C . LEU B 1 204 ? 3.42 13.094 6.246 1 98.75 204 LEU B C 1
ATOM 4112 O O . LEU B 1 204 ? 3.889 14.188 6.562 1 98.75 204 LEU B O 1
ATOM 4116 N N . ARG B 1 205 ? 2.98 12.25 7.086 1 98.25 205 ARG B N 1
ATOM 4117 C CA . ARG B 1 205 ? 3.02 12.508 8.523 1 98.25 205 ARG B CA 1
ATOM 4118 C C . ARG B 1 205 ? 4.441 12.805 8.984 1 98.25 205 ARG B C 1
ATOM 4120 O O . ARG B 1 205 ? 4.664 13.742 9.75 1 98.25 205 ARG B O 1
ATOM 4127 N N . TYR B 1 206 ? 5.383 12.031 8.492 1 97.5 206 TYR B N 1
ATOM 4128 C CA . TYR B 1 206 ? 6.777 12.227 8.867 1 97.5 206 TYR B CA 1
ATOM 4129 C C . TYR B 1 206 ? 7.285 13.578 8.383 1 97.5 206 TYR B C 1
ATOM 4131 O O . TYR B 1 206 ? 7.992 14.281 9.117 1 97.5 206 TYR B O 1
ATOM 4139 N N . GLU B 1 207 ? 6.895 13.984 7.266 1 97.31 207 GLU B N 1
ATOM 4140 C CA . GLU B 1 207 ? 7.395 15.219 6.664 1 97.31 207 GLU B CA 1
ATOM 4141 C C . GLU B 1 207 ? 6.719 16.438 7.273 1 97.31 207 GLU B C 1
ATOM 4143 O O . GLU B 1 207 ? 7.324 17.516 7.367 1 97.31 207 GLU B O 1
ATOM 4148 N N . MET B 1 208 ? 5.508 16.281 7.711 1 97.75 208 MET B N 1
ATOM 4149 C CA . MET B 1 208 ? 4.715 17.406 8.18 1 97.75 208 MET B CA 1
ATOM 4150 C C . MET B 1 208 ? 4.93 17.641 9.672 1 97.75 208 MET B C 1
ATOM 4152 O O . MET B 1 208 ? 4.504 18.656 10.219 1 97.75 208 MET B O 1
ATOM 4156 N N . ARG B 1 209 ? 5.598 16.734 10.289 1 95.31 209 ARG B N 1
ATOM 4157 C CA . ARG B 1 209 ? 5.824 16.844 11.727 1 95.31 209 ARG B CA 1
ATOM 4158 C C . ARG B 1 209 ? 6.504 18.156 12.078 1 95.31 209 ARG B C 1
ATOM 4160 O O . ARG B 1 209 ? 6.094 18.844 13.016 1 95.31 209 ARG B O 1
ATOM 4167 N N . GLY B 1 210 ? 7.473 18.562 11.281 1 93.19 210 GLY B N 1
ATOM 4168 C CA . GLY B 1 210 ? 8.211 19.797 11.531 1 93.19 210 GLY B CA 1
ATOM 4169 C C . GLY B 1 210 ? 7.379 21.047 11.312 1 93.19 210 GLY B C 1
ATOM 4170 O O . GLY B 1 210 ? 7.715 22.125 11.812 1 93.19 210 GLY B O 1
ATOM 4171 N N . TRP B 1 211 ? 6.293 20.906 10.609 1 95.94 211 TRP B N 1
ATOM 4172 C CA . TRP B 1 211 ? 5.43 22.047 10.289 1 95.94 211 TRP B CA 1
ATOM 4173 C C . TRP B 1 211 ? 4.266 22.141 11.273 1 95.94 211 TRP B C 1
ATOM 4175 O O . TRP B 1 211 ? 3.42 23.031 11.164 1 95.94 211 TRP B O 1
ATOM 4185 N N . GLY B 1 212 ? 4.227 21.141 12.219 1 96.06 212 GLY B N 1
ATOM 4186 C CA . GLY B 1 212 ? 3.15 21.141 13.195 1 96.06 212 GLY B CA 1
ATOM 4187 C C . GLY B 1 212 ? 1.843 20.609 12.641 1 96.06 212 GLY B C 1
ATOM 4188 O O . GLY B 1 212 ? 0.793 20.734 13.273 1 96.06 212 GLY B O 1
ATOM 4189 N N . VAL B 1 213 ? 1.873 20.094 11.438 1 97.5 213 VAL B N 1
ATOM 4190 C CA . VAL B 1 213 ? 0.689 19.531 10.805 1 97.5 213 VAL B CA 1
ATOM 4191 C C . VAL B 1 213 ? 0.522 18.078 11.25 1 97.5 213 VAL B C 1
ATOM 4193 O O . VAL B 1 213 ? 1.481 17.297 11.242 1 97.5 213 VAL B O 1
ATOM 4196 N N . LYS B 1 214 ? -0.667 17.734 11.719 1 97.38 214 LYS B N 1
ATOM 4197 C CA . LYS B 1 214 ? -0.962 16.359 12.109 1 97.38 214 LYS B CA 1
ATOM 4198 C C . LYS B 1 214 ? -1.668 15.602 10.984 1 97.38 214 LYS B C 1
ATOM 4200 O O . LYS B 1 214 ? -2.529 16.156 10.305 1 97.38 214 LYS B O 1
ATOM 4205 N N . VAL B 1 215 ? -1.239 14.414 10.75 1 98.44 215 VAL B N 1
ATOM 4206 C CA . VAL B 1 215 ? -1.83 13.562 9.727 1 98.44 215 VAL B CA 1
ATOM 4207 C C . VAL B 1 215 ? -2.412 12.305 10.367 1 98.44 215 VAL B C 1
ATOM 4209 O O . VAL B 1 215 ? -1.716 11.594 11.094 1 98.44 215 VAL B O 1
ATOM 4212 N N . SER B 1 216 ? -3.678 12.039 10.141 1 97.75 216 SER B N 1
ATOM 4213 C CA . SER B 1 216 ? -4.359 10.883 10.711 1 97.75 216 SER B CA 1
ATOM 4214 C C . SER B 1 216 ? -4.988 10.023 9.617 1 97.75 216 SER B C 1
ATOM 4216 O O . SER B 1 216 ? -5.41 10.539 8.578 1 97.75 216 SER B O 1
ATOM 4218 N N . ILE B 1 217 ? -5.043 8.766 9.867 1 98 217 ILE B N 1
ATOM 4219 C CA . ILE B 1 217 ? -5.688 7.805 8.984 1 98 217 ILE B CA 1
ATOM 4220 C C . ILE B 1 217 ? -6.902 7.195 9.68 1 98 217 ILE B C 1
ATOM 4222 O O . ILE B 1 217 ? -6.824 6.82 10.852 1 98 217 ILE B O 1
ATOM 4226 N N . ILE B 1 218 ? -8.016 7.164 9 1 96.88 218 ILE B N 1
ATOM 4227 C CA . ILE B 1 218 ? -9.18 6.43 9.477 1 96.88 218 ILE B CA 1
ATOM 4228 C C . ILE B 1 218 ? -9.29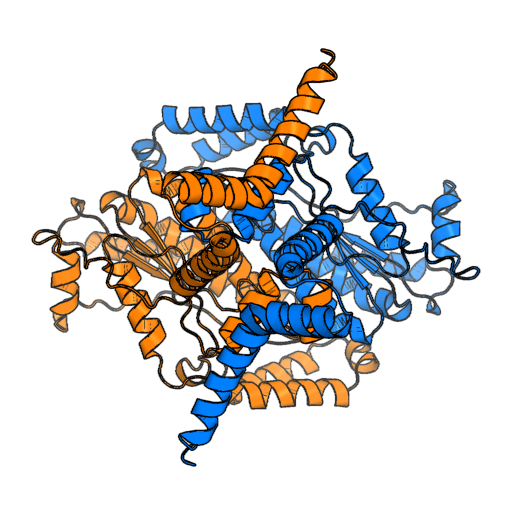7 5.109 8.719 1 96.88 218 ILE B C 1
ATOM 4230 O O . ILE B 1 218 ? -9.336 5.09 7.488 1 96.88 218 ILE B O 1
ATOM 4234 N N . GLU B 1 219 ? -9.312 4.016 9.406 1 96.69 219 GLU B N 1
ATOM 4235 C CA . GLU B 1 219 ? -9.445 2.684 8.82 1 96.69 219 GLU B CA 1
ATOM 4236 C C . GLU B 1 219 ? -10.781 2.047 9.195 1 96.69 219 GLU B C 1
ATOM 4238 O O . GLU B 1 219 ? -10.836 1.198 10.094 1 96.69 219 GLU B O 1
ATOM 4243 N N . PRO B 1 220 ? -11.781 2.354 8.438 1 94.56 220 PRO B N 1
ATOM 4244 C CA . PRO B 1 220 ? -13.086 1.763 8.75 1 94.56 220 PRO B CA 1
ATOM 4245 C C . PRO B 1 220 ? -13.141 0.266 8.453 1 94.56 220 PRO B C 1
ATOM 4247 O O . PRO B 1 220 ? -12.508 -0.203 7.508 1 94.56 220 PRO B O 1
ATOM 4250 N N . GLY B 1 221 ? -13.898 -0.427 9.273 1 93.06 221 GLY B N 1
ATOM 4251 C CA . GLY B 1 221 ? -14.234 -1.807 8.961 1 93.06 221 GLY B CA 1
ATOM 4252 C C . GLY B 1 221 ? -15.312 -1.931 7.898 1 93.06 221 GLY B C 1
ATOM 4253 O O . GLY B 1 221 ? -15.25 -1.271 6.859 1 93.06 221 GLY B O 1
ATOM 4254 N N . ASN B 1 222 ? -16.25 -2.811 8.148 1 88.88 222 ASN B N 1
ATOM 4255 C CA . ASN B 1 222 ? -17.328 -3.023 7.176 1 88.88 222 ASN B CA 1
ATOM 4256 C C . ASN B 1 222 ? -18.484 -2.066 7.406 1 88.88 222 ASN B C 1
ATOM 4258 O O . ASN B 1 222 ? -19.344 -2.314 8.266 1 88.88 222 ASN B O 1
ATOM 4262 N N . PHE B 1 223 ? -18.578 -1.017 6.602 1 86.81 223 PHE B N 1
ATOM 4263 C CA . PHE B 1 223 ? -19.656 -0.039 6.676 1 86.81 223 PHE B CA 1
ATOM 4264 C C . PHE B 1 223 ? -20.359 0.086 5.332 1 86.81 223 PHE B C 1
ATOM 4266 O O . PHE B 1 223 ? -20.797 1.174 4.957 1 86.81 223 PHE B O 1
ATOM 4273 N N . ILE B 1 224 ? -20.359 -0.925 4.641 1 81.81 224 ILE B N 1
ATOM 4274 C CA . ILE B 1 224 ? -20.891 -0.953 3.283 1 81.81 224 ILE B CA 1
ATOM 4275 C C . ILE B 1 224 ? -22.359 -0.557 3.297 1 81.81 224 ILE B C 1
ATOM 4277 O O . ILE B 1 224 ? -22.797 0.257 2.482 1 81.81 224 ILE B O 1
ATOM 4281 N N . VAL B 1 225 ? -23.109 -1.036 4.211 1 76.75 225 VAL B N 1
ATOM 4282 C CA . VAL B 1 225 ? -24.531 -0.754 4.27 1 76.75 225 VAL B CA 1
ATOM 4283 C C . VAL B 1 225 ? -24.766 0.72 4.602 1 76.75 225 VAL B C 1
ATOM 4285 O O . VAL B 1 225 ? -25.656 1.359 4.039 1 76.75 225 VAL B O 1
ATOM 4288 N N . ALA B 1 226 ? -23.891 1.196 5.406 1 75.94 226 ALA B N 1
ATOM 4289 C CA . ALA B 1 226 ? -24.047 2.58 5.848 1 75.94 226 ALA B CA 1
ATOM 4290 C C . ALA B 1 226 ? -23.609 3.553 4.754 1 75.94 226 ALA B C 1
ATOM 4292 O O . ALA B 1 226 ? -24.156 4.652 4.637 1 75.94 226 ALA B O 1
ATOM 4293 N N . THR B 1 227 ? -22.625 3.232 3.963 1 75.75 227 THR B N 1
ATOM 4294 C CA . THR B 1 227 ? -22.031 4.152 3.004 1 75.75 227 THR B CA 1
ATOM 4295 C C . THR B 1 227 ? -22.625 3.951 1.615 1 75.75 227 THR B C 1
ATOM 4297 O O . THR B 1 227 ? -22.594 4.859 0.783 1 75.75 227 THR B O 1
ATOM 4300 N N . GLY B 1 228 ? -23.125 2.797 1.339 1 71.62 228 GLY B N 1
ATOM 4301 C CA . GLY B 1 228 ? -23.609 2.482 0.004 1 71.62 228 GLY B CA 1
ATOM 4302 C C . GLY B 1 228 ? -22.5 2.406 -1.028 1 71.62 228 GLY B C 1
ATOM 4303 O O . GLY B 1 228 ? -22.734 2.635 -2.217 1 71.62 228 GLY B O 1
ATOM 4304 N N . ILE B 1 229 ? -21.328 2.17 -0.553 1 75.5 229 ILE B N 1
ATOM 4305 C CA . ILE B 1 229 ? -20.172 2.143 -1.441 1 75.5 229 ILE B CA 1
ATOM 4306 C C . ILE B 1 229 ? -20.281 0.961 -2.402 1 75.5 229 ILE B C 1
ATOM 4308 O O . ILE B 1 229 ? -19.766 1.012 -3.521 1 75.5 229 ILE B O 1
ATOM 4312 N N . LEU B 1 230 ? -20.906 -0.157 -1.953 1 78.38 230 LEU B N 1
ATOM 4313 C CA . LEU B 1 230 ? -21.234 -1.321 -2.768 1 78.38 230 LEU B CA 1
ATOM 4314 C C . LEU B 1 230 ? -22.688 -1.738 -2.555 1 78.38 230 LEU B C 1
ATOM 4316 O O . LEU B 1 230 ? -23 -2.469 -1.61 1 78.38 230 LEU B O 1
ATOM 4320 N N . THR B 1 231 ? -23.562 -1.348 -3.428 1 78.31 231 THR B N 1
ATOM 4321 C CA . THR B 1 231 ? -24.969 -1.714 -3.35 1 78.31 231 THR B CA 1
ATOM 4322 C C . THR B 1 231 ? -25.25 -2.992 -4.137 1 78.31 231 THR B C 1
ATOM 4324 O O . THR B 1 231 ? -24.406 -3.439 -4.918 1 78.31 231 THR B O 1
ATOM 4327 N N . ARG B 1 232 ? -26.391 -3.549 -3.902 1 82.38 232 ARG B N 1
ATOM 4328 C CA . ARG B 1 232 ? -26.766 -4.77 -4.605 1 82.38 232 ARG B CA 1
ATOM 4329 C C . ARG B 1 232 ? -26.75 -4.559 -6.117 1 82.38 232 ARG B C 1
ATOM 4331 O O . ARG B 1 232 ? -26.328 -5.441 -6.867 1 82.38 232 ARG B O 1
ATOM 4338 N N . ASP B 1 233 ? -27.188 -3.434 -6.52 1 82.94 233 ASP B N 1
ATOM 4339 C CA . ASP B 1 233 ? -27.219 -3.115 -7.945 1 82.94 233 ASP B CA 1
ATOM 4340 C C . ASP B 1 233 ? -25.797 -2.984 -8.508 1 82.94 233 ASP B C 1
ATOM 4342 O O . ASP B 1 233 ? -25.531 -3.436 -9.625 1 82.94 233 ASP B O 1
ATOM 4346 N N . ILE B 1 234 ? -24.953 -2.404 -7.738 1 84.94 234 ILE B N 1
ATOM 4347 C CA . ILE B 1 234 ? -23.562 -2.246 -8.148 1 84.94 234 ILE B CA 1
ATOM 4348 C C . ILE B 1 234 ? -22.891 -3.615 -8.227 1 84.94 234 ILE B C 1
ATOM 4350 O O . ILE B 1 234 ? -22.125 -3.885 -9.164 1 84.94 234 ILE B O 1
ATOM 4354 N N . VAL B 1 235 ? -23.234 -4.426 -7.293 1 88.25 235 VAL B N 1
ATOM 4355 C CA . VAL B 1 235 ? -22.672 -5.766 -7.273 1 88.25 235 VAL B CA 1
ATOM 4356 C C . VAL B 1 235 ? -23.109 -6.539 -8.516 1 88.25 235 VAL B C 1
ATOM 4358 O O . VAL B 1 235 ? -22.297 -7.184 -9.172 1 88.25 235 VAL B O 1
ATOM 4361 N N . ALA B 1 236 ? -24.359 -6.449 -8.789 1 89.38 236 ALA B N 1
ATOM 4362 C CA . ALA B 1 236 ? -24.891 -7.16 -9.945 1 89.38 236 ALA B CA 1
ATOM 4363 C C . ALA B 1 236 ? -24.281 -6.641 -11.242 1 89.38 236 ALA B C 1
ATOM 4365 O O . ALA B 1 236 ? -23.875 -7.43 -12.102 1 89.38 236 ALA B O 1
ATOM 4366 N N . SER B 1 237 ? -24.219 -5.395 -11.391 1 90.19 237 SER B N 1
ATOM 4367 C CA . SER B 1 237 ? -23.656 -4.793 -12.594 1 90.19 237 SER B CA 1
ATOM 4368 C C . SER B 1 237 ? -22.172 -5.113 -12.734 1 90.19 237 SER B C 1
ATOM 4370 O O . SER B 1 237 ? -21.703 -5.406 -13.828 1 90.19 237 SER B O 1
ATOM 4372 N N . THR B 1 238 ? -21.484 -5.008 -11.648 1 90.62 238 THR B N 1
ATOM 4373 C CA . THR B 1 238 ? -20.047 -5.309 -11.656 1 90.62 238 THR B CA 1
ATOM 4374 C C . THR B 1 238 ? -19.812 -6.781 -11.977 1 90.62 238 THR B C 1
ATOM 4376 O O . THR B 1 238 ? -18.891 -7.109 -12.742 1 90.62 238 THR B O 1
ATOM 4379 N N . ALA B 1 239 ? -20.609 -7.598 -11.398 1 92.69 239 ALA B N 1
ATOM 4380 C CA . ALA B 1 239 ? -20.5 -9.031 -11.664 1 92.69 239 ALA B CA 1
ATOM 4381 C C . ALA B 1 239 ? -20.656 -9.32 -13.156 1 92.69 239 ALA B C 1
ATOM 4383 O O . ALA B 1 239 ? -19.875 -10.078 -13.734 1 92.69 239 ALA B O 1
ATOM 4384 N N . ASN B 1 240 ? -21.609 -8.734 -13.719 1 92.44 240 ASN B N 1
ATOM 4385 C CA . ASN B 1 240 ? -21.859 -8.914 -15.148 1 92.44 240 ASN B CA 1
ATOM 4386 C C . ASN B 1 240 ? -20.688 -8.406 -15.984 1 92.44 240 ASN B C 1
ATOM 4388 O O . ASN B 1 240 ? -20.281 -9.055 -16.953 1 92.44 240 ASN B O 1
ATOM 4392 N N . LYS B 1 241 ? -20.219 -7.336 -15.609 1 92.38 241 LYS B N 1
ATOM 4393 C CA . LYS B 1 241 ? -19.078 -6.754 -16.312 1 92.38 241 LYS B CA 1
ATOM 4394 C C . LYS B 1 241 ? -17.859 -7.656 -16.234 1 92.38 241 LYS B C 1
ATOM 4396 O O . LYS B 1 241 ? -17.172 -7.891 -17.234 1 92.38 241 LYS B O 1
ATOM 4401 N N . LEU B 1 242 ? -17.562 -8.156 -15.078 1 94.19 242 LEU B N 1
ATOM 4402 C CA . LEU B 1 242 ? -16.406 -9.016 -14.836 1 94.19 242 LEU B CA 1
ATOM 4403 C C . LEU B 1 242 ? -16.484 -10.273 -15.695 1 94.19 242 LEU B C 1
ATOM 4405 O O . LEU B 1 242 ? -15.5 -10.648 -16.344 1 94.19 242 LEU B O 1
ATOM 4409 N N . TRP B 1 243 ? -17.625 -10.844 -15.719 1 94.81 243 TRP B N 1
ATOM 4410 C CA . TRP B 1 243 ? -17.766 -12.078 -16.484 1 94.81 243 TRP B CA 1
ATOM 4411 C C . TRP B 1 243 ? -17.672 -11.805 -17.984 1 94.81 243 TRP B C 1
ATOM 4413 O O . TRP B 1 243 ? -16.969 -12.516 -18.703 1 94.81 243 TRP B O 1
ATOM 4423 N N . ASN B 1 244 ? -18.344 -10.781 -18.406 1 93.81 244 ASN B N 1
ATOM 4424 C CA . ASN B 1 244 ? -18.422 -10.492 -19.828 1 93.81 244 ASN B CA 1
ATOM 4425 C C . ASN B 1 244 ? -17.062 -10.086 -20.391 1 93.81 244 ASN B C 1
ATOM 4427 O O . ASN B 1 244 ? -16.734 -10.406 -21.547 1 93.81 244 ASN B O 1
ATOM 4431 N N . GLU B 1 245 ? -16.281 -9.43 -19.578 1 92.12 245 GLU B N 1
ATOM 4432 C CA . GLU B 1 245 ? -15.016 -8.898 -20.078 1 92.12 245 GLU B CA 1
ATOM 4433 C C . GLU B 1 245 ? -13.875 -9.883 -19.844 1 92.12 245 GLU B C 1
ATOM 4435 O O . GLU B 1 245 ? -12.773 -9.695 -20.359 1 92.12 245 GLU B O 1
ATOM 4440 N N . ALA B 1 246 ? -14.125 -10.914 -19.141 1 93.31 246 ALA B N 1
ATOM 4441 C CA . ALA B 1 246 ? -13.07 -11.875 -18.828 1 93.31 246 ALA B CA 1
ATOM 4442 C C . ALA B 1 246 ? -12.648 -12.633 -20.094 1 93.31 246 ALA B C 1
ATOM 4444 O O . ALA B 1 246 ? -13.484 -12.961 -20.938 1 93.31 246 ALA B O 1
ATOM 4445 N N . PRO B 1 247 ? -11.336 -12.883 -20.219 1 91.12 247 PRO B N 1
ATOM 4446 C CA . PRO B 1 247 ? -10.883 -13.703 -21.344 1 91.12 247 PRO B CA 1
ATOM 4447 C C . PRO B 1 247 ? -11.523 -15.094 -21.359 1 91.12 247 PRO B C 1
ATOM 4449 O O . PRO B 1 247 ? -11.805 -15.648 -20.297 1 91.12 247 PRO B O 1
ATOM 4452 N N . SER B 1 248 ? -11.648 -15.648 -22.531 1 92.5 248 SER B N 1
ATOM 4453 C CA . SER B 1 248 ? -12.32 -16.938 -22.703 1 92.5 248 SER B CA 1
ATOM 4454 C C . SER B 1 248 ? -11.594 -18.031 -21.938 1 92.5 248 SER B C 1
ATOM 4456 O O . SER B 1 248 ? -12.234 -18.906 -21.344 1 92.5 248 SER B O 1
ATOM 4458 N N . ASN B 1 249 ? -10.344 -17.984 -21.969 1 90.94 249 ASN B N 1
ATOM 4459 C CA . ASN B 1 249 ? -9.586 -19.031 -21.281 1 90.94 249 ASN B CA 1
ATOM 4460 C C . ASN B 1 249 ? -9.797 -18.984 -19.766 1 90.94 249 ASN B C 1
ATOM 4462 O O . ASN B 1 249 ? -9.844 -20.016 -19.109 1 90.94 249 ASN B O 1
ATOM 4466 N N . VAL B 1 250 ? -9.945 -17.828 -19.234 1 93.31 250 VAL B N 1
ATOM 4467 C CA . VAL B 1 250 ? -10.195 -17.672 -17.797 1 93.31 250 VAL B CA 1
ATOM 4468 C C . VAL B 1 250 ? -11.586 -18.188 -17.453 1 93.31 250 VAL B C 1
ATOM 4470 O O . VAL B 1 250 ? -11.766 -18.906 -16.469 1 93.31 250 VAL B O 1
ATOM 4473 N N . LYS B 1 251 ? -12.531 -17.875 -18.281 1 95.31 251 LYS B N 1
ATOM 4474 C CA . LYS B 1 251 ? -13.891 -18.359 -18.078 1 95.31 251 LYS B CA 1
ATOM 4475 C C . LYS B 1 251 ? -13.938 -19.875 -18.094 1 95.31 251 LYS B C 1
ATOM 4477 O O . LYS B 1 251 ? -14.609 -20.5 -17.266 1 95.31 251 LYS B O 1
ATOM 4482 N N . GLU B 1 252 ? -13.219 -20.406 -19 1 94.88 252 GLU B N 1
ATOM 4483 C CA . GLU B 1 252 ? -13.211 -21.859 -19.141 1 94.88 252 GLU B CA 1
ATOM 4484 C C . GLU B 1 252 ? -12.492 -22.531 -17.984 1 94.88 252 GLU B C 1
ATOM 4486 O O . GLU B 1 252 ? -12.953 -23.547 -17.453 1 94.88 252 GLU B O 1
ATOM 4491 N N . ASP B 1 253 ? -11.445 -21.984 -17.609 1 94.06 253 ASP B N 1
ATOM 4492 C CA . ASP B 1 253 ? -10.633 -22.594 -16.562 1 94.06 253 ASP B CA 1
ATOM 4493 C C . ASP B 1 253 ? -11.344 -22.531 -15.211 1 94.06 253 ASP B C 1
ATOM 4495 O O . ASP B 1 253 ? -11.336 -23.5 -14.461 1 94.06 253 ASP B O 1
ATOM 4499 N N . TYR B 1 254 ? -11.875 -21.391 -14.875 1 95.31 254 TYR B N 1
ATOM 4500 C CA . TYR B 1 254 ? -12.508 -21.219 -13.57 1 95.31 254 TYR B CA 1
ATOM 4501 C C . TYR B 1 254 ? -13.914 -21.812 -13.562 1 95.31 254 TYR B C 1
ATOM 4503 O O . TYR B 1 254 ? -14.328 -22.406 -12.562 1 95.31 254 TYR B O 1
ATOM 4511 N N . GLY B 1 255 ? -14.672 -21.609 -14.68 1 95.56 255 GLY B N 1
ATOM 4512 C CA . GLY B 1 255 ? -16.047 -22.078 -14.773 1 95.56 255 GLY B CA 1
ATOM 4513 C C . GLY B 1 255 ? -17.047 -21.109 -14.195 1 95.56 255 GLY B C 1
ATOM 4514 O O . GLY B 1 255 ? -16.734 -20.344 -13.281 1 95.56 255 GLY B O 1
ATOM 4515 N N . LYS B 1 256 ? -18.266 -21.203 -14.609 1 95 256 LYS B N 1
ATOM 4516 C CA . LYS B 1 256 ? -19.344 -20.312 -14.195 1 95 256 LYS B CA 1
ATOM 4517 C C . LYS B 1 256 ? -19.75 -20.578 -12.75 1 95 256 LYS B C 1
ATOM 4519 O O . LYS B 1 256 ? -20.109 -19.641 -12.023 1 95 256 LYS B O 1
ATOM 4524 N N . ALA B 1 257 ? -19.656 -21.812 -12.383 1 95.44 257 ALA B N 1
ATOM 4525 C CA . ALA B 1 257 ? -20.031 -22.172 -11.016 1 95.44 257 ALA B CA 1
ATOM 4526 C C . ALA B 1 257 ? -19.125 -21.5 -9.992 1 95.44 257 ALA B C 1
ATOM 4528 O O . ALA B 1 257 ? -19.609 -20.984 -8.984 1 95.44 257 ALA B O 1
ATOM 4529 N N . HIS B 1 258 ? -17.875 -21.594 -10.289 1 94.88 258 HIS B N 1
ATOM 4530 C CA . HIS B 1 258 ? -16.906 -20.938 -9.422 1 94.88 258 HIS B CA 1
ATOM 4531 C C . HIS B 1 258 ? -17.188 -19.438 -9.328 1 94.88 258 HIS B C 1
ATOM 4533 O O . HIS B 1 258 ? -17.203 -18.875 -8.227 1 94.88 258 HIS B O 1
ATOM 4539 N N . PHE B 1 259 ? -17.391 -18.844 -10.469 1 95.44 259 PHE B N 1
ATOM 4540 C CA . PHE B 1 259 ? -17.656 -17.406 -10.539 1 95.44 259 PHE B CA 1
ATOM 4541 C C . PHE B 1 259 ? -18.906 -17.062 -9.75 1 95.44 259 PHE B C 1
ATOM 4543 O O . PHE B 1 259 ? -18.906 -16.125 -8.945 1 95.44 259 PHE B O 1
ATOM 4550 N N . GLU B 1 260 ? -19.969 -17.797 -9.883 1 94.12 260 GLU B N 1
ATOM 4551 C CA . GLU B 1 260 ? -21.234 -17.516 -9.227 1 94.12 260 GLU B CA 1
ATOM 4552 C C . GLU B 1 260 ? -21.125 -17.703 -7.715 1 94.12 260 GLU B C 1
ATOM 4554 O O . GLU B 1 260 ? -21.781 -17 -6.945 1 94.12 260 GLU B O 1
ATOM 4559 N N . HIS B 1 261 ? -20.375 -18.656 -7.352 1 93.38 261 HIS B N 1
ATOM 4560 C CA . HIS B 1 261 ? -20.156 -18.859 -5.926 1 93.38 261 HIS B CA 1
ATOM 4561 C C . HIS B 1 261 ? -19.562 -17.625 -5.27 1 93.38 261 HIS B C 1
ATOM 4563 O O . HIS B 1 261 ? -20.047 -17.172 -4.23 1 93.38 261 HIS B O 1
ATOM 4569 N N . HIS B 1 262 ? -18.547 -17.094 -5.895 1 92 262 HIS B N 1
ATOM 4570 C CA . HIS B 1 262 ? -17.891 -15.898 -5.355 1 92 262 HIS B CA 1
ATOM 4571 C C . HIS B 1 262 ? -18.812 -14.688 -5.422 1 92 262 HIS B C 1
ATOM 4573 O O . HIS B 1 262 ? -18.797 -13.836 -4.527 1 92 262 HIS B O 1
ATOM 4579 N N . MET B 1 263 ? -19.609 -14.602 -6.438 1 91.25 263 MET B N 1
ATOM 4580 C CA . MET B 1 263 ? -20.578 -13.516 -6.535 1 91.25 263 MET B CA 1
ATOM 4581 C C . MET B 1 263 ? -21.625 -13.617 -5.426 1 91.25 263 MET B C 1
ATOM 4583 O O . MET B 1 263 ? -22.094 -12.602 -4.91 1 91.25 263 MET B O 1
ATOM 4587 N N . GLY B 1 264 ? -22 -14.883 -5.145 1 90.69 264 GLY B N 1
ATOM 4588 C CA . GLY B 1 264 ? -22.906 -15.094 -4.035 1 90.69 264 GLY B CA 1
ATOM 4589 C C . GLY B 1 264 ? -22.359 -14.602 -2.709 1 90.69 264 GLY B C 1
ATOM 4590 O O . GLY B 1 264 ? -23.078 -13.984 -1.919 1 90.69 264 GLY B O 1
ATOM 4591 N N . LEU B 1 265 ? -21.141 -14.828 -2.531 1 88.38 265 LEU B N 1
ATOM 4592 C CA . LEU B 1 265 ? -20.469 -14.352 -1.323 1 88.38 265 LEU B CA 1
ATOM 4593 C C . LEU B 1 265 ? -20.469 -12.828 -1.266 1 88.38 265 LEU B C 1
ATOM 4595 O O . LEU B 1 265 ? -20.672 -12.242 -0.2 1 88.38 265 LEU B O 1
ATOM 4599 N N . MET B 1 266 ? -20.219 -12.219 -2.377 1 89.62 266 MET B N 1
ATOM 4600 C CA . MET B 1 266 ? -20.188 -10.758 -2.43 1 89.62 266 MET B CA 1
ATOM 4601 C C . MET B 1 266 ? -21.578 -10.18 -2.178 1 89.62 266 MET B C 1
ATOM 4603 O O . MET B 1 266 ? -21.719 -9.148 -1.514 1 89.62 266 MET B O 1
ATOM 4607 N N . ARG B 1 267 ? -22.578 -10.789 -2.693 1 87.38 267 ARG B N 1
ATOM 4608 C CA . ARG B 1 267 ? -23.953 -10.344 -2.459 1 87.38 267 ARG B CA 1
ATOM 4609 C C . ARG B 1 267 ? -24.297 -10.406 -0.978 1 87.38 267 ARG B C 1
ATOM 4611 O O . ARG B 1 267 ? -24.969 -9.508 -0.449 1 87.38 267 ARG B O 1
ATOM 4618 N N . SER B 1 268 ? -23.859 -11.477 -0.367 1 86 268 SER B N 1
ATOM 4619 C CA . SER B 1 268 ? -24.078 -11.617 1.067 1 86 268 SER B CA 1
ATOM 4620 C C . SER B 1 268 ? -23.312 -10.57 1.855 1 86 268 SER B C 1
ATOM 4622 O O . SER B 1 268 ? -23.812 -10.023 2.838 1 86 268 SER B O 1
ATOM 4624 N N . TYR B 1 269 ? -22.172 -10.312 1.406 1 84.81 269 TYR B N 1
ATOM 4625 C CA . TYR B 1 269 ? -21.297 -9.336 2.066 1 84.81 269 TYR B CA 1
ATOM 4626 C C . TYR B 1 269 ? -21.891 -7.938 1.988 1 84.81 269 TYR B C 1
ATOM 4628 O O . TYR B 1 269 ? -21.797 -7.164 2.943 1 84.81 269 TYR B O 1
ATOM 4636 N N . CYS B 1 270 ? -22.469 -7.574 0.923 1 81.56 270 CYS B N 1
ATOM 4637 C CA . CYS B 1 270 ? -23.016 -6.242 0.721 1 81.56 270 CYS B CA 1
ATOM 4638 C C . CYS B 1 270 ? -24.172 -5.984 1.674 1 81.56 270 CYS B C 1
ATOM 4640 O O . CYS B 1 270 ? -24.531 -4.832 1.935 1 81.56 270 CYS B O 1
ATOM 4642 N N . ASN B 1 271 ? -24.703 -7.066 2.17 1 79.81 271 ASN B N 1
ATOM 4643 C CA . ASN B 1 271 ? -25.828 -6.93 3.094 1 79.81 271 ASN B CA 1
ATOM 4644 C C . ASN B 1 271 ? -25.359 -6.996 4.547 1 79.81 271 ASN B C 1
ATOM 4646 O O . ASN B 1 271 ? -26.188 -6.914 5.465 1 79.81 271 ASN B O 1
ATOM 4650 N N . SER B 1 272 ? -24.078 -7.031 4.637 1 80.25 272 SER B N 1
ATOM 4651 C CA . SER B 1 272 ? -23.531 -7.16 5.984 1 80.25 272 SER B CA 1
ATOM 4652 C C . SER B 1 272 ? -22.797 -5.895 6.406 1 80.25 272 SER B C 1
ATOM 4654 O O . SER B 1 272 ? -22.516 -5.023 5.574 1 80.25 272 SER B O 1
ATOM 4656 N N . GLY B 1 273 ? -22.656 -5.688 7.68 1 81.06 273 GLY B N 1
ATOM 4657 C CA . GLY B 1 273 ? -21.875 -4.566 8.188 1 81.06 273 GLY B CA 1
ATOM 4658 C C . GLY B 1 273 ? -22.672 -3.658 9.109 1 81.06 273 GLY B C 1
ATOM 4659 O O . GLY B 1 273 ? -23.844 -3.9 9.359 1 81.06 273 GLY B O 1
ATOM 4660 N N . HIS B 1 274 ? -21.922 -2.637 9.492 1 82.5 274 HIS B N 1
ATOM 4661 C CA . HIS B 1 274 ? -22.516 -1.656 10.398 1 82.5 274 HIS B CA 1
ATOM 4662 C C . HIS B 1 274 ? -23.438 -0.7 9.641 1 82.5 274 HIS B C 1
ATOM 4664 O O . HIS B 1 274 ? -23.078 -0.188 8.578 1 82.5 274 HIS B O 1
ATOM 4670 N N . LYS B 1 275 ? -24.516 -0.455 10.188 1 79.75 275 LYS B N 1
ATOM 4671 C CA . LYS B 1 275 ? -25.469 0.445 9.555 1 79.75 275 LYS B CA 1
ATOM 4672 C C . LYS B 1 275 ? -25.266 1.883 10.023 1 79.75 275 LYS B C 1
ATOM 4674 O O . LYS B 1 275 ? -25.672 2.826 9.344 1 79.75 275 LYS B O 1
ATOM 4679 N N . ASP B 1 276 ? -24.656 1.963 11.148 1 83.12 276 ASP B N 1
ATOM 4680 C CA . ASP B 1 276 ? -24.438 3.281 11.734 1 83.12 276 ASP B CA 1
ATOM 4681 C C . ASP B 1 276 ? -23.047 3.799 11.414 1 83.12 276 ASP B C 1
ATOM 4683 O O . ASP B 1 276 ? -22.047 3.16 11.758 1 83.12 276 ASP B O 1
ATOM 4687 N N . VAL B 1 277 ? -22.922 4.992 10.797 1 85.5 277 VAL B N 1
ATOM 4688 C CA . VAL B 1 277 ? -21.641 5.562 10.406 1 85.5 277 VAL B CA 1
ATOM 4689 C C . VAL B 1 277 ? -21.062 6.375 11.562 1 85.5 277 VAL B C 1
ATOM 4691 O O . VAL B 1 277 ? -19.969 6.926 11.461 1 85.5 277 VAL B O 1
ATOM 4694 N N . ALA B 1 278 ? -21.688 6.457 12.656 1 85.56 278 ALA B N 1
ATOM 4695 C CA . ALA B 1 278 ? -21.344 7.32 13.781 1 85.56 278 ALA B CA 1
ATOM 4696 C C . ALA B 1 278 ? -19.906 7.059 14.266 1 85.56 278 ALA B C 1
ATOM 4698 O O . ALA B 1 278 ? -19.141 7.996 14.5 1 85.56 278 ALA B O 1
ATOM 4699 N N . PRO B 1 279 ? -19.562 5.766 14.375 1 87.81 279 PRO B N 1
ATOM 4700 C CA . PRO B 1 279 ? -18.188 5.531 14.836 1 87.81 279 PRO B CA 1
ATOM 4701 C C . PRO B 1 279 ? -17.141 6.16 13.922 1 87.81 279 PRO B C 1
ATOM 4703 O O . PRO B 1 279 ? -16.125 6.66 14.398 1 87.81 279 PRO B O 1
ATOM 4706 N N . VAL B 1 280 ? -17.344 6.148 12.641 1 90.62 280 VAL B N 1
ATOM 4707 C CA . VAL B 1 280 ? -16.422 6.734 11.68 1 90.62 280 VAL B CA 1
ATOM 4708 C C . VAL B 1 280 ? -16.438 8.258 11.805 1 90.62 280 VAL B C 1
ATOM 4710 O O . VAL B 1 280 ? -15.391 8.898 11.836 1 90.62 280 VAL B O 1
ATOM 4713 N N . MET B 1 281 ? -17.609 8.812 11.961 1 88.81 281 MET B N 1
ATOM 4714 C CA . MET B 1 281 ? -17.766 10.258 12.086 1 88.81 281 MET B CA 1
ATOM 4715 C C . MET B 1 281 ? -17.125 10.758 13.383 1 88.81 281 MET B C 1
ATOM 4717 O O . MET B 1 281 ? -16.5 11.82 13.398 1 88.81 281 MET B O 1
ATOM 4721 N N . ASP B 1 282 ? -17.25 10.023 14.406 1 87.38 282 ASP B N 1
ATOM 4722 C CA . ASP B 1 282 ? -16.641 10.375 15.688 1 87.38 282 ASP B CA 1
ATOM 4723 C C . ASP B 1 282 ? -15.125 10.398 15.586 1 87.38 282 ASP B C 1
ATOM 4725 O O . ASP B 1 282 ? -14.477 11.289 16.141 1 87.38 282 ASP B O 1
ATOM 4729 N N . ASP B 1 283 ? -14.617 9.422 14.906 1 92.06 283 ASP B N 1
ATOM 4730 C CA . ASP B 1 283 ? -13.172 9.352 14.734 1 92.06 283 ASP B CA 1
ATOM 4731 C C . ASP B 1 283 ? -12.664 10.508 13.883 1 92.06 283 ASP B C 1
ATOM 4733 O O . ASP B 1 283 ? -11.609 11.078 14.164 1 92.06 283 ASP B O 1
ATOM 4737 N N . ILE B 1 284 ? -13.406 10.828 12.836 1 92.31 284 ILE B N 1
ATOM 4738 C CA . ILE B 1 284 ? -13.039 11.969 12 1 92.31 284 ILE B CA 1
ATOM 4739 C C . ILE B 1 284 ? -13.047 13.25 12.836 1 92.31 284 ILE B C 1
ATOM 4741 O O . ILE B 1 284 ? -12.109 14.039 12.773 1 92.31 284 ILE B O 1
ATOM 4745 N N . ALA B 1 285 ? -14.062 13.414 13.625 1 90.19 285 ALA B N 1
ATOM 4746 C CA . ALA B 1 285 ? -14.172 14.594 14.477 1 90.19 285 ALA B CA 1
ATOM 4747 C C . ALA B 1 285 ? -13.008 14.68 15.453 1 90.19 285 ALA B C 1
ATOM 4749 O O . ALA B 1 285 ? -12.438 15.75 15.656 1 90.19 285 ALA B O 1
ATOM 4750 N N . ASP B 1 286 ? -12.656 13.594 16.016 1 89.56 286 ASP B N 1
ATOM 4751 C CA . ASP B 1 286 ? -11.531 13.57 16.938 1 89.56 286 ASP B CA 1
ATOM 4752 C C . ASP B 1 286 ? -10.227 13.93 16.234 1 89.56 286 ASP B C 1
ATOM 4754 O O . ASP B 1 286 ? -9.414 14.695 16.781 1 89.56 286 ASP B O 1
ATOM 4758 N N . ALA B 1 287 ? -10.062 13.383 15.094 1 92.94 287 ALA B N 1
ATOM 4759 C CA . ALA B 1 287 ? -8.844 13.648 14.32 1 92.94 287 ALA B CA 1
ATOM 4760 C C . ALA B 1 287 ? -8.711 15.133 14 1 92.94 287 ALA B C 1
ATOM 4762 O O . ALA B 1 287 ? -7.594 15.656 13.938 1 92.94 287 ALA B O 1
ATOM 4763 N N . ILE B 1 288 ? -9.812 15.781 13.859 1 91.44 288 ILE B N 1
ATOM 4764 C CA . ILE B 1 288 ? -9.82 17.188 13.461 1 91.44 288 ILE B CA 1
ATOM 4765 C C . ILE B 1 288 ? -9.688 18.078 14.695 1 91.44 288 ILE B C 1
ATOM 4767 O O . ILE B 1 288 ? -9 19.094 14.664 1 91.44 288 ILE B O 1
ATOM 4771 N N . MET B 1 289 ? -10.203 17.609 15.844 1 87.81 289 MET B N 1
ATOM 4772 C CA . MET B 1 289 ? -10.414 18.531 16.938 1 87.81 289 MET B CA 1
ATOM 4773 C C . MET B 1 289 ? -9.438 18.266 18.078 1 87.81 289 MET B C 1
ATOM 4775 O O . MET B 1 289 ? -9.172 19.141 18.906 1 87.81 289 MET B O 1
ATOM 4779 N N . SER B 1 290 ? -8.984 17.094 18.109 1 87 290 SER B N 1
ATOM 4780 C CA . SER B 1 290 ? -8.141 16.703 19.25 1 87 290 SER B CA 1
ATOM 4781 C C . SER B 1 290 ? -6.789 17.406 19.188 1 87 290 SER B C 1
ATOM 4783 O O . SER B 1 290 ? -6.246 17.641 18.094 1 87 290 SER B O 1
ATOM 4785 N N . LYS B 1 291 ? -6.207 17.766 20.312 1 87.06 291 LYS B N 1
ATOM 4786 C CA . LYS B 1 291 ? -4.875 18.359 20.391 1 87.06 291 LYS B CA 1
ATOM 4787 C C . LYS B 1 291 ? -3.801 17.359 19.969 1 87.06 291 LYS B C 1
ATOM 4789 O O . LYS B 1 291 ? -2.809 17.734 19.344 1 87.06 291 LYS B O 1
ATOM 4794 N N . ARG B 1 292 ? -4.055 16.125 20.359 1 87.94 292 ARG B N 1
ATOM 4795 C CA . ARG B 1 292 ? -3.119 15.062 20.016 1 87.94 292 ARG B CA 1
ATOM 4796 C C . ARG B 1 292 ? -3.84 13.906 19.344 1 87.94 292 ARG B C 1
ATOM 4798 O O . ARG B 1 292 ? -3.998 12.836 19.938 1 87.94 292 ARG B O 1
ATOM 4805 N N . PRO B 1 293 ? -4.168 14.117 18.094 1 91.62 293 PRO B N 1
ATOM 4806 C CA . PRO B 1 293 ? -4.875 13.047 17.391 1 91.62 293 PRO B CA 1
ATOM 4807 C C . PRO B 1 293 ? -4.012 11.805 17.188 1 91.62 293 PRO B C 1
ATOM 4809 O O . PRO B 1 293 ? -2.781 11.898 17.188 1 91.62 293 PRO B O 1
ATOM 4812 N N . TYR B 1 294 ? -4.703 10.727 17.109 1 90.38 294 TYR B N 1
ATOM 4813 C CA . TYR B 1 294 ? -4.004 9.492 16.797 1 90.38 294 TYR B CA 1
ATOM 4814 C C . TYR B 1 294 ? -3.557 9.469 15.336 1 90.38 294 TYR B C 1
ATOM 4816 O O . TYR B 1 294 ? -4.16 10.125 14.484 1 90.38 294 TYR B O 1
ATOM 4824 N N . SER B 1 295 ? -2.527 8.703 15.117 1 92 295 SER B N 1
ATOM 4825 C CA . SER B 1 295 ? -2.092 8.523 13.734 1 92 295 SER B CA 1
ATOM 4826 C C . SER B 1 295 ? -3.045 7.613 12.969 1 92 295 SER B C 1
ATOM 4828 O O . SER B 1 295 ? -3.168 7.723 11.75 1 92 295 SER B O 1
ATOM 4830 N N . ARG B 1 296 ? -3.688 6.691 13.734 1 93.19 296 ARG B N 1
ATOM 4831 C CA . ARG B 1 296 ? -4.609 5.75 13.109 1 93.19 296 ARG B CA 1
ATOM 4832 C C . ARG B 1 296 ? -5.836 5.516 13.984 1 93.19 296 ARG B C 1
ATOM 4834 O O . ARG B 1 296 ? -5.707 5.293 15.188 1 93.19 296 ARG B O 1
ATOM 4841 N N . TYR B 1 297 ? -6.992 5.715 13.367 1 90.88 297 TYR B N 1
ATOM 4842 C CA . TYR B 1 297 ? -8.273 5.359 13.969 1 90.88 297 TYR B CA 1
ATOM 4843 C C . TYR B 1 297 ? -8.867 4.121 13.305 1 90.88 297 TYR B C 1
ATOM 4845 O O . TYR B 1 297 ? -8.82 3.99 12.078 1 90.88 297 TYR B O 1
ATOM 4853 N N . THR B 1 298 ? -9.375 3.148 14.102 1 90.31 298 THR B N 1
ATOM 4854 C CA . THR B 1 298 ? -9.867 1.9 13.531 1 90.31 298 THR B CA 1
ATOM 4855 C C . THR B 1 298 ? -11.305 1.634 13.969 1 90.31 298 THR B C 1
ATOM 4857 O O . THR B 1 298 ? -11.578 0.672 14.688 1 90.31 298 THR B O 1
ATOM 4860 N N . PRO B 1 299 ? -12.227 2.426 13.469 1 91.06 299 PRO B N 1
ATOM 4861 C CA . PRO B 1 299 ? -13.633 2.115 13.758 1 91.06 299 PRO B CA 1
ATOM 4862 C C . PRO B 1 299 ? -14.109 0.847 13.055 1 91.06 299 PRO B C 1
ATOM 4864 O O . PRO B 1 299 ? -14.312 0.848 11.836 1 91.06 299 PRO B O 1
ATOM 4867 N N . MET B 1 300 ? -14.242 -0.231 13.781 1 86.31 300 MET B N 1
ATOM 4868 C CA . MET B 1 300 ? -14.664 -1.506 13.211 1 86.31 300 MET B CA 1
ATOM 4869 C C . MET B 1 300 ? -15.219 -2.43 14.289 1 86.31 300 MET B C 1
ATOM 4871 O O . MET B 1 300 ? -15.008 -2.197 15.484 1 86.31 300 MET B O 1
ATOM 4875 N N . GLU B 1 301 ? -15.93 -3.43 13.828 1 78.69 301 GLU B N 1
ATOM 4876 C CA . GLU B 1 301 ? -16.406 -4.473 14.734 1 78.69 301 GLU B CA 1
ATOM 4877 C C . GLU B 1 301 ? -15.242 -5.281 15.305 1 78.69 301 GLU B C 1
ATOM 4879 O O . GLU B 1 301 ? -14.211 -5.438 14.648 1 78.69 301 GLU B O 1
ATOM 4884 N N . PRO B 1 302 ? -15.461 -5.875 16.438 1 72.25 302 PRO B N 1
ATOM 4885 C CA . PRO B 1 302 ? -14.375 -6.574 17.109 1 72.25 302 PRO B CA 1
ATOM 4886 C C . PRO B 1 302 ? -13.797 -7.727 16.297 1 72.25 302 PRO B C 1
ATOM 4888 O O . PRO B 1 302 ? -12.586 -7.934 16.281 1 72.25 302 PRO B O 1
ATOM 4891 N N . HIS B 1 303 ? -14.672 -8.461 15.656 1 78 303 HIS B N 1
ATOM 4892 C CA . HIS B 1 303 ? -14.156 -9.609 14.922 1 78 303 HIS B CA 1
ATOM 4893 C C . HIS B 1 303 ? -13.273 -9.172 13.758 1 78 303 HIS B C 1
ATOM 4895 O O . HIS B 1 303 ? -12.281 -9.828 13.445 1 78 303 HIS B O 1
ATOM 4901 N N . TRP B 1 304 ? -13.578 -8.055 13.109 1 84.12 304 TRP B N 1
ATOM 4902 C CA . TRP B 1 304 ? -12.75 -7.52 12.039 1 84.12 304 TRP B CA 1
ATOM 4903 C C . TRP B 1 304 ? -11.445 -6.957 12.594 1 84.12 304 TRP B C 1
ATOM 4905 O O . TRP B 1 304 ? -10.391 -7.07 11.961 1 84.12 304 TRP B O 1
ATOM 4915 N N . TRP B 1 305 ? -11.586 -6.355 13.727 1 83.25 305 TRP B N 1
ATOM 4916 C CA . TRP B 1 305 ? -10.383 -5.82 14.367 1 83.25 305 TRP B CA 1
ATOM 4917 C C . TRP B 1 305 ? -9.406 -6.941 14.703 1 83.25 305 TRP B C 1
ATOM 4919 O O . TRP B 1 305 ? -8.203 -6.816 14.469 1 83.25 305 TRP B O 1
ATOM 4929 N N . ILE B 1 306 ? -9.898 -8.039 15.188 1 75.62 306 ILE B N 1
ATOM 4930 C CA . ILE B 1 306 ? -9.062 -9.188 15.531 1 75.62 306 ILE B CA 1
ATOM 4931 C C . ILE B 1 306 ? -8.414 -9.75 14.266 1 75.62 306 ILE B C 1
ATOM 4933 O O . ILE B 1 306 ? -7.215 -10.016 14.234 1 75.62 306 ILE B O 1
ATOM 4937 N N . ARG B 1 307 ? -9.203 -9.844 13.273 1 85 307 ARG B N 1
ATOM 4938 C CA . ARG B 1 307 ? -8.664 -10.344 12.016 1 85 307 ARG B CA 1
ATOM 4939 C C . ARG B 1 307 ? -7.555 -9.438 11.484 1 85 307 ARG B C 1
ATOM 4941 O O . ARG B 1 307 ? -6.516 -9.922 11.031 1 85 307 ARG B O 1
ATOM 4948 N N . LEU B 1 308 ? -7.797 -8.18 11.562 1 88.44 308 LEU B N 1
ATOM 4949 C CA . LEU B 1 308 ? -6.809 -7.215 11.109 1 88.44 308 LEU B CA 1
ATOM 4950 C C . LEU B 1 308 ? -5.504 -7.359 11.883 1 88.44 308 LEU B C 1
ATOM 4952 O O . LEU B 1 308 ? -4.422 -7.348 11.297 1 88.44 308 LEU B O 1
ATOM 4956 N N . GLN B 1 309 ? -5.574 -7.539 13.188 1 78.62 309 GLN B N 1
ATOM 4957 C CA . GLN B 1 309 ? -4.391 -7.691 14.023 1 78.62 309 GLN B CA 1
ATOM 4958 C C . GLN B 1 309 ? -3.648 -8.984 13.695 1 78.62 309 GLN B C 1
ATOM 4960 O O . GLN B 1 309 ? -2.418 -9 13.609 1 78.62 309 GLN B O 1
ATOM 4965 N N . LEU B 1 310 ? -4.406 -10.016 13.5 1 76.5 310 LEU B N 1
ATOM 4966 C CA . LEU B 1 310 ? -3.787 -11.305 13.211 1 76.5 310 LEU B CA 1
ATOM 4967 C C . LEU B 1 310 ? -3.123 -11.297 11.844 1 76.5 310 LEU B C 1
ATOM 4969 O O . LEU B 1 310 ? -2.018 -11.82 11.68 1 76.5 310 LEU B O 1
ATOM 4973 N N . MET B 1 311 ? -3.77 -10.648 10.953 1 87.38 311 MET B N 1
ATOM 4974 C CA . MET B 1 311 ? -3.254 -10.602 9.586 1 87.38 311 MET B CA 1
ATOM 4975 C C . MET B 1 311 ? -2.018 -9.719 9.5 1 87.38 311 MET B C 1
ATOM 4977 O O . MET B 1 311 ? -1.134 -9.953 8.672 1 87.38 311 MET B O 1
ATOM 4981 N N . THR B 1 312 ? -1.928 -8.703 10.367 1 82.69 312 THR B N 1
ATOM 4982 C CA . THR B 1 312 ? -0.839 -7.742 10.273 1 82.69 312 THR B CA 1
ATOM 4983 C C . THR B 1 312 ? 0.325 -8.148 11.172 1 82.69 312 THR B C 1
ATOM 4985 O O . THR B 1 312 ? 1.479 -7.828 10.883 1 82.69 312 THR B O 1
ATOM 4988 N N . HIS B 1 313 ? 0.055 -8.945 12.234 1 75.62 313 HIS B N 1
ATOM 4989 C CA . HIS B 1 313 ? 1.109 -9.133 13.227 1 75.62 313 HIS B CA 1
ATOM 4990 C C . HIS B 1 313 ? 1.594 -10.578 13.242 1 75.62 313 HIS B C 1
ATOM 4992 O O . HIS B 1 313 ? 2.707 -10.859 13.695 1 75.62 313 HIS B O 1
ATOM 4998 N N . LEU B 1 314 ? 0.78 -11.461 12.703 1 73.5 314 LEU B N 1
ATOM 4999 C CA . LEU B 1 314 ? 1.228 -12.852 12.648 1 73.5 314 LEU B CA 1
ATOM 5000 C C . LEU B 1 314 ? 2.01 -13.117 11.367 1 73.5 314 LEU B C 1
ATOM 5002 O O . LEU B 1 314 ? 1.818 -12.438 10.367 1 73.5 314 LEU B O 1
ATOM 5006 N N . PRO B 1 315 ? 2.854 -14.156 11.461 1 73.5 315 PRO B N 1
ATOM 5007 C CA . PRO B 1 315 ? 3.49 -14.57 10.211 1 73.5 315 PRO B CA 1
ATOM 5008 C C . PRO B 1 315 ? 2.477 -14.938 9.125 1 73.5 315 PRO B C 1
ATOM 5010 O O . PRO B 1 315 ? 1.42 -15.5 9.43 1 73.5 315 PRO B O 1
ATOM 5013 N N . GLY B 1 316 ? 2.828 -14.609 7.996 1 79.06 316 GLY B N 1
ATOM 5014 C CA . GLY B 1 316 ? 1.938 -14.805 6.863 1 79.06 316 GLY B CA 1
ATOM 5015 C C . GLY B 1 316 ? 1.414 -16.234 6.762 1 79.06 316 GLY B C 1
ATOM 5016 O O . GLY B 1 316 ? 0.241 -16.438 6.445 1 79.06 316 GLY B O 1
ATOM 5017 N N . ALA B 1 317 ? 2.209 -17.188 7.051 1 79.5 317 ALA B N 1
ATOM 5018 C CA . ALA B 1 317 ? 1.815 -18.594 6.953 1 79.5 317 ALA B CA 1
ATOM 5019 C C . ALA B 1 317 ? 0.679 -18.922 7.922 1 79.5 317 ALA B C 1
ATOM 5021 O O . ALA B 1 317 ? -0.231 -19.672 7.59 1 79.5 317 ALA B O 1
ATOM 5022 N N . ILE B 1 318 ? 0.681 -18.297 9.086 1 75.75 318 ILE B N 1
ATOM 5023 C CA . ILE B 1 318 ? -0.326 -18.562 10.109 1 75.75 318 ILE B CA 1
ATOM 5024 C C . ILE B 1 318 ? -1.629 -17.859 9.742 1 75.75 318 ILE B C 1
ATOM 5026 O O . ILE B 1 318 ? -2.705 -18.453 9.805 1 75.75 318 ILE B O 1
ATOM 5030 N N . SER B 1 319 ? -1.46 -16.609 9.344 1 83.19 319 SER B N 1
ATOM 5031 C CA . SER B 1 319 ? -2.662 -15.875 8.977 1 83.19 319 SER B CA 1
ATOM 5032 C C . SER B 1 319 ? -3.334 -16.484 7.75 1 83.19 319 SER B C 1
ATOM 5034 O O . SER B 1 319 ? -4.562 -16.531 7.672 1 83.19 319 SER B O 1
ATOM 5036 N N . ASP B 1 320 ? -2.52 -16.984 6.836 1 88.5 320 ASP B N 1
ATOM 5037 C CA . ASP B 1 320 ? -3.074 -17.641 5.656 1 88.5 320 ASP B CA 1
ATOM 5038 C C . ASP B 1 320 ? -3.848 -18.906 6.047 1 88.5 320 ASP B C 1
ATOM 5040 O O . ASP B 1 320 ? -4.906 -19.188 5.484 1 88.5 320 ASP B O 1
ATOM 5044 N N . LEU B 1 321 ? -3.352 -19.641 6.98 1 83.62 321 LEU B N 1
ATOM 5045 C CA . LEU B 1 321 ? -3.996 -20.859 7.445 1 83.62 321 LEU B CA 1
ATOM 5046 C C . LEU B 1 321 ? -5.32 -20.547 8.133 1 83.62 321 LEU B C 1
ATOM 5048 O O . LEU B 1 321 ? -6.297 -21.281 7.977 1 83.62 321 LEU B O 1
ATOM 5052 N N . LEU B 1 322 ? -5.375 -19.469 8.82 1 81.81 322 LEU B N 1
ATOM 5053 C CA . LEU B 1 322 ? -6.543 -19.125 9.617 1 81.81 322 LEU B CA 1
ATOM 5054 C C . LEU B 1 322 ? -7.668 -18.578 8.742 1 81.81 322 LEU B C 1
ATOM 5056 O O . LEU B 1 322 ? -8.844 -18.844 9 1 81.81 322 LEU B O 1
ATOM 5060 N N . TYR B 1 323 ? -7.281 -17.922 7.688 1 89.38 323 TYR B N 1
ATOM 5061 C CA . TYR B 1 323 ? -8.344 -17.156 7.043 1 89.38 323 TYR B CA 1
ATOM 5062 C C . TYR B 1 323 ? -8.469 -17.547 5.57 1 89.38 323 TYR B C 1
ATOM 5064 O O . TYR B 1 323 ? -9.438 -17.156 4.906 1 89.38 323 TYR B O 1
ATOM 5072 N N . PHE B 1 324 ? -7.504 -18.312 5.047 1 90 324 PHE B N 1
ATOM 5073 C CA . PHE B 1 324 ? -7.551 -18.641 3.629 1 90 324 PHE B CA 1
ATOM 5074 C C . PHE B 1 324 ? -7.195 -20.109 3.408 1 90 324 PHE B C 1
ATOM 5076 O O . PHE B 1 324 ? -7.746 -20.766 2.518 1 90 324 PHE B O 1
#

Radius of gyration: 26.17 Å; Cα contacts (8 Å, |Δi|>4): 947; chains: 2; bounding box: 74×71×75 Å

Organism: NCBI:txid1841481

pLDDT: mean 77.17, std 22.89, range [19.53, 98.81]

Sequence (648 aa):
MAPVSVFGATLLVSFSVFLTVVLGFGLPALLNAAMRMLGLPETSVTECIVVLYLVFVLCVATPRLPRGLVEDKDGEGAKELEEFHSDRMKVIQLDVCSEEQVKQAVEYIKDNMEDSERGLWAVVNNAGVSTFGEVEFTSMDTYKEVSEVNLWGTIRVTKAVLPLIRRAKGRVVNLASMYARMGNVMRSPYCISKYGVEAFSDCLRYEMRGWGVKVSIIEPGNFIVATGILTRDIVASTANKLWNEAPSNVKEDYGKAHFEHHMGLMRSYCNSGHKDVAPVMDDIADAIMSKRPYSRYTPMEPHWWIRLQLMTHLPGAISDLLYFMAPVSVFGATLLVSFSVFLTVVLGFGLPALLNAAMRMLGLPETSVTECIVVLYLVFVLCVATPRLPRGLVEDKDGEGAKELEEFHSDRMKVIQLDVCSEEQVKQAVEYIKDNMEDSERGLWAVVNNAGVSTFGEVEFTSMDTYKEVSEVNLWGTIRVTKAVLPLIRRAKGRVVNLASMYARMGNVMRSPYCISKYGVEAFSDCLRYEMRGWGVKVSIIEPGNFIVATGILTRDIVASTANKLWNEAPSNVKEDYGKAHFEHHMGLMRSYCNSGHKDVAPVMDDIADAIMSKRPYSRYTPMEPHWWIRLQLMTHLPGAISDLLYF

Nearest PDB structures (foldseek):
  2jap-assembly1_D  TM=7.635E-01  e=5.999E-12  Streptomyces clavuligerus
  6vsp-assembly1_B  TM=7.497E-01  e=1.575E-10  Serratia marcescens
  6xew-assembly1_A  TM=6.970E-01  e=4.342E-10  Serratia marcescens
  3frj-assembly1_A  TM=7.868E-01  e=7.264E-09  Homo sapiens
  3l77-assembly1_A  TM=7.535E-01  e=4.375E-09  Thermococcus sibiricus MM 739